Protein 6QUH (pdb70)

InterPro domains:
  IPR000786 Green fluorescent protein, GFP [PR01229] (3-27)
  IPR000786 Green fluorescent protein, GFP [PR01229] (28-48)
  IPR000786 Green fluorescent protein, GFP [PR01229] (49-69)
  IPR000786 Green fluorescent protein, GFP [PR01229] (70-85)
  IPR000786 Green fluorescent protein, GFP [PR01229] (86-108)
  IPR000786 Green fluorescent protein, GFP [PR01229] (109-129)
  IPR000786 Green fluorescent protein, GFP [PR01229] (130-149)
  IPR000786 Green fluorescent protein, GFP [PR01229] (150-171)
  IPR000786 Green fluorescent protein, GFP [PR01229] (173-192)
  IPR000786 Green fluorescent protein, GFP [PR01229] (193-211)
  IPR000786 Green fluorescent protein, GFP [PR01229] (214-237)
  IPR009017 Green fluorescent protein [G3DSA:2.40.155.10] (1-145)
  IPR009017 Green fluorescent protein [G3DSA:2.40.155.10] (146-238)
  IPR009017 Green fluorescent protein [SSF54511] (2-228)
  IPR011584 Green fluorescent protein-related [PF01353] (14-227)

Structure (mmCIF, N/CA/C/O backbone):
data_6QUH
#
_entry.id   6QUH
#
_cell.length_a   53.476
_cell.length_b   99.307
_cell.length_c   102.011
_cell.angle_alpha   90.000
_cell.angle_beta   90.000
_cell.angle_gamma   90.000
#
_symmetry.space_group_name_H-M   'P 2 21 21'
#
loop_
_entity.id
_entity.type
_entity.pdbx_description
1 polymer 'Green fluorescent protein'
2 non-polymer (4S)-2-METHYL-2,4-PENTANEDIOL
3 non-polymer 'COPPER (II) ION'
4 non-polymer 'CALCIUM ION'
5 water water
#
loop_
_atom_site.group_PDB
_atom_site.id
_atom_site.type_symbol
_atom_site.label_atom_id
_atom_site.label_alt_id
_atom_site.label_comp_id
_atom_site.label_asym_id
_atom_site.label_entity_id
_atom_site.label_seq_id
_atom_site.pdbx_PDB_ins_code
_atom_site.Cartn_x
_atom_site.Cartn_y
_atom_site.Cartn_z
_atom_site.occupancy
_atom_site.B_iso_or_equiv
_atom_site.auth_seq_id
_atom_site.auth_comp_id
_atom_site.auth_asym_id
_atom_site.auth_atom_id
_atom_site.pdbx_PDB_model_num
ATOM 1 N N . GLY A 1 1 ? -4.836 6.368 10.657 1.00 31.41 0 GLY B N 1
ATOM 2 C CA . GLY A 1 1 ? -3.770 5.954 9.705 1.00 30.43 0 GLY B CA 1
ATOM 3 C C . GLY A 1 1 ? -3.720 4.446 9.549 1.00 27.32 0 GLY B C 1
ATOM 4 O O . GLY A 1 1 ? -2.771 3.938 8.934 1.00 31.40 0 GLY B O 1
ATOM 5 N N . HIS A 1 2 ? -4.711 3.749 10.096 1.00 23.31 1 HIS B N 1
ATOM 6 C CA . HIS A 1 2 ? -4.790 2.266 10.067 1.00 21.28 1 HIS B CA 1
ATOM 7 C C . HIS A 1 2 ? -5.043 1.746 8.650 1.00 19.94 1 HIS B C 1
ATOM 8 O O . HIS A 1 2 ? -5.666 2.444 7.829 1.00 21.46 1 HIS B O 1
ATOM 15 N N . LYS A 1 3 ? -4.585 0.526 8.390 1.00 19.97 2 LYS B N 1
ATOM 16 C CA . LYS A 1 3 ? -5.009 -0.254 7.207 1.00 20.43 2 LYS B CA 1
ATOM 17 C C . LYS A 1 3 ? -6.470 -0.655 7.413 1.00 16.59 2 LYS B C 1
ATOM 18 O O . LYS A 1 3 ? -6.839 -1.029 8.550 1.00 18.59 2 LYS B O 1
ATOM 24 N N . ARG A 1 4 ? -7.266 -0.611 6.345 1.00 16.00 3 ARG B N 1
ATOM 25 C CA . ARG A 1 4 ? -8.641 -1.157 6.375 1.00 16.47 3 ARG B CA 1
ATOM 26 C C . ARG A 1 4 ? -8.918 -1.948 5.095 1.00 15.94 3 ARG B C 1
ATOM 27 O O . ARG A 1 4 ? -8.161 -1.826 4.113 1.00 17.70 3 ARG B O 1
ATOM 35 N N . GLY A 1 5 ? -10.000 -2.711 5.122 1.00 15.80 4 GLY B N 1
ATOM 36 C CA . GLY A 1 5 ? -10.515 -3.399 3.926 1.00 16.38 4 GLY B CA 1
ATOM 37 C C . GLY A 1 5 ? -9.448 -4.247 3.264 1.00 17.24 4 GLY B C 1
ATOM 38 O O . GLY A 1 5 ? -8.743 -4.979 3.979 1.00 16.86 4 GLY B O 1
ATOM 39 N N . GLU A 1 6 ? -9.319 -4.134 1.939 1.00 17.64 5 GLU B N 1
ATOM 40 C CA . GLU A 1 6 ? -8.369 -4.939 1.124 1.00 18.90 5 GLU B CA 1
ATOM 41 C C . GLU A 1 6 ? -6.947 -4.875 1.686 1.00 18.64 5 GLU B C 1
ATOM 42 O O . GLU A 1 6 ? -6.222 -5.871 1.551 1.00 19.18 5 GLU B O 1
ATOM 48 N N . GLN A 1 7 ? -6.536 -3.721 2.211 1.00 16.64 6 GLN B N 1
ATOM 49 C CA . GLN A 1 7 ? -5.117 -3.500 2.601 1.00 18.25 6 GLN B CA 1
ATOM 50 C C . GLN A 1 7 ? -4.738 -4.410 3.775 1.00 16.34 6 GLN B C 1
ATOM 51 O O . GLN A 1 7 ? -3.529 -4.655 3.947 1.00 19.52 6 GLN B O 1
ATOM 57 N N . LEU A 1 8 ? -5.711 -4.948 4.517 1.00 15.97 7 LEU B N 1
ATOM 58 C CA . LEU A 1 8 ? -5.428 -5.896 5.628 1.00 16.02 7 LEU B CA 1
ATOM 59 C C . LEU A 1 8 ? -5.123 -7.301 5.105 1.00 15.00 7 LEU B C 1
ATOM 60 O O . LEU A 1 8 ? -4.675 -8.129 5.909 1.00 18.30 7 LEU B O 1
ATOM 65 N N . PHE A 1 9 ? -5.323 -7.548 3.807 1.00 15.59 8 PHE B N 1
ATOM 66 C CA . PHE A 1 9 ? -5.338 -8.911 3.208 1.00 16.47 8 PHE B CA 1
ATOM 67 C C . PHE A 1 9 ? -4.347 -9.033 2.049 1.00 17.56 8 PHE B C 1
ATOM 68 O O . PHE A 1 9 ? -4.459 -10.006 1.283 1.00 19.93 8 PHE B O 1
ATOM 76 N N . THR A 1 10 ? -3.408 -8.095 1.908 1.00 17.09 9 THR B N 1
ATOM 77 C CA . THR A 1 10 ? -2.422 -8.096 0.789 1.00 18.70 9 THR B CA 1
ATOM 78 C C . THR A 1 10 ? -1.433 -9.257 0.938 1.00 19.19 9 THR B C 1
ATOM 79 O O . THR A 1 10 ? -0.780 -9.622 -0.082 1.00 21.32 9 THR B O 1
ATOM 83 N N . GLY A 1 11 ? -1.248 -9.750 2.157 1.00 20.83 10 GLY B N 1
ATOM 84 C CA . GLY A 1 11 ? -0.280 -10.821 2.440 1.00 21.67 10 GLY B CA 1
ATOM 85 C C . GLY A 1 11 ? -0.883 -11.914 3.276 1.00 19.67 10 GLY B C 1
ATOM 86 O O . GLY A 1 11 ? -2.114 -11.944 3.438 1.00 18.86 10 GLY B O 1
ATOM 87 N N . VAL A 1 12 ? -0.027 -12.753 3.848 1.00 19.14 11 VAL B N 1
ATOM 88 C CA . VAL A 1 12 ? -0.446 -13.853 4.751 1.00 16.85 11 VAL B CA 1
ATOM 89 C C . VAL A 1 12 ? -0.802 -13.232 6.104 1.00 16.62 11 VAL B C 1
ATOM 90 O O . VAL A 1 12 ? -0.005 -12.428 6.634 1.00 20.26 11 VAL B O 1
ATOM 94 N N . VAL A 1 13 ? -1.969 -13.598 6.625 1.00 14.63 12 VAL B N 1
ATOM 95 C CA . VAL A 1 13 ? -2.520 -13.063 7.898 1.00 14.87 12 VAL B CA 1
ATOM 96 C C . VAL A 1 13 ? -2.648 -14.225 8.873 1.00 14.75 12 VAL B C 1
ATOM 97 O O . VAL A 1 13 ? -3.233 -15.258 8.548 1.00 13.86 12 VAL B O 1
ATOM 101 N N . PRO A 1 14 ? -2.143 -14.079 10.117 1.00 15.45 13 PRO B N 1
ATOM 102 C CA . PRO A 1 14 ? -2.371 -15.090 11.143 1.00 15.55 13 PRO B CA 1
ATOM 103 C C . PRO A 1 14 ? -3.855 -15.140 11.519 1.00 14.39 13 PRO B C 1
ATOM 104 O O . PRO A 1 14 ? -4.506 -14.095 11.539 1.00 14.90 13 PRO B O 1
ATOM 108 N N . ILE A 1 15 ? -4.323 -16.347 11.825 1.00 13.73 14 ILE B N 1
ATOM 109 C CA . ILE A 1 15 ? -5.730 -16.611 12.209 1.00 13.62 14 ILE B CA 1
ATOM 110 C C . ILE A 1 15 ? -5.758 -17.280 13.579 1.00 14.04 14 ILE B C 1
ATOM 111 O O . ILE A 1 15 ? -4.955 -18.206 13.821 1.00 14.96 14 ILE B O 1
ATOM 116 N N . LEU A 1 16 ? -6.707 -16.844 14.405 1.00 14.14 15 LEU B N 1
ATOM 117 C CA . LEU A 1 16 ? -7.103 -17.545 15.645 1.00 13.37 15 LEU B CA 1
ATOM 118 C C . LEU A 1 16 ? -8.596 -17.837 15.542 1.00 12.53 15 LEU B C 1
ATOM 119 O O . LEU A 1 16 ? -9.351 -16.922 15.231 1.00 14.41 15 LEU B O 1
ATOM 124 N N . VAL A 1 17 ? -8.980 -19.069 15.840 1.00 12.28 16 VAL B N 1
ATOM 125 C CA . VAL A 1 17 ? -10.408 -19.458 15.941 1.00 13.40 16 VAL B CA 1
ATOM 126 C C . VAL A 1 17 ? -10.636 -19.977 17.349 1.00 13.40 16 VAL B C 1
ATOM 127 O O . VAL A 1 17 ? -9.868 -20.852 17.774 1.00 13.96 16 VAL B O 1
ATOM 131 N N . GLU A 1 18 ? -11.678 -19.465 18.017 1.00 13.24 17 GLU B N 1
ATOM 132 C CA . GLU A 1 18 ? -12.091 -19.994 19.338 1.00 13.71 17 GLU B CA 1
ATOM 133 C C . GLU A 1 18 ? -13.589 -20.243 19.311 1.00 13.09 17 GLU B C 1
ATOM 134 O O . GLU A 1 18 ? -14.338 -19.343 18.887 1.00 15.69 17 GLU B O 1
ATOM 140 N N . LEU A 1 19 ? -13.987 -21.451 19.713 1.00 13.20 18 LEU B N 1
ATOM 141 C CA . LEU A 1 19 ? -15.403 -21.893 19.709 1.00 14.12 18 LEU B CA 1
ATOM 142 C C . LEU A 1 19 ? -15.738 -22.481 21.070 1.00 14.60 18 LEU B C 1
ATOM 143 O O . LEU A 1 19 ? -14.937 -23.290 21.579 1.00 14.78 18 LEU B O 1
ATOM 148 N N . ASP A 1 20 ? -16.875 -22.063 21.618 1.00 14.67 19 ASP B N 1
ATOM 149 C CA . ASP A 1 20 ? -17.550 -22.756 22.734 1.00 15.46 19 ASP B CA 1
ATOM 150 C C . ASP A 1 20 ? -18.829 -23.376 22.179 1.00 13.60 19 ASP B C 1
ATOM 151 O O . ASP A 1 20 ? -19.579 -22.670 21.478 1.00 15.32 19 ASP B O 1
ATOM 156 N N . GLY A 1 21 ? -19.026 -24.660 22.448 1.00 15.10 20 GLY B N 1
ATOM 157 C CA . GLY A 1 21 ? -20.186 -25.420 21.974 1.00 14.71 20 GLY B CA 1
ATOM 158 C C . GLY A 1 21 ? -20.920 -26.078 23.121 1.00 16.01 20 GLY B C 1
ATOM 159 O O . GLY A 1 21 ? -20.284 -26.549 24.065 1.00 16.16 20 GLY B O 1
ATOM 160 N N . ASP A 1 22 ? -22.238 -26.146 23.003 1.00 16.00 21 ASP B N 1
ATOM 161 C CA . ASP A 1 22 ? -23.098 -26.918 23.924 1.00 17.37 21 ASP B CA 1
ATOM 162 C C . ASP A 1 22 ? -24.062 -27.681 23.022 1.00 16.59 21 ASP B C 1
ATOM 163 O O . ASP A 1 22 ? -24.936 -27.027 22.425 1.00 16.92 21 ASP B O 1
ATOM 168 N N . VAL A 1 23 ? -23.847 -28.982 22.866 1.00 18.26 22 VAL B N 1
ATOM 169 C CA . VAL A 1 23 ? -24.701 -29.828 21.989 1.00 18.09 22 VAL B CA 1
ATOM 170 C C . VAL A 1 23 ? -25.366 -30.872 22.876 1.00 19.16 22 VAL B C 1
ATOM 171 O O . VAL A 1 23 ? -24.639 -31.710 23.457 1.00 19.18 22 VAL B O 1
ATOM 175 N N . ASN A 1 24 ? -26.689 -30.774 23.012 1.00 18.88 23 ASN B N 1
ATOM 176 C CA . ASN A 1 24 ? -27.477 -31.667 23.896 1.00 20.45 23 ASN B CA 1
ATOM 177 C C . ASN A 1 24 ? -26.871 -31.673 25.309 1.00 19.97 23 ASN B C 1
ATOM 178 O O . ASN A 1 24 ? -26.878 -32.746 25.950 1.00 23.82 23 ASN B O 1
ATOM 183 N N . GLY A 1 25 ? -26.354 -30.531 25.775 1.00 19.24 24 GLY B N 1
ATOM 184 C CA . GLY A 1 25 ? -25.783 -30.391 27.130 1.00 18.76 24 GLY B CA 1
ATOM 185 C C . GLY A 1 25 ? -24.309 -30.763 27.220 1.00 19.82 24 GLY B C 1
ATOM 186 O O . GLY A 1 25 ? -23.718 -30.461 28.278 1.00 20.33 24 GLY B O 1
ATOM 187 N N . HIS A 1 26 ? -23.710 -31.326 26.158 1.00 21.53 25 HIS B N 1
ATOM 188 C CA . HIS A 1 26 ? -22.261 -31.651 26.119 1.00 22.20 25 HIS B CA 1
ATOM 189 C C . HIS A 1 26 ? -21.483 -30.363 25.845 1.00 20.59 25 HIS B C 1
ATOM 190 O O . HIS A 1 26 ? -21.637 -29.807 24.741 1.00 23.03 25 HIS B O 1
ATOM 197 N N . ARG A 1 27 ? -20.716 -29.902 26.834 1.00 22.07 26 ARG B N 1
ATOM 198 C CA . ARG A 1 27 ? -19.910 -28.659 26.732 1.00 21.60 26 ARG B CA 1
ATOM 199 C C . ARG A 1 27 ? -18.561 -29.007 26.110 1.00 21.41 26 ARG B C 1
ATOM 200 O O . ARG A 1 27 ? -17.938 -29.996 26.550 1.00 23.68 26 ARG B O 1
ATOM 208 N N . PHE A 1 28 ? -18.109 -28.195 25.163 1.00 17.12 27 PHE B N 1
ATOM 209 C CA . PHE A 1 28 ? -16.761 -28.336 24.579 1.00 18.36 27 PHE B CA 1
ATOM 210 C C . PHE A 1 28 ? -16.281 -26.992 24.053 1.00 15.75 27 PHE B C 1
ATOM 211 O O . PHE A 1 28 ? -17.092 -26.084 23.774 1.00 15.40 27 PHE B O 1
ATOM 219 N N . SER A 1 29 ? -14.965 -26.895 23.926 1.00 16.28 28 SER B N 1
ATOM 220 C CA . SER A 1 29 ? -14.276 -25.735 23.332 1.00 15.49 28 SER B CA 1
ATOM 221 C C . SER A 1 29 ? -13.267 -26.237 22.302 1.00 14.65 28 SER B C 1
ATOM 222 O O . SER A 1 29 ? -12.749 -27.356 22.413 1.00 15.31 28 SER B O 1
ATOM 225 N N . VAL A 1 30 ? -13.031 -25.402 21.312 1.00 14.10 29 VAL B N 1
ATOM 226 C CA . VAL A 1 30 ? -12.080 -25.666 20.208 1.00 15.20 29 VAL B CA 1
ATOM 227 C C . VAL A 1 30 ? -11.211 -24.430 20.102 1.00 14.72 29 VAL B C 1
ATOM 228 O O . VAL A 1 30 ? -11.729 -23.307 20.259 1.00 14.70 29 VAL B O 1
ATOM 232 N N . ARG A 1 31 ? -9.926 -24.661 19.858 1.00 14.94 30 ARG B N 1
ATOM 233 C CA . ARG A 1 31 ? -8.960 -23.605 19.537 1.00 15.21 30 ARG B CA 1
ATOM 234 C C . ARG A 1 31 ? -8.290 -23.987 18.221 1.00 14.09 30 ARG B C 1
ATOM 235 O O . ARG A 1 31 ? -7.900 -25.154 18.064 1.00 16.47 30 ARG B O 1
ATOM 243 N N . GLY A 1 32 ? -8.236 -23.047 17.289 1.00 15.38 31 GLY B N 1
ATOM 244 C CA . GLY A 1 32 ? -7.530 -23.230 16.017 1.00 15.81 31 GLY B CA 1
ATOM 245 C C . GLY A 1 32 ? -6.572 -22.096 15.753 1.00 14.60 31 GLY B C 1
ATOM 246 O O . GLY A 1 32 ? -6.888 -20.950 16.086 1.00 15.40 31 GLY B O 1
ATOM 247 N N . GLU A 1 33 ? -5.429 -22.417 15.161 1.00 14.91 32 GLU B N 1
ATOM 248 C CA . GLU A 1 33 ? -4.466 -21.390 14.721 1.00 16.05 32 GLU B CA 1
ATOM 249 C C . GLU A 1 33 ? -3.930 -21.768 13.347 1.00 14.18 32 GLU B C 1
ATOM 250 O O . GLU A 1 33 ? -3.844 -22.968 13.010 1.00 15.80 32 GLU B O 1
ATOM 256 N N . GLY A 1 34 ? -3.587 -20.747 12.591 1.00 16.11 33 GLY B N 1
ATOM 257 C CA . GLY A 1 34 ? -2.933 -20.930 11.291 1.00 15.99 33 GLY B CA 1
ATOM 258 C C . GLY A 1 34 ? -2.862 -19.616 10.563 1.00 14.32 33 GLY B C 1
ATOM 259 O O . GLY A 1 34 ? -2.630 -18.572 11.205 1.00 14.89 33 GLY B O 1
ATOM 260 N N . GLU A 1 35 ? -3.100 -19.653 9.256 1.00 15.52 34 GLU B N 1
ATOM 261 C CA . GLU A 1 35 ? -2.951 -18.436 8.445 1.00 16.76 34 GLU B CA 1
ATOM 262 C C . GLU A 1 35 ? -3.855 -18.502 7.220 1.00 14.48 34 GLU B C 1
ATOM 263 O O . GLU A 1 35 ? -4.228 -19.604 6.784 1.00 16.34 34 GLU B O 1
ATOM 269 N N . GLY A 1 36 ? -4.174 -17.316 6.724 1.00 14.92 35 GLY B N 1
ATOM 270 C CA . GLY A 1 36 ? -5.010 -17.116 5.541 1.00 14.55 35 GLY B CA 1
ATOM 271 C C . GLY A 1 36 ? -4.277 -16.266 4.537 1.00 14.89 35 GLY B C 1
ATOM 272 O O . GLY A 1 36 ? -3.584 -15.302 4.940 1.00 15.54 35 GLY B O 1
ATOM 273 N N . ASP A 1 37 ? -4.484 -16.577 3.261 1.00 15.85 36 ASP B N 1
ATOM 274 C CA . ASP A 1 37 ? -3.899 -15.799 2.153 1.00 16.75 36 ASP B CA 1
ATOM 275 C C . ASP A 1 37 ? -5.020 -15.536 1.150 1.00 14.74 36 ASP B C 1
ATOM 276 O O . ASP A 1 37 ? -5.297 -16.402 0.331 1.00 17.97 36 ASP B O 1
ATOM 281 N N . ALA A 1 38 ? -5.621 -14.351 1.210 1.00 14.48 37 ALA B N 1
ATOM 282 C CA . ALA A 1 38 ? -6.746 -13.982 0.329 1.00 15.49 37 ALA B CA 1
ATOM 283 C C . ALA A 1 38 ? -6.247 -13.815 -1.112 1.00 15.75 37 ALA B C 1
ATOM 284 O O . ALA A 1 38 ? -7.094 -13.767 -2.009 1.00 17.67 37 ALA B O 1
ATOM 286 N N . THR A 1 39 ? -4.939 -13.640 -1.336 1.00 17.14 38 THR B N 1
ATOM 287 C CA . THR A 1 39 ? -4.400 -13.479 -2.712 1.00 19.68 38 THR B CA 1
ATOM 288 C C . THR A 1 39 ? -4.567 -14.799 -3.462 1.00 17.88 38 THR B C 1
ATOM 289 O O . THR A 1 39 ? -4.780 -14.723 -4.693 1.00 21.89 38 THR B O 1
ATOM 293 N N . ASN A 1 40 ? -4.454 -15.954 -2.792 1.00 17.77 39 ASN B N 1
ATOM 294 C CA . ASN A 1 40 ? -4.697 -17.270 -3.448 1.00 19.89 39 ASN B CA 1
ATOM 295 C C . ASN A 1 40 ? -5.938 -17.967 -2.869 1.00 18.56 39 ASN B C 1
ATOM 296 O O . ASN A 1 40 ? -6.244 -19.096 -3.300 1.00 20.43 39 ASN B O 1
ATOM 301 N N . GLY A 1 41 ? -6.664 -17.320 -1.964 1.00 16.41 40 GLY B N 1
ATOM 302 C CA . GLY A 1 41 ? -7.857 -17.911 -1.330 1.00 17.81 40 GLY B CA 1
ATOM 303 C C . GLY A 1 41 ? -7.519 -19.139 -0.498 1.00 18.61 40 GLY B C 1
ATOM 304 O O . GLY A 1 41 ? -8.393 -20.008 -0.323 1.00 17.10 40 GLY B O 1
ATOM 305 N N . ARG A 1 42 ? -6.318 -19.200 0.081 1.00 14.92 41 ARG B N 1
ATOM 306 C CA . ARG A 1 42 ? -5.871 -20.421 0.799 1.00 15.90 41 ARG B CA 1
ATOM 307 C C . ARG A 1 42 ? -5.875 -20.210 2.324 1.00 15.46 41 ARG B C 1
ATOM 308 O O . ARG A 1 42 ? -5.347 -19.195 2.805 1.00 17.09 41 ARG B O 1
ATOM 316 N N . LEU A 1 43 ? -6.460 -21.175 3.033 1.00 15.36 42 LEU B N 1
ATOM 317 C CA . LEU A 1 43 ? -6.490 -21.260 4.513 1.00 17.07 42 LEU B CA 1
ATOM 318 C C . LEU A 1 43 ? -5.716 -22.504 4.924 1.00 16.43 42 LEU B C 1
ATOM 319 O O . LEU A 1 43 ? -5.971 -23.560 4.333 1.00 16.90 42 LEU B O 1
ATOM 324 N N . THR A 1 44 ? -4.847 -22.384 5.929 1.00 15.34 43 THR B N 1
ATOM 325 C CA . THR A 1 44 ? -4.221 -23.550 6.593 1.00 17.30 43 THR B CA 1
ATOM 326 C C . THR A 1 44 ? -4.445 -23.376 8.094 1.00 16.91 43 THR B C 1
ATOM 327 O O . THR A 1 44 ? -4.005 -22.340 8.639 1.00 18.24 43 THR B O 1
ATOM 331 N N . LEU A 1 45 ? -5.160 -24.313 8.708 1.00 16.28 44 LEU B N 1
ATOM 332 C CA . LEU A 1 45 ? -5.535 -24.216 10.138 1.00 16.14 44 LEU B CA 1
ATOM 333 C C . LEU A 1 45 ? -5.375 -25.576 10.813 1.00 15.79 44 LEU B C 1
ATOM 334 O O . LEU A 1 45 ? -5.633 -26.606 10.179 1.00 17.17 44 LEU B O 1
ATOM 339 N N . ARG A 1 46 ? -4.971 -25.546 12.080 1.00 16.01 45 ARG B N 1
ATOM 340 C CA . ARG A 1 46 ? -4.901 -26.731 12.960 1.00 17.82 45 ARG B CA 1
ATOM 341 C C . ARG A 1 46 ? -5.823 -26.443 14.142 1.00 16.55 45 ARG B C 1
ATOM 342 O O . ARG A 1 46 ? -5.662 -25.381 14.758 1.00 17.39 45 ARG B O 1
ATOM 350 N N . PHE A 1 47 ? -6.734 -27.363 14.428 1.00 16.28 46 PHE B N 1
ATOM 351 C CA . PHE A 1 47 ? -7.730 -27.224 15.508 1.00 15.34 46 PHE B CA 1
ATOM 352 C C . PHE A 1 47 ? -7.514 -28.321 16.542 1.00 15.79 46 PHE B C 1
ATOM 353 O O . PHE A 1 47 ? -7.262 -29.482 16.154 1.00 16.25 46 PHE B O 1
ATOM 361 N N . ILE A 1 48 ? -7.676 -27.959 17.810 1.00 16.92 47 ILE B N 1
ATOM 362 C CA . ILE A 1 48 ? -7.728 -28.934 18.932 1.00 17.70 47 ILE B CA 1
ATOM 363 C C . ILE A 1 48 ? -9.024 -28.718 19.706 1.00 15.56 47 ILE B C 1
ATOM 364 O O . ILE A 1 48 ? -9.495 -27.565 19.840 1.00 16.36 47 ILE B O 1
ATOM 369 N N . CYS A 1 49 ? -9.571 -29.815 20.219 1.00 15.72 48 CYS B N 1
ATOM 370 C CA . CYS A 1 49 ? -10.595 -29.757 21.279 1.00 15.76 48 CYS B CA 1
ATOM 371 C C . CYS A 1 49 ? -9.877 -29.536 22.614 1.00 16.79 48 CYS B C 1
ATOM 372 O O . CYS A 1 49 ? -9.109 -30.417 23.035 1.00 21.03 48 CYS B O 1
ATOM 375 N N . THR A 1 50 ? -10.071 -28.368 23.214 1.00 14.96 49 THR B N 1
ATOM 376 C CA . THR A 1 50 ? -9.311 -27.934 24.411 1.00 14.66 49 THR B CA 1
ATOM 377 C C . THR A 1 50 ? -9.924 -28.522 25.684 1.00 15.79 49 THR B C 1
ATOM 378 O O . THR A 1 50 ? -9.291 -28.403 26.727 1.00 17.62 49 THR B O 1
ATOM 382 N N . THR A 1 51 ? -11.111 -29.118 25.595 1.00 16.55 50 THR B N 1
ATOM 383 C CA . THR A 1 51 ? -11.881 -29.634 26.756 1.00 16.55 50 THR B CA 1
ATOM 384 C C . THR A 1 51 ? -11.816 -31.165 26.820 1.00 18.39 50 THR B C 1
ATOM 385 O O . THR A 1 51 ? -12.498 -31.737 27.682 1.00 18.64 50 THR B O 1
ATOM 389 N N . GLY A 1 52 ? -11.017 -31.804 25.957 1.00 20.07 51 GLY B N 1
ATOM 390 C CA . GLY A 1 52 ? -10.885 -33.272 25.896 1.00 21.36 51 GLY B CA 1
ATOM 391 C C . GLY A 1 52 ? -11.374 -33.822 24.566 1.00 22.80 51 GLY B C 1
ATOM 392 O O . GLY A 1 52 ? -10.869 -33.380 23.526 1.00 22.29 51 GLY B O 1
ATOM 393 N N . ARG A 1 53 ? -12.327 -34.750 24.597 1.00 21.19 52 ARG B N 1
ATOM 394 C CA . ARG A 1 53 ? -12.855 -35.407 23.374 1.00 25.12 52 ARG B CA 1
ATOM 395 C C . ARG A 1 53 ? -13.990 -34.555 22.812 1.00 21.82 52 ARG B C 1
ATOM 396 O O . ARG A 1 53 ? -14.837 -34.088 23.592 1.00 21.00 52 ARG B O 1
ATOM 404 N N . LEU A 1 54 ? -13.996 -34.358 21.498 1.00 18.79 53 LEU B N 1
ATOM 405 C CA . LEU A 1 54 ? -15.082 -33.623 20.799 1.00 18.83 53 LEU B CA 1
ATOM 406 C C . LEU A 1 54 ? -16.325 -34.511 20.760 1.00 20.81 53 LEU B C 1
ATOM 407 O O . LEU A 1 54 ? -16.246 -35.643 20.292 1.00 21.65 53 LEU B O 1
ATOM 412 N N . PRO A 1 55 ? -17.493 -34.052 21.281 1.00 20.49 54 PRO B N 1
ATOM 413 C CA . PRO A 1 55 ? -18.700 -34.881 21.332 1.00 20.94 54 PRO B CA 1
ATOM 414 C C . PRO A 1 55 ? -19.510 -34.938 20.029 1.00 19.61 54 PRO B C 1
ATOM 415 O O . PRO A 1 55 ? -20.538 -35.593 20.000 1.00 20.30 54 PRO B O 1
ATOM 419 N N . VAL A 1 56 ? -19.038 -34.252 18.994 1.00 18.62 55 VAL B N 1
ATOM 420 C CA . VAL A 1 56 ? -19.625 -34.295 17.627 1.00 17.25 55 VAL B CA 1
ATOM 421 C C . VAL A 1 56 ? -18.487 -34.556 16.648 1.00 16.22 55 VAL B C 1
ATOM 422 O O . VAL A 1 56 ? -17.315 -34.380 16.984 1.00 15.72 55 VAL B O 1
ATOM 426 N N . PRO A 1 57 ? -18.792 -34.998 15.411 1.00 16.15 56 PRO B N 1
ATOM 427 C CA . PRO A 1 57 ? -17.752 -35.197 14.404 1.00 15.80 56 PRO B CA 1
ATOM 428 C C . PRO A 1 57 ? -17.140 -33.862 13.963 1.00 14.87 56 PRO B C 1
ATOM 429 O O . PRO A 1 57 ? -17.856 -32.905 13.743 1.00 15.53 56 PRO B O 1
ATOM 433 N N . TRP A 1 58 ? -15.819 -33.838 13.812 1.00 15.27 57 TRP B N 1
ATOM 434 C CA . TRP A 1 58 ? -15.090 -32.632 13.355 1.00 14.93 57 TRP B CA 1
ATOM 435 C C . TRP A 1 58 ? -15.716 -32.067 12.087 1.00 15.59 57 TRP B C 1
ATOM 436 O O . TRP A 1 58 ? -15.859 -30.851 11.974 1.00 14.56 57 TRP B O 1
ATOM 447 N N . PRO A 1 59 ? -16.050 -32.888 11.066 1.00 14.42 58 PRO B N 1
ATOM 448 C CA . PRO A 1 59 ? -16.590 -32.313 9.833 1.00 14.88 58 PRO B CA 1
ATOM 449 C C . PRO A 1 59 ? -17.826 -31.432 10.066 1.00 13.93 58 PRO B C 1
ATOM 450 O O . PRO A 1 59 ? -18.008 -30.491 9.318 1.00 14.71 58 PRO B O 1
ATOM 454 N N . THR A 1 60 ? -18.621 -31.711 11.108 1.00 13.65 59 THR B N 1
ATOM 455 C CA . THR A 1 60 ? -19.864 -30.944 11.356 1.00 13.52 59 THR B CA 1
ATOM 456 C C . THR A 1 60 ? -19.530 -29.516 11.784 1.00 13.09 59 THR B C 1
ATOM 457 O O . THR A 1 60 ? -20.459 -28.686 11.735 1.00 13.91 59 THR B O 1
ATOM 461 N N . LEU A 1 61 ? -18.287 -29.249 12.219 1.00 11.85 60 LEU B N 1
ATOM 462 C CA . LEU A 1 61 ? -17.864 -27.905 12.709 1.00 12.34 60 LEU B CA 1
ATOM 463 C C . LEU A 1 61 ? -17.126 -27.097 11.629 1.00 11.48 60 LEU B C 1
ATOM 464 O O . LEU A 1 61 ? -16.843 -25.909 11.880 1.00 13.53 60 LEU B O 1
ATOM 469 N N . VAL A 1 62 ? -16.795 -27.690 10.480 1.00 12.70 61 VAL B N 1
ATOM 470 C CA . VAL A 1 62 ? -15.930 -27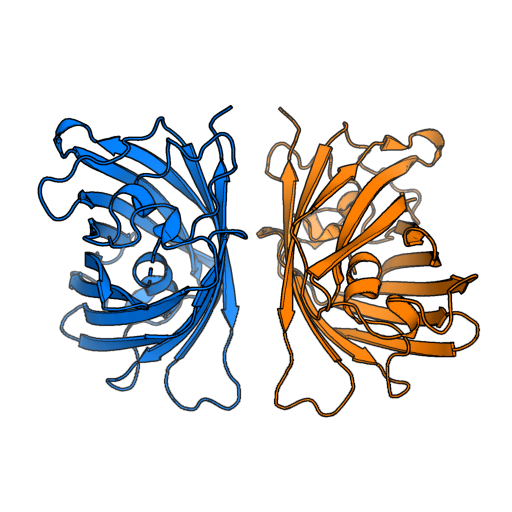.018 9.465 1.00 13.11 61 VAL B CA 1
ATOM 471 C C . VAL A 1 62 ? -16.535 -25.669 9.055 1.00 12.27 61 VAL B C 1
ATOM 472 O O . VAL A 1 62 ? -15.837 -24.656 9.098 1.00 13.58 61 VAL B O 1
ATOM 476 N N . THR A 1 63 ? -17.812 -25.627 8.686 1.00 13.08 62 THR B N 1
ATOM 477 C CA . THR A 1 63 ? -18.417 -24.366 8.181 1.00 13.39 62 THR B CA 1
ATOM 478 C C . THR A 1 63 ? -18.393 -23.307 9.293 1.00 12.00 62 THR B C 1
ATOM 479 O O . THR A 1 63 ? -18.247 -22.128 8.996 1.00 12.70 62 THR B O 1
ATOM 483 N N . THR A 1 64 ? -18.561 -23.713 10.551 1.00 12.57 63 THR B N 1
ATOM 484 C CA . THR A 1 64 ? -18.587 -22.763 11.689 1.00 13.32 63 THR B CA 1
ATOM 485 C C . THR A 1 64 ? -17.176 -22.214 11.955 1.00 12.32 63 THR B C 1
ATOM 486 O O . THR A 1 64 ? -17.026 -20.998 12.144 1.00 12.08 63 THR B O 1
ATOM 490 N N . LEU A 1 65 ? -16.177 -23.091 11.963 1.00 12.44 64 LEU B N 1
ATOM 491 C CA . LEU A 1 65 ? -14.763 -22.724 12.237 1.00 12.85 64 LEU B CA 1
ATOM 492 C C . LEU A 1 65 ? -14.192 -21.942 11.051 1.00 13.95 64 LEU B C 1
ATOM 493 O O . LEU A 1 65 ? -13.462 -20.958 11.325 1.00 13.02 64 LEU B O 1
ATOM 520 N N . VAL A 1 67 ? -14.310 -17.971 8.059 1.00 12.44 66 VAL B N 1
ATOM 521 C CA . VAL A 1 67 ? -13.476 -16.742 7.892 1.00 13.09 66 VAL B CA 1
ATOM 522 C C . VAL A 1 67 ? -13.451 -16.389 6.402 1.00 12.47 66 VAL B C 1
ATOM 523 O O . VAL A 1 67 ? -12.371 -16.408 5.741 1.00 13.08 66 VAL B O 1
ATOM 527 N N . GLN A 1 68 ? -14.631 -16.083 5.865 1.00 13.38 67 GLN B N 1
ATOM 528 C CA . GLN A 1 68 ? -14.845 -15.950 4.402 1.00 14.53 67 GLN B CA 1
ATOM 529 C C . GLN A 1 68 ? -14.204 -14.658 3.877 1.00 13.53 67 GLN B C 1
ATOM 530 O O . GLN A 1 68 ? -14.173 -14.492 2.640 1.00 13.82 67 GLN B O 1
ATOM 536 N N . CYS A 1 69 ? -13.627 -13.831 4.752 1.00 13.43 68 CYS B N 1
ATOM 537 C CA . CYS A 1 69 ? -12.756 -12.690 4.377 1.00 13.95 68 CYS B CA 1
ATOM 538 C C . CYS A 1 69 ? -11.482 -13.199 3.690 1.00 13.83 68 CYS B C 1
ATOM 539 O O . CYS A 1 69 ? -10.804 -12.383 3.050 1.00 15.35 68 CYS B O 1
ATOM 542 N N . PHE A 1 70 ? -11.167 -14.492 3.770 1.00 13.18 69 PHE B N 1
ATOM 543 C CA . PHE A 1 70 ? -9.962 -15.038 3.086 1.00 14.29 69 PHE B CA 1
ATOM 544 C C . PHE A 1 70 ? -10.297 -15.609 1.712 1.00 14.46 69 PHE B C 1
ATOM 545 O O . PHE A 1 70 ? -9.384 -16.104 1.046 1.00 16.21 69 PHE B O 1
ATOM 553 N N . SER A 1 71 ? -11.537 -15.480 1.256 1.00 14.39 70 SER B N 1
ATOM 554 C CA . SER A 1 71 ? -11.926 -15.875 -0.118 1.00 14.43 70 SER B CA 1
ATOM 555 C C . SER A 1 71 ? -11.101 -15.069 -1.116 1.00 14.90 70 SER B C 1
ATOM 556 O O . SER A 1 71 ? -10.891 -13.866 -0.870 1.00 16.13 70 SER B O 1
ATOM 559 N N . ARG A 1 72 ? -10.661 -15.703 -2.203 1.00 16.78 71 ARG B N 1
ATOM 560 C CA . ARG A 1 72 ? -10.030 -14.962 -3.317 1.00 16.46 71 ARG B CA 1
ATOM 561 C C . ARG A 1 72 ? -11.151 -14.339 -4.153 1.00 15.64 71 ARG B C 1
ATOM 562 O O . ARG A 1 72 ? -11.854 -15.101 -4.869 1.00 17.65 71 ARG B O 1
ATOM 570 N N . TYR A 1 73 ? -11.295 -13.016 -4.091 1.00 16.04 72 TYR B N 1
ATOM 571 C CA . TYR A 1 73 ? -12.163 -12.261 -5.026 1.00 16.25 72 TYR B CA 1
ATOM 572 C C . TYR A 1 73 ? -11.306 -11.904 -6.232 1.00 17.28 72 TYR B C 1
ATOM 573 O O . TYR A 1 73 ? -10.306 -11.199 -6.079 1.00 20.11 72 TYR B O 1
ATOM 582 N N . PRO A 1 74 ? -11.645 -12.422 -7.435 1.00 18.68 73 PRO B N 1
ATOM 583 C CA . PRO A 1 74 ? -10.966 -12.028 -8.664 1.00 20.19 73 PRO B CA 1
ATOM 584 C C . PRO A 1 74 ? -10.946 -10.504 -8.810 1.00 18.59 73 PRO B C 1
ATOM 585 O O . PRO A 1 74 ? -11.811 -9.817 -8.269 1.00 19.06 73 PRO B O 1
ATOM 589 N N . ASP A 1 75 ? -9.977 -10.019 -9.572 1.00 20.81 74 ASP B N 1
ATOM 590 C CA . ASP A 1 75 ? -9.692 -8.574 -9.695 1.00 20.20 74 ASP B CA 1
ATOM 591 C C . ASP A 1 75 ? -10.977 -7.828 -10.073 1.00 22.18 74 ASP B C 1
ATOM 592 O O . ASP A 1 75 ? -11.216 -6.763 -9.483 1.00 23.44 74 ASP B O 1
ATOM 597 N N . HIS A 1 76 ? -11.782 -8.383 -10.985 1.00 21.87 75 HIS B N 1
ATOM 598 C CA . HIS A 1 76 ? -13.003 -7.744 -11.540 1.00 24.11 75 HIS B CA 1
ATOM 599 C C . HIS A 1 76 ? -14.183 -7.826 -10.560 1.00 22.24 75 HIS B C 1
ATOM 600 O O . HIS A 1 76 ? -15.236 -7.248 -10.866 1.00 25.60 75 HIS B O 1
ATOM 607 N N . MET A 1 77 ? -14.027 -8.531 -9.441 1.00 20.37 76 MET B N 1
ATOM 608 C CA . MET A 1 77 ? -15.106 -8.711 -8.437 1.00 19.98 76 MET B CA 1
ATOM 609 C C . MET A 1 77 ? -14.753 -8.013 -7.115 1.00 19.02 76 MET B C 1
ATOM 610 O O . MET A 1 77 ? -15.524 -8.177 -6.170 1.00 19.10 76 MET B O 1
ATOM 615 N N . ARG A 1 78 ? -13.656 -7.254 -7.035 1.00 17.44 77 ARG B N 1
ATOM 616 C CA . ARG A 1 78 ? -13.159 -6.711 -5.740 1.00 17.19 77 ARG B CA 1
ATOM 617 C C . ARG A 1 78 ? -14.216 -5.816 -5.081 1.00 16.74 77 ARG B C 1
ATOM 618 O O . ARG A 1 78 ? -14.314 -5.821 -3.835 1.00 17.65 77 ARG B O 1
ATOM 626 N N . ARG A 1 79 ? -15.009 -5.083 -5.858 1.00 16.83 78 ARG B N 1
ATOM 627 C CA . ARG A 1 79 ? -15.996 -4.144 -5.251 1.00 16.74 78 ARG B CA 1
ATOM 628 C C . ARG A 1 79 ? -17.202 -4.924 -4.710 1.00 16.41 78 ARG B C 1
ATOM 629 O O . ARG A 1 79 ? -18.045 -4.289 -4.070 1.00 18.16 78 ARG B O 1
ATOM 637 N N . HIS A 1 80 ? -17.253 -6.246 -4.890 1.00 16.90 79 HIS B N 1
ATOM 638 C CA . HIS A 1 80 ? -18.364 -7.109 -4.393 1.00 16.68 79 HIS B CA 1
ATOM 639 C C . HIS A 1 80 ? -17.928 -7.904 -3.155 1.00 16.99 79 HIS B C 1
ATOM 640 O O . HIS A 1 80 ? -18.654 -8.817 -2.757 1.00 18.32 79 HIS B O 1
ATOM 647 N N . ASP A 1 81 ? -16.765 -7.597 -2.580 1.00 14.76 80 ASP B N 1
ATOM 648 C CA . ASP A 1 81 ? -16.225 -8.337 -1.408 1.00 14.74 80 ASP B CA 1
ATOM 649 C C . ASP A 1 81 ? -16.715 -7.669 -0.112 1.00 14.92 80 ASP B C 1
ATOM 650 O O . ASP A 1 81 ? -16.029 -6.783 0.429 1.00 15.61 80 ASP B O 1
ATOM 655 N N . PHE A 1 82 ? -17.880 -8.085 0.372 1.00 15.37 81 PHE B N 1
ATOM 656 C CA . PHE A 1 82 ? -18.482 -7.585 1.631 1.00 14.33 81 PHE B CA 1
ATOM 657 C C . PHE A 1 82 ? -17.523 -7.861 2.791 1.00 12.55 81 PHE B C 1
ATOM 658 O O . PHE A 1 82 ? -17.319 -6.992 3.653 1.00 15.70 81 PHE B O 1
ATOM 666 N N . PHE A 1 83 ? -16.975 -9.072 2.831 1.00 13.37 82 PHE B N 1
ATOM 667 C CA . PHE A 1 83 ? -16.251 -9.598 4.014 1.00 13.65 82 PHE B CA 1
ATOM 668 C C . PHE A 1 83 ? -15.063 -8.699 4.345 1.00 13.59 82 PHE B C 1
ATOM 669 O O . PHE A 1 83 ? -14.886 -8.332 5.522 1.00 14.60 82 PHE B O 1
ATOM 677 N N . LYS A 1 84 ? -14.227 -8.394 3.352 1.00 12.93 83 LYS B N 1
ATOM 678 C CA . LYS A 1 84 ? -13.034 -7.539 3.601 1.00 13.40 83 LYS B CA 1
ATOM 679 C C . LYS A 1 84 ? -13.484 -6.103 3.876 1.00 13.42 83 LYS B C 1
ATOM 680 O O . LYS A 1 84 ? -12.810 -5.411 4.647 1.00 14.30 83 LYS B O 1
ATOM 686 N N . SER A 1 85 ? -14.590 -5.658 3.274 1.00 13.73 84 SER B N 1
ATOM 687 C CA . SER A 1 85 ? -15.046 -4.249 3.363 1.00 14.64 84 SER B CA 1
ATOM 688 C C . SER A 1 85 ? -15.379 -3.901 4.822 1.00 13.51 84 SER B C 1
ATOM 689 O O . SER A 1 85 ? -15.335 -2.712 5.169 1.00 14.37 84 SER B O 1
ATOM 692 N N . ALA A 1 86 ? -15.700 -4.902 5.640 1.00 14.10 85 ALA B N 1
ATOM 693 C CA . ALA A 1 86 ? -16.084 -4.713 7.059 1.00 14.31 85 ALA B CA 1
ATOM 694 C C . ALA A 1 86 ? -14.853 -4.594 7.969 1.00 14.61 85 ALA B C 1
ATOM 695 O O . ALA A 1 86 ? -15.063 -4.312 9.164 1.00 16.46 85 ALA B O 1
ATOM 697 N N . MET A 1 87 ? -13.638 -4.824 7.462 1.00 14.52 86 MET B N 1
ATOM 698 C CA . MET A 1 87 ? -12.435 -4.964 8.324 1.00 14.77 86 MET B CA 1
ATOM 699 C C . MET A 1 87 ? -11.737 -3.619 8.482 1.00 15.01 86 MET B C 1
ATOM 700 O O . MET A 1 87 ? -11.707 -2.813 7.554 1.00 15.84 86 MET B O 1
ATOM 705 N N . PRO A 1 88 ? -11.112 -3.317 9.646 1.00 15.87 87 PRO B N 1
ATOM 706 C CA . PRO A 1 88 ? -10.898 -4.273 10.735 1.00 15.77 87 PRO B CA 1
ATOM 707 C C . PRO A 1 88 ? -12.008 -4.465 11.779 1.00 15.78 87 PRO B C 1
ATOM 708 O O . PRO A 1 88 ? -11.898 -5.410 12.549 1.00 16.15 87 PRO B O 1
ATOM 712 N N . GLU A 1 89 ? -13.025 -3.600 11.807 1.00 16.47 88 GLU B N 1
ATOM 713 C CA A GLU A 1 89 ? -14.076 -3.617 12.860 0.50 16.12 88 GLU B CA 1
ATOM 714 C CA B GLU A 1 89 ? -14.055 -3.634 12.889 0.50 17.04 88 GLU B CA 1
ATOM 715 C C . GLU A 1 89 ? -14.810 -4.967 12.817 1.00 15.57 88 GLU B C 1
ATOM 716 O O . GLU A 1 89 ? -15.178 -5.498 13.898 1.00 17.24 88 GLU B O 1
ATOM 727 N N . GLY A 1 90 ? -15.030 -5.494 11.610 1.00 14.80 89 GLY B N 1
ATOM 728 C CA . GLY A 1 90 ? -15.474 -6.885 11.417 1.00 14.73 89 GLY B CA 1
ATOM 729 C C . GLY A 1 90 ? -16.980 -7.023 11.254 1.00 13.97 89 GLY B C 1
ATOM 730 O O . GLY A 1 90 ? -17.694 -6.032 11.008 1.00 14.27 89 GLY B O 1
ATOM 731 N N . TYR A 1 91 ? -17.441 -8.257 11.357 1.00 13.82 90 TYR B N 1
ATOM 732 C CA . TYR A 1 91 ? -18.859 -8.602 11.145 1.00 14.02 90 TYR B CA 1
ATOM 733 C C . TYR A 1 91 ? -19.255 -9.712 12.104 1.00 14.78 90 TYR B C 1
ATOM 734 O O . TYR A 1 91 ? -18.392 -10.466 12.623 1.00 14.44 90 TYR B O 1
ATOM 743 N N . VAL A 1 92 ? -20.564 -9.770 12.339 1.00 13.77 91 VAL B N 1
ATOM 744 C CA . VAL A 1 92 ? -21.220 -10.896 13.044 1.00 14.96 91 VAL B CA 1
ATOM 745 C C . VAL A 1 92 ? -21.679 -11.874 11.972 1.00 14.03 91 VAL B C 1
ATOM 746 O O . VAL A 1 92 ? -22.328 -11.441 11.011 1.00 17.36 91 VAL B O 1
ATOM 750 N N . GLN A 1 93 ? -21.350 -13.143 12.133 1.00 13.64 92 GLN B N 1
ATOM 751 C CA . GLN A 1 93 ? -21.841 -14.226 11.251 1.00 13.73 92 GLN B CA 1
ATOM 752 C C . GLN A 1 93 ? -22.730 -15.134 12.088 1.00 14.27 92 GLN B C 1
ATOM 753 O O . GLN A 1 93 ? -22.253 -15.665 13.108 1.00 14.31 92 GLN B O 1
ATOM 759 N N . GLU A 1 94 ? -23.980 -15.287 11.672 1.00 14.19 93 GLU B N 1
ATOM 760 C CA . GLU A 1 94 ? -24.962 -16.136 12.375 1.00 14.57 93 GLU B CA 1
ATOM 761 C C . GLU A 1 94 ? -25.427 -17.223 11.416 1.00 13.83 93 GLU B C 1
ATOM 762 O O . GLU A 1 94 ? -25.637 -16.918 10.221 1.00 14.48 93 GLU B O 1
ATOM 768 N N . ARG A 1 95 ? -25.549 -18.443 11.918 1.00 14.31 94 ARG B N 1
ATOM 769 C CA . ARG A 1 95 ? -26.123 -19.544 11.127 1.00 14.65 94 ARG B CA 1
ATOM 770 C C . ARG A 1 95 ? -27.135 -20.349 11.939 1.00 14.01 94 ARG B C 1
ATOM 771 O O . ARG A 1 95 ? -27.011 -20.495 13.179 1.00 15.21 94 ARG B O 1
ATOM 779 N N . THR A 1 96 ? -28.109 -20.871 11.211 1.00 14.97 95 THR B N 1
ATOM 780 C CA . THR A 1 96 ? -28.859 -22.079 11.595 1.00 15.97 95 THR B CA 1
ATOM 781 C C . THR A 1 96 ? -28.383 -23.205 10.684 1.00 16.27 95 THR B C 1
ATOM 782 O O . THR A 1 96 ? -28.419 -23.034 9.452 1.00 17.88 95 THR B O 1
ATOM 786 N N . ILE A 1 97 ? -27.962 -24.312 11.281 1.00 15.71 96 ILE B N 1
ATOM 787 C CA . ILE A 1 97 ? -27.558 -25.523 10.532 1.00 15.21 96 ILE B CA 1
ATOM 788 C C . ILE A 1 97 ? -28.492 -26.655 10.948 1.00 15.49 96 ILE B C 1
ATOM 789 O O . ILE A 1 97 ? -28.403 -27.122 12.102 1.00 16.30 96 ILE B O 1
ATOM 794 N N . SER A 1 98 ? -29.357 -27.070 10.029 1.00 15.99 97 SER B N 1
ATOM 795 C CA . SER A 1 98 ? -30.373 -28.119 10.277 1.00 17.97 97 SER B CA 1
ATOM 796 C C . SER A 1 98 ? -29.850 -29.437 9.702 1.00 16.47 97 SER B C 1
ATOM 797 O O . SER A 1 98 ? -29.747 -29.556 8.456 1.00 17.68 97 SER B O 1
ATOM 800 N N . PHE A 1 99 ? -29.510 -30.392 10.556 1.00 17.36 98 PHE B N 1
ATOM 801 C CA . PHE A 1 99 ? -29.089 -31.734 10.095 1.00 16.41 98 PHE B CA 1
ATOM 802 C C . PHE A 1 99 ? -30.345 -32.537 9.795 1.00 17.23 98 PHE B C 1
ATOM 803 O O . PHE A 1 99 ? -31.194 -32.712 10.689 1.00 18.31 98 PHE B O 1
ATOM 811 N N . ARG A 1 100 ? -30.466 -33.011 8.562 1.00 18.60 99 ARG B N 1
ATOM 812 C CA . ARG A 1 100 ? -31.691 -33.733 8.153 1.00 20.19 99 ARG B CA 1
ATOM 813 C C . ARG A 1 100 ? -31.884 -34.938 9.085 1.00 20.29 99 ARG B C 1
ATOM 814 O O . ARG A 1 100 ? -30.894 -35.649 9.352 1.00 20.43 99 ARG B O 1
ATOM 822 N N . ASP A 1 101 ? -33.105 -35.134 9.600 1.00 21.72 100 ASP B N 1
ATOM 823 C CA . ASP A 1 101 ? -33.471 -36.281 10.473 1.00 22.22 100 ASP B CA 1
ATOM 824 C C . ASP A 1 101 ? -32.704 -36.188 11.791 1.00 20.75 100 ASP B C 1
ATOM 825 O O . ASP A 1 101 ? -32.581 -37.232 12.468 1.00 22.50 100 ASP B O 1
ATOM 830 N N . ASP A 1 102 ? -32.244 -35.000 12.179 1.00 18.54 101 ASP B N 1
ATOM 831 C CA . ASP A 1 102 ? -31.448 -34.875 13.418 1.00 18.57 101 ASP B CA 1
ATOM 832 C C . ASP A 1 102 ? -31.566 -33.446 13.940 1.00 17.08 101 ASP B C 1
ATOM 833 O O . ASP A 1 102 ? -32.528 -32.740 13.566 1.00 19.58 101 ASP B O 1
ATOM 838 N N . GLY A 1 103 ? -30.631 -33.053 14.799 1.00 18.46 102 GLY B N 1
ATOM 839 C CA . GLY A 1 103 ? -30.691 -31.790 15.541 1.00 17.44 102 GLY B CA 1
ATOM 840 C C . GLY A 1 103 ? -30.263 -30.596 14.719 1.00 17.11 102 GLY B C 1
ATOM 841 O O . GLY A 1 103 ? -30.010 -30.717 13.496 1.00 17.22 102 GLY B O 1
ATOM 842 N N A THR A 1 104 ? -30.186 -29.450 15.389 0.50 16.84 103 THR B N 1
ATOM 843 N N B THR A 1 104 ? -30.188 -29.450 15.390 0.50 15.24 103 THR B N 1
ATOM 844 C CA A THR A 1 104 ? -29.864 -28.139 14.783 0.50 18.15 103 THR B CA 1
ATOM 845 C CA B THR A 1 104 ? -29.870 -28.133 14.789 0.50 15.46 103 THR B CA 1
ATOM 846 C C A THR A 1 104 ? -28.736 -27.486 15.572 0.50 16.25 103 THR B C 1
ATOM 847 C C B THR A 1 104 ? -28.735 -27.486 15.573 0.50 15.23 103 THR B C 1
ATOM 848 O O A THR A 1 104 ? -28.800 -27.498 16.828 0.50 17.22 103 THR B O 1
ATOM 849 O O B THR A 1 104 ? -28.796 -27.498 16.830 0.50 16.19 103 THR B O 1
ATOM 856 N N . TYR A 1 105 ? -27.743 -26.960 14.857 1.00 14.94 104 TYR B N 1
ATOM 857 C CA . TYR A 1 105 ? -26.769 -26.006 15.423 1.00 15.97 104 TYR B CA 1
ATOM 858 C C . TYR A 1 105 ? -27.286 -24.599 15.149 1.00 14.96 104 TYR B C 1
ATOM 859 O O . TYR A 1 105 ? -27.707 -24.306 14.012 1.00 15.54 104 TYR B O 1
ATOM 868 N N . ARG A 1 106 ? -27.215 -23.740 16.158 1.00 14.53 105 ARG B N 1
ATOM 869 C CA . ARG A 1 106 ? -27.334 -22.283 15.976 1.00 15.04 105 ARG B CA 1
ATOM 870 C C . ARG A 1 106 ? -26.004 -21.683 16.405 1.00 14.37 105 ARG B C 1
ATOM 871 O O . ARG A 1 106 ? -25.516 -22.022 17.509 1.00 15.75 105 ARG B O 1
ATOM 879 N N . THR A 1 107 ? -25.439 -20.833 15.553 1.00 14.50 106 THR B N 1
ATOM 880 C CA . THR A 1 107 ? -24.095 -20.272 15.779 1.00 13.99 106 THR B CA 1
ATOM 881 C C . THR A 1 107 ? -24.157 -18.756 15.685 1.00 13.45 106 THR B C 1
ATOM 882 O O . THR A 1 107 ? -24.906 -18.215 14.853 1.00 15.18 106 THR B O 1
ATOM 886 N N . ARG A 1 108 ? -23.356 -18.112 16.518 1.00 13.33 107 ARG B N 1
ATOM 887 C CA . ARG A 1 108 ? -23.115 -16.659 16.467 1.00 14.94 107 ARG B CA 1
ATOM 888 C C . ARG A 1 108 ? -21.612 -16.463 16.604 1.00 13.62 107 ARG B C 1
ATOM 889 O O . ARG A 1 108 ? -21.026 -16.986 17.574 1.00 15.87 107 ARG B O 1
ATOM 897 N N . ALA A 1 109 ? -21.021 -15.768 15.649 1.00 14.36 108 ALA B N 1
ATOM 898 C CA . ALA A 1 109 ? -19.566 -15.559 15.604 1.00 13.89 108 ALA B CA 1
ATOM 899 C C . ALA A 1 109 ? -19.288 -14.079 15.366 1.00 14.19 108 ALA B C 1
ATOM 900 O O . ALA A 1 109 ? -20.045 -13.421 14.627 1.00 15.77 108 ALA B O 1
ATOM 902 N N . VAL A 1 110 ? -18.227 -13.595 15.989 1.00 14.34 109 VAL B N 1
ATOM 903 C CA . VAL A 1 110 ? -17.616 -12.278 15.694 1.00 14.20 109 VAL B CA 1
ATOM 904 C C . VAL A 1 110 ? -16.329 -12.560 14.927 1.00 13.77 109 VAL B C 1
ATOM 905 O O . VAL A 1 110 ? -15.488 -13.335 15.434 1.00 14.90 109 VAL B O 1
ATOM 909 N N . VAL A 1 111 ? -16.204 -11.973 13.737 1.00 13.71 110 VAL B N 1
ATOM 910 C CA . VAL A 1 111 ? -14.978 -12.085 12.906 1.00 14.14 110 VAL B CA 1
ATOM 911 C C . VAL A 1 111 ? -14.392 -10.682 12.787 1.00 13.97 110 VAL B C 1
ATOM 912 O O . VAL A 1 111 ? -15.053 -9.800 12.240 1.00 15.09 110 VAL B O 1
ATOM 916 N N . ARG A 1 112 ? -13.202 -10.476 13.344 1.00 14.14 111 ARG B N 1
ATOM 917 C CA . ARG A 1 112 ? -12.587 -9.137 13.352 1.00 15.30 111 ARG B CA 1
ATOM 918 C C . ARG A 1 112 ? -11.106 -9.253 13.676 1.00 14.55 111 ARG B C 1
ATOM 919 O O . ARG A 1 112 ? -10.679 -10.323 14.123 1.00 15.16 111 ARG B O 1
ATOM 927 N N . PHE A 1 113 ? -10.364 -8.176 13.438 1.00 15.03 112 PHE B N 1
ATOM 928 C CA . PHE A 1 113 ? -8.930 -8.132 13.801 1.00 15.42 112 PHE B CA 1
ATOM 929 C C . PHE A 1 113 ? -8.792 -7.888 15.304 1.00 16.66 112 PHE B C 1
ATOM 930 O O . PHE A 1 113 ? -9.507 -7.046 15.875 1.00 17.20 112 PHE B O 1
ATOM 938 N N . GLU A 1 114 ? -7.878 -8.638 15.916 1.00 16.21 113 GLU B N 1
ATOM 939 C CA . GLU A 1 114 ? -7.327 -8.341 17.257 1.00 16.65 113 GLU B CA 1
ATOM 940 C C . GLU A 1 114 ? -5.825 -8.160 17.039 1.00 17.33 113 GLU B C 1
ATOM 941 O O . GLU A 1 114 ? -5.160 -9.161 16.751 1.00 18.06 113 GLU B O 1
ATOM 947 N N . GLY A 1 115 ? -5.342 -6.916 17.079 1.00 19.63 114 GLY B N 1
ATOM 948 C CA . GLY A 1 115 ? -4.004 -6.587 16.562 1.00 19.61 114 GLY B CA 1
ATOM 949 C C . GLY A 1 115 ? -3.890 -7.049 15.122 1.00 18.89 114 GLY B C 1
ATOM 950 O O . GLY A 1 115 ? -4.805 -6.751 14.330 1.00 21.06 114 GLY B O 1
ATOM 951 N N . ASN A 1 116 ? -2.838 -7.800 14.794 1.00 19.88 115 ASN B N 1
ATOM 952 C CA . ASN A 1 116 ? -2.556 -8.227 13.400 1.00 19.49 115 ASN B CA 1
ATOM 953 C C . ASN A 1 116 ? -3.195 -9.584 13.105 1.00 17.59 115 ASN B C 1
ATOM 954 O O . ASN A 1 116 ? -2.994 -10.105 11.991 1.00 19.90 115 ASN B O 1
ATOM 959 N N . THR A 1 117 ? -3.958 -10.140 14.038 1.00 16.74 116 THR B N 1
ATOM 960 C CA . THR A 1 117 ? -4.558 -11.491 13.893 1.00 15.70 116 THR B CA 1
ATOM 961 C C . THR A 1 117 ? -6.033 -11.360 13.512 1.00 15.06 116 THR B C 1
ATOM 962 O O . THR A 1 117 ? -6.753 -10.584 14.152 1.00 15.68 116 THR B O 1
ATOM 966 N N . LEU A 1 118 ? -6.469 -12.113 12.505 1.00 14.72 117 LEU B N 1
ATOM 967 C CA . LEU A 1 118 ? -7.910 -12.226 12.167 1.00 14.32 117 LEU B CA 1
ATOM 968 C C . LEU A 1 118 ? -8.475 -13.298 13.100 1.00 13.32 117 LEU B C 1
ATOM 969 O O . LEU A 1 118 ? -7.964 -14.448 13.092 1.00 14.09 117 LEU B O 1
ATOM 974 N N . VAL A 1 119 ? -9.452 -12.919 13.931 1.00 13.65 118 VAL B N 1
ATOM 975 C CA . VAL A 1 119 ? -10.007 -13.828 14.962 1.00 14.02 118 VAL B CA 1
ATOM 976 C C . VAL A 1 119 ? -11.462 -14.140 14.618 1.00 13.10 118 VAL B C 1
ATOM 977 O O . VAL A 1 119 ? -12.218 -13.206 14.303 1.00 16.80 118 VAL B O 1
ATOM 981 N N . ASN A 1 120 ? -11.811 -15.416 14.747 1.00 13.25 119 ASN B N 1
ATOM 982 C CA . ASN A 1 120 ? -13.196 -15.923 14.620 1.00 13.92 119 ASN B CA 1
ATOM 983 C C . ASN A 1 120 ? -13.591 -16.476 15.991 1.00 13.99 119 ASN B C 1
ATOM 984 O O . ASN A 1 120 ? -13.048 -17.536 16.369 1.00 14.07 119 ASN B O 1
ATOM 989 N N . ARG A 1 121 ? -14.474 -15.772 16.706 1.00 13.14 120 ARG B N 1
ATOM 990 C CA . ARG A 1 121 ? -14.936 -16.157 18.064 1.00 13.47 120 ARG B CA 1
ATOM 991 C C . ARG A 1 121 ? -16.388 -16.611 17.944 1.00 12.00 120 ARG B C 1
ATOM 992 O O . ARG A 1 121 ? -17.219 -15.788 17.539 1.00 13.78 120 ARG B O 1
ATOM 1000 N N . ILE A 1 122 ? -16.648 -17.878 18.262 1.00 12.37 121 ILE B N 1
ATOM 1001 C CA . ILE A 1 122 ? -17.952 -18.544 17.994 1.00 13.94 121 ILE B CA 1
ATOM 1002 C C . ILE A 1 122 ? -18.563 -19.050 19.292 1.00 13.82 121 ILE B C 1
ATOM 1003 O O . ILE A 1 122 ? -17.837 -19.633 20.121 1.00 14.52 121 ILE B O 1
ATOM 1008 N N . GLU A 1 123 ? -19.882 -18.885 19.400 1.00 14.20 122 GLU B N 1
ATOM 1009 C CA . GLU A 1 123 ? -20.737 -19.664 20.326 1.00 15.46 122 GLU B CA 1
ATOM 1010 C C . GLU A 1 123 ? -21.666 -20.536 19.490 1.00 14.42 122 GLU B C 1
ATOM 1011 O O . GLU A 1 123 ? -22.285 -20.020 18.543 1.00 16.03 122 GLU B O 1
ATOM 1017 N N . LEU A 1 124 ? -21.763 -21.809 19.843 1.00 13.86 123 LEU B N 1
ATOM 1018 C CA . LEU A 1 124 ? -22.572 -22.805 19.098 1.00 14.57 123 LEU B CA 1
ATOM 1019 C C . LEU A 1 124 ? -23.477 -23.512 20.100 1.00 14.62 123 LEU B C 1
ATOM 1020 O O . LEU A 1 124 ? -22.991 -23.988 21.144 1.00 16.12 123 LEU B O 1
ATOM 1025 N N . ARG A 1 125 ? -24.764 -23.565 19.788 1.00 16.00 124 ARG B N 1
ATOM 1026 C CA . ARG A 1 125 ? -25.760 -24.292 20.602 1.00 18.25 124 ARG B CA 1
ATOM 1027 C C . ARG A 1 125 ? -26.402 -25.343 19.704 1.00 17.48 124 ARG B C 1
ATOM 1028 O O . ARG A 1 125 ? -26.961 -24.970 18.679 1.00 16.74 124 ARG B O 1
ATOM 1036 N N . GLY A 1 126 ? -26.257 -26.603 20.084 1.00 17.21 125 GLY B N 1
ATOM 1037 C CA . GLY A 1 126 ? -26.860 -27.743 19.386 1.00 18.68 125 GLY B CA 1
ATOM 1038 C C . GLY A 1 126 ? -28.011 -28.272 20.204 1.00 18.36 125 GLY B C 1
ATOM 1039 O O . GLY A 1 126 ? -27.799 -28.541 21.397 1.00 17.16 125 GLY B O 1
ATOM 1040 N N . THR A 1 127 ? -29.178 -28.436 19.585 1.00 19.10 126 THR B N 1
ATOM 1041 C CA . THR A 1 127 ? -30.395 -28.897 20.281 1.00 20.05 126 THR B CA 1
ATOM 1042 C C . THR A 1 127 ? -31.061 -30.002 19.472 1.00 17.72 126 THR B C 1
ATOM 1043 O O . THR A 1 127 ? -30.939 -29.994 18.225 1.00 20.34 126 THR B O 1
ATOM 1047 N N . ASN A 1 128 ? -31.734 -30.903 20.186 1.00 19.56 127 ASN B N 1
ATOM 1048 C CA . ASN A 1 128 ? -32.672 -31.900 19.626 1.00 21.20 127 ASN B CA 1
ATOM 1049 C C . ASN A 1 128 ? -31.917 -32.916 18.767 1.00 21.04 127 ASN B C 1
ATOM 1050 O O . ASN A 1 128 ? -32.530 -33.483 17.847 1.00 22.32 127 ASN B O 1
ATOM 1055 N N . PHE A 1 129 ? -30.649 -33.191 19.091 1.00 18.47 128 PHE B N 1
ATOM 1056 C CA . PHE A 1 129 ? -29.893 -34.291 18.443 1.00 19.15 128 PHE B CA 1
ATOM 1057 C C . PHE A 1 129 ? -30.328 -35.647 19.005 1.00 18.16 128 PHE B C 1
ATOM 1058 O O . PHE A 1 129 ? -30.683 -35.782 20.197 1.00 21.56 128 PHE B O 1
ATOM 1066 N N . ARG A 1 130 ? -30.349 -36.637 18.120 1.00 21.88 129 ARG B N 1
ATOM 1067 C CA A ARG A 1 130 ? -30.564 -38.061 18.489 0.50 23.39 129 ARG B CA 1
ATOM 1068 C CA B ARG A 1 130 ? -30.563 -38.060 18.484 0.50 23.46 129 ARG B CA 1
ATOM 1069 C C . ARG A 1 130 ? -29.262 -38.591 19.089 1.00 24.27 129 ARG B C 1
ATOM 1070 O O . ARG A 1 130 ? -28.226 -38.456 18.429 1.00 23.99 129 ARG B O 1
ATOM 1085 N N . GLU A 1 131 ? -29.322 -39.176 20.283 1.00 27.06 130 GLU B N 1
ATOM 1086 C CA . GLU A 1 131 ? -28.093 -39.671 20.952 1.00 28.29 130 GLU B CA 1
ATOM 1087 C C . GLU A 1 131 ? -27.486 -40.774 20.082 1.00 30.99 130 GLU B C 1
ATOM 1088 O O . GLU A 1 131 ? -26.280 -40.983 20.181 1.00 35.88 130 GLU B O 1
ATOM 1094 N N . ASP A 1 132 ? -28.292 -41.426 19.245 1.00 27.15 131 ASP B N 1
ATOM 1095 C CA . ASP A 1 132 ? -27.859 -42.552 18.377 1.00 30.82 131 ASP B CA 1
ATOM 1096 C C . ASP A 1 132 ? -27.876 -42.145 16.896 1.00 26.70 131 ASP B C 1
ATOM 1097 O O . ASP A 1 132 ? -27.813 -43.054 16.037 1.00 30.12 131 ASP B O 1
ATOM 1102 N N . GLY A 1 133 ? -27.952 -40.847 16.598 1.00 23.24 132 GLY B N 1
ATOM 1103 C CA . GLY A 1 133 ? -27.898 -40.335 15.217 1.00 22.56 132 GLY B CA 1
ATOM 1104 C C . GLY A 1 133 ? -26.470 -40.296 14.680 1.00 19.28 132 GLY B C 1
ATOM 1105 O O . GLY A 1 133 ? -25.537 -40.673 15.396 1.00 20.87 132 GLY B O 1
ATOM 1106 N N . ASN A 1 134 ? -26.289 -39.804 13.463 1.00 18.54 133 ASN B N 1
ATOM 1107 C CA . ASN A 1 134 ? -24.966 -39.761 12.793 1.00 18.09 133 ASN B CA 1
ATOM 1108 C C . ASN A 1 134 ? -24.025 -38.779 13.498 1.00 17.77 133 ASN B C 1
ATOM 1109 O O . ASN A 1 134 ? -22.800 -38.957 13.350 1.00 19.27 133 ASN B O 1
ATOM 1114 N N . ILE A 1 135 ? -24.565 -37.769 14.185 1.00 16.57 134 ILE B N 1
ATOM 1115 C CA . ILE A 1 135 ? -23.744 -36.701 14.818 1.00 17.59 134 ILE B CA 1
ATOM 1116 C C . ILE A 1 135 ? -23.282 -37.187 16.197 1.00 16.81 134 ILE B C 1
ATOM 1117 O O . ILE A 1 135 ? -22.074 -37.429 16.361 1.00 17.14 134 ILE B O 1
ATOM 1122 N N . LEU A 1 136 ? -24.186 -37.363 17.162 1.00 16.97 135 LEU B N 1
ATOM 1123 C CA . LEU A 1 136 ? -23.763 -37.802 18.519 1.00 17.92 135 LEU B CA 1
ATOM 1124 C C . LEU A 1 136 ? -23.295 -39.263 18.477 1.00 17.81 135 LEU B C 1
ATOM 1125 O O . LEU A 1 136 ? -22.525 -39.645 19.378 1.00 21.53 135 LEU B O 1
ATOM 1130 N N . GLY A 1 137 ? -23.686 -40.042 17.458 1.00 18.99 136 GLY B N 1
ATOM 1131 C CA . GLY A 1 137 ? -23.228 -41.437 17.282 1.00 20.84 136 GLY B CA 1
ATOM 1132 C C . GLY A 1 137 ? -21.886 -41.531 16.564 1.00 19.02 136 GLY B C 1
ATOM 1133 O O . GLY A 1 137 ? -21.409 -42.663 16.385 1.00 20.66 136 GLY B O 1
ATOM 1134 N N . HIS A 1 138 ? -21.328 -40.407 16.106 1.00 19.13 137 HIS B N 1
ATOM 1135 C CA . HIS A 1 138 ? -20.006 -40.345 15.425 1.00 19.84 137 HIS B CA 1
ATOM 1136 C C . HIS A 1 138 ? -19.963 -41.330 14.248 1.00 19.24 137 HIS B C 1
ATOM 1137 O O . HIS A 1 138 ? -19.053 -42.169 14.221 1.00 19.70 137 HIS B O 1
ATOM 1144 N N . ARG A 1 139 ? -20.896 -41.218 13.296 1.00 18.25 138 ARG B N 1
ATOM 1145 C CA . ARG A 1 139 ? -20.951 -42.130 12.120 1.00 19.19 138 ARG B CA 1
ATOM 1146 C C . ARG A 1 139 ? -20.649 -41.356 10.830 1.00 17.94 138 ARG B C 1
ATOM 1147 O O . ARG A 1 139 ? -20.925 -41.890 9.736 1.00 19.92 138 ARG B O 1
ATOM 1155 N N . LEU A 1 140 ? -20.079 -40.156 10.942 1.00 17.10 139 LEU B N 1
ATOM 1156 C CA . LEU A 1 140 ? -19.636 -39.380 9.759 1.00 15.97 139 LEU B CA 1
ATOM 1157 C C . LEU A 1 140 ? -18.174 -39.685 9.444 1.00 16.96 139 LEU B C 1
ATOM 1158 O O . LEU A 1 140 ? -17.328 -39.699 10.356 1.00 18.93 139 LEU B O 1
ATOM 1163 N N . GLU A 1 141 ? -17.896 -39.880 8.161 1.00 17.11 140 GLU B N 1
ATOM 1164 C CA . GLU A 1 141 ? -16.518 -40.090 7.661 1.00 17.25 140 GLU B CA 1
ATOM 1165 C C . GLU A 1 141 ? -15.690 -38.832 7.932 1.00 16.18 140 GLU B C 1
ATOM 1166 O O . GLU A 1 141 ? -16.244 -37.711 7.916 1.00 17.09 140 GLU B O 1
ATOM 1172 N N . TYR A 1 142 ? -14.394 -39.022 8.174 1.00 17.74 141 TYR B N 1
ATOM 1173 C CA . TYR A 1 142 ? -13.444 -37.901 8.348 1.00 16.97 141 TYR B CA 1
ATOM 1174 C C . TYR A 1 142 ? -12.982 -37.462 6.960 1.00 16.13 141 TYR B C 1
ATOM 1175 O O . TYR A 1 142 ? -11.865 -37.807 6.519 1.00 17.14 141 TYR B O 1
ATOM 1184 N N . ASN A 1 143 ? -13.860 -36.734 6.278 1.00 15.84 142 ASN B N 1
ATOM 1185 C CA . ASN A 1 143 ? -13.591 -36.203 4.925 1.00 16.14 142 ASN B CA 1
ATOM 1186 C C . ASN A 1 143 ? -14.538 -35.039 4.673 1.00 14.22 142 ASN B C 1
ATOM 1187 O O . ASN A 1 143 ? -15.353 -34.702 5.552 1.00 14.30 142 ASN B O 1
ATOM 1192 N N . TYR A 1 144 ? -14.424 -34.427 3.509 1.00 16.16 143 TYR B N 1
ATOM 1193 C CA . TYR A 1 144 ? -15.206 -33.220 3.190 1.00 15.06 143 TYR B CA 1
ATOM 1194 C C . TYR A 1 144 ? -15.322 -33.093 1.680 1.00 15.17 143 TYR B C 1
ATOM 1195 O O . TYR A 1 144 ? -14.377 -33.452 0.944 1.00 16.57 143 TYR B O 1
ATOM 1204 N N . ASN A 1 145 ? -16.474 -32.593 1.251 1.00 15.15 144 ASN B N 1
ATOM 1205 C CA . ASN A 1 145 ? -16.830 -32.423 -0.172 1.00 14.77 144 ASN B CA 1
ATOM 1206 C C . ASN A 1 145 ? -16.685 -30.953 -0.551 1.00 14.38 144 ASN B C 1
ATOM 1207 O O . ASN A 1 145 ? -16.756 -30.087 0.327 1.00 14.99 144 ASN B O 1
ATOM 1212 N N . SER A 1 146 ? -16.508 -30.691 -1.846 1.00 13.88 145 SER B N 1
ATOM 1213 C CA . SER A 1 146 ? -16.512 -29.315 -2.398 1.00 16.11 145 SER B CA 1
ATOM 1214 C C . SER A 1 146 ? -17.954 -28.802 -2.434 1.00 15.09 145 SER B C 1
ATOM 1215 O O . SER A 1 146 ? -18.877 -29.608 -2.722 1.00 17.62 145 SER B O 1
ATOM 1218 N N . HIS A 1 147 ? -18.146 -27.520 -2.117 1.00 15.97 146 HIS B N 1
ATOM 1219 C CA . HIS A 1 147 ? -19.481 -26.876 -2.128 1.00 16.38 146 HIS B CA 1
ATOM 1220 C C . HIS A 1 147 ? -19.373 -25.449 -2.651 1.00 14.98 146 HIS B C 1
ATOM 1221 O O . HIS A 1 147 ? -18.339 -24.781 -2.410 1.00 16.42 146 HIS B O 1
ATOM 1228 N N . ASN A 1 148 ? -20.442 -24.992 -3.300 1.00 17.24 147 ASN B N 1
ATOM 1229 C CA . ASN A 1 148 ? -20.634 -23.567 -3.659 1.00 19.75 147 ASN B CA 1
ATOM 1230 C C . ASN A 1 148 ? -21.536 -22.918 -2.613 1.00 21.17 147 ASN B C 1
ATOM 1231 O O . ASN A 1 148 ? -22.614 -23.484 -2.303 1.00 24.82 147 ASN B O 1
ATOM 1236 N N . VAL A 1 149 ? -21.086 -21.792 -2.077 1.00 20.27 148 VAL B N 1
ATOM 1237 C CA . VAL A 1 149 ? -21.834 -20.960 -1.095 1.00 20.95 148 VAL B CA 1
ATOM 1238 C C . VAL A 1 149 ? -22.438 -19.802 -1.890 1.00 20.60 148 VAL B C 1
ATOM 1239 O O . VAL A 1 149 ? -21.684 -18.951 -2.372 1.00 19.28 148 VAL B O 1
ATOM 1243 N N . TYR A 1 150 ? -23.757 -19.759 -2.009 1.00 23.64 149 TYR B N 1
ATOM 1244 C CA . TYR A 1 150 ? -24.461 -18.714 -2.787 1.00 21.50 149 TYR B CA 1
ATOM 1245 C C . TYR A 1 150 ? -24.710 -17.512 -1.880 1.00 18.85 149 TYR B C 1
ATOM 1246 O O . TYR A 1 150 ? -25.406 -17.654 -0.861 1.00 20.74 149 TYR B O 1
ATOM 1255 N N . ILE A 1 151 ? -24.147 -16.368 -2.264 1.00 17.30 150 ILE B N 1
ATOM 1256 C CA . ILE A 1 151 ? -24.206 -15.100 -1.488 1.00 17.55 150 ILE B CA 1
ATOM 1257 C C . ILE A 1 151 ? -25.177 -14.140 -2.177 1.00 18.05 150 ILE B C 1
ATOM 1258 O O . ILE A 1 151 ? -25.097 -13.968 -3.418 1.00 20.32 150 ILE B O 1
ATOM 1263 N N . THR A 1 152 ? -26.016 -13.487 -1.384 1.00 17.50 151 THR B N 1
ATOM 1264 C CA . THR A 1 152 ? -26.920 -12.411 -1.849 1.00 19.47 151 THR B CA 1
ATOM 1265 C C . THR A 1 152 ? -26.863 -11.256 -0.853 1.00 18.77 151 THR B C 1
ATOM 1266 O O . THR A 1 152 ? -26.635 -11.501 0.350 1.00 20.52 151 THR B O 1
ATOM 1270 N N . ALA A 1 153 ? -27.061 -10.036 -1.339 1.00 18.78 152 ALA B N 1
ATOM 1271 C CA . ALA A 1 153 ? -27.128 -8.840 -0.485 1.00 20.68 152 ALA B CA 1
ATOM 1272 C C . ALA A 1 153 ? -28.406 -8.905 0.350 1.00 21.44 152 ALA B C 1
ATOM 1273 O O . ALA A 1 153 ? -29.446 -9.380 -0.150 1.00 23.52 152 ALA B O 1
ATOM 1275 N N . ASP A 1 154 ? -28.312 -8.438 1.590 1.00 22.24 153 ASP B N 1
ATOM 1276 C CA . ASP A 1 154 ? -29.469 -8.185 2.476 1.00 23.21 153 ASP B CA 1
ATOM 1277 C C . ASP A 1 154 ? -29.445 -6.695 2.813 1.00 23.31 153 ASP B C 1
ATOM 1278 O O . ASP A 1 154 ?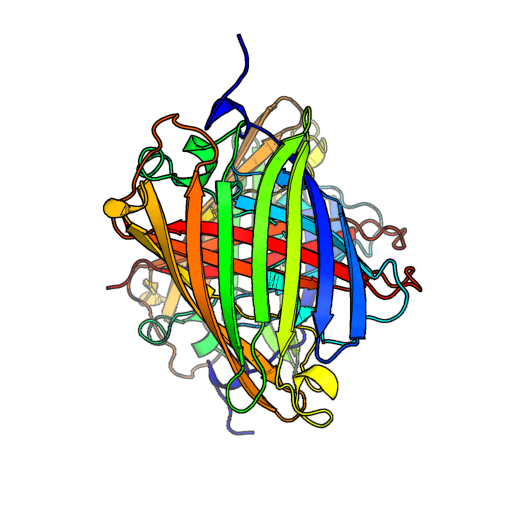 -28.866 -6.323 3.839 1.00 24.92 153 ASP B O 1
ATOM 1283 N N . ARG A 1 155 ? -30.020 -5.871 1.942 1.00 25.95 154 ARG B N 1
ATOM 1284 C CA . ARG A 1 155 ? -29.843 -4.398 2.004 1.00 28.84 154 ARG B CA 1
ATOM 1285 C C . ARG A 1 155 ? -30.533 -3.861 3.261 1.00 30.45 154 ARG B C 1
ATOM 1286 O O . ARG A 1 155 ? -30.004 -2.894 3.841 1.00 36.12 154 ARG B O 1
ATOM 1294 N N . GLN A 1 156 ? -31.623 -4.504 3.697 1.00 34.53 155 GLN B N 1
ATOM 1295 C CA . GLN A 1 156 ? -32.386 -4.104 4.912 1.00 37.65 155 GLN B CA 1
ATOM 1296 C C . GLN A 1 156 ? -31.494 -4.225 6.155 1.00 36.79 155 GLN B C 1
ATOM 1297 O O . GLN A 1 156 ? -31.608 -3.347 7.028 1.00 38.83 155 GLN B O 1
ATOM 1303 N N . ARG A 1 157 ? -30.639 -5.253 6.230 1.00 34.30 156 ARG B N 1
ATOM 1304 C CA . ARG A 1 157 ? -29.747 -5.511 7.396 1.00 35.25 156 ARG B CA 1
ATOM 1305 C C . ARG A 1 157 ? -28.335 -4.974 7.115 1.00 30.48 156 ARG B C 1
ATOM 1306 O O . ARG A 1 157 ? -27.451 -5.147 7.981 1.00 29.72 156 ARG B O 1
ATOM 1314 N N . ASN A 1 158 ? -28.123 -4.324 5.966 1.00 25.12 157 ASN B N 1
ATOM 1315 C CA . ASN A 1 158 ? -26.808 -3.751 5.577 1.00 23.29 157 ASN B CA 1
ATOM 1316 C C . ASN A 1 158 ? -25.757 -4.870 5.565 1.00 20.14 157 ASN B C 1
ATOM 1317 O O . ASN A 1 158 ? -24.608 -4.634 5.961 1.00 21.13 157 ASN B O 1
ATOM 1322 N N . GLY A 1 159 ? -26.138 -6.053 5.102 1.00 18.79 158 GLY B N 1
ATOM 1323 C CA . GLY A 1 159 ? -25.253 -7.222 5.130 1.00 18.48 158 GLY B CA 1
ATOM 1324 C C . GLY A 1 159 ? -25.514 -8.174 3.989 1.00 16.48 158 GLY B C 1
ATOM 1325 O O . GLY A 1 159 ? -25.939 -7.733 2.911 1.00 19.27 158 GLY B O 1
ATOM 1326 N N . ILE A 1 160 ? -25.170 -9.434 4.207 1.00 16.35 159 ILE B N 1
ATOM 1327 C CA . ILE A 1 160 ? -25.376 -10.509 3.209 1.00 17.02 159 ILE B CA 1
ATOM 1328 C C . ILE A 1 160 ? -26.056 -11.701 3.870 1.00 17.47 159 ILE B C 1
ATOM 1329 O O . ILE A 1 160 ? -26.052 -11.823 5.106 1.00 17.06 159 ILE B O 1
ATOM 1334 N N . ARG A 1 161 ? -26.639 -12.532 3.027 1.00 17.07 160 ARG B N 1
ATOM 1335 C CA . ARG A 1 161 ? -27.210 -13.839 3.394 1.00 17.19 160 ARG B CA 1
ATOM 1336 C C . ARG A 1 161 ? -26.537 -14.882 2.516 1.00 17.17 160 ARG B C 1
ATOM 1337 O O . ARG A 1 161 ? -26.032 -14.541 1.417 1.00 19.38 160 ARG B O 1
ATOM 1345 N N . ALA A 1 162 ? -26.517 -16.108 3.002 1.00 18.80 161 ALA B N 1
ATOM 1346 C CA . ALA A 1 162 ? -26.038 -17.260 2.225 1.00 21.02 161 ALA B CA 1
ATOM 1347 C C . ALA A 1 162 ? -26.933 -18.443 2.564 1.00 20.84 161 ALA B C 1
ATOM 1348 O O . ALA A 1 162 ? -27.422 -18.560 3.721 1.00 19.16 161 ALA B O 1
ATOM 1350 N N . ASN A 1 163 ? -27.129 -19.284 1.566 1.00 26.63 162 ASN B N 1
ATOM 1351 C CA . ASN A 1 163 ? -27.896 -20.537 1.682 1.00 28.66 162 ASN B CA 1
ATOM 1352 C C . ASN A 1 163 ? -27.068 -21.594 0.972 1.00 29.47 162 ASN B C 1
ATOM 1353 O O . ASN A 1 163 ? -26.477 -21.284 -0.088 1.00 35.65 162 ASN B O 1
ATOM 1358 N N . PHE A 1 164 ? -26.942 -22.756 1.592 1.00 23.44 163 PHE B N 1
ATOM 1359 C CA . PHE A 1 164 ? -26.239 -23.905 0.985 1.00 21.47 163 PHE B CA 1
ATOM 1360 C C . PHE A 1 164 ? -26.515 -25.136 1.836 1.00 19.04 163 PHE B C 1
ATOM 1361 O O . PHE A 1 164 ? -26.872 -25.022 3.014 1.00 19.68 163 PHE B O 1
ATOM 1369 N N . THR A 1 165 ? -26.352 -26.298 1.221 1.00 18.17 164 THR B N 1
ATOM 1370 C CA . THR A 1 165 ? -26.499 -27.605 1.892 1.00 17.56 164 THR B CA 1
ATOM 1371 C C . THR A 1 165 ? -25.151 -28.314 1.833 1.00 17.14 164 THR B C 1
ATOM 1372 O O . THR A 1 165 ? -24.636 -28.515 0.726 1.00 20.26 164 THR B O 1
ATOM 1376 N N . ILE A 1 166 ? -24.611 -28.656 3.000 1.00 16.48 165 ILE B N 1
ATOM 1377 C CA . ILE A 1 166 ? -23.369 -29.461 3.108 1.00 14.80 165 ILE B CA 1
ATOM 1378 C C . ILE A 1 166 ? -23.765 -30.934 3.057 1.00 14.18 165 ILE B C 1
ATOM 1379 O O . ILE A 1 166 ? -24.734 -31.342 3.744 1.00 15.60 165 ILE B O 1
ATOM 1384 N N . ARG A 1 167 ? -23.017 -31.695 2.266 1.00 15.65 166 ARG B N 1
ATOM 1385 C CA . ARG A 1 167 ? -23.162 -33.159 2.136 1.00 15.73 166 ARG B CA 1
ATOM 1386 C C . ARG A 1 167 ? -22.047 -33.792 2.970 1.00 15.02 166 ARG B C 1
ATOM 1387 O O . ARG A 1 167 ? -20.865 -33.619 2.605 1.00 16.42 166 ARG B O 1
ATOM 1395 N N . HIS A 1 168 ? -22.405 -34.422 4.092 1.00 14.71 167 HIS B N 1
ATOM 1396 C CA . HIS A 1 168 ? -21.453 -35.168 4.944 1.00 15.31 167 HIS B CA 1
ATOM 1397 C C . HIS A 1 168 ? -21.545 -36.652 4.605 1.00 14.10 167 HIS B C 1
ATOM 1398 O O . HIS A 1 168 ? -22.620 -37.253 4.812 1.00 17.05 167 HIS B O 1
ATOM 1405 N N . ASN A 1 169 ? -20.448 -37.244 4.133 1.00 14.77 168 ASN B N 1
ATOM 1406 C CA . ASN A 1 169 ? -20.412 -38.698 3.853 1.00 16.30 168 ASN B CA 1
ATOM 1407 C C . ASN A 1 169 ? -20.559 -39.462 5.171 1.00 15.90 168 ASN B C 1
ATOM 1408 O O . ASN A 1 169 ? -19.861 -39.126 6.152 1.00 17.74 168 ASN B O 1
ATOM 1413 N N . VAL A 1 170 ? -21.443 -40.453 5.177 1.00 16.90 169 VAL B N 1
ATOM 1414 C CA . VAL A 1 170 ? -21.706 -41.338 6.345 1.00 17.18 169 VAL B CA 1
ATOM 1415 C C . VAL A 1 170 ? -20.948 -42.652 6.125 1.00 17.04 169 VAL B C 1
ATOM 1416 O O . VAL A 1 170 ? -20.806 -43.082 4.964 1.00 20.32 169 VAL B O 1
ATOM 1420 N N . GLU A 1 171 ? -20.500 -43.280 7.213 1.00 17.40 170 GLU B N 1
ATOM 1421 C CA . GLU A 1 171 ? -19.638 -44.486 7.152 1.00 19.63 170 GLU B CA 1
ATOM 1422 C C . GLU A 1 171 ? -20.318 -45.626 6.391 1.00 21.39 170 GLU B C 1
ATOM 1423 O O . GLU A 1 171 ? -19.594 -46.413 5.764 1.00 24.07 170 GLU B O 1
ATOM 1429 N N . ASP A 1 172 ? -21.646 -45.718 6.430 1.00 21.57 171 ASP B N 1
ATOM 1430 C CA . ASP A 1 172 ? -22.386 -46.816 5.751 1.00 23.29 171 ASP B CA 1
ATOM 1431 C C . ASP A 1 172 ? -22.588 -46.495 4.262 1.00 22.84 171 ASP B C 1
ATOM 1432 O O . ASP A 1 172 ? -23.246 -47.309 3.587 1.00 25.27 171 ASP B O 1
ATOM 1437 N N . GLY A 1 173 ? -22.061 -45.369 3.767 1.00 21.94 172 GLY B N 1
ATOM 1438 C CA . GLY A 1 173 ? -22.167 -44.981 2.343 1.00 22.04 172 GLY B CA 1
ATOM 1439 C C . GLY A 1 173 ? -23.323 -44.032 2.066 1.00 22.15 172 GLY B C 1
ATOM 1440 O O . GLY A 1 173 ? -23.433 -43.557 0.918 1.00 23.81 172 GLY B O 1
ATOM 1441 N N . SER A 1 174 ? -24.171 -43.756 3.061 1.00 22.70 173 SER B N 1
ATOM 1442 C CA . SER A 1 174 ? -25.278 -42.774 2.934 1.00 20.85 173 SER B CA 1
ATOM 1443 C C . SER A 1 174 ? -24.705 -41.351 3.017 1.00 19.51 173 SER B C 1
ATOM 1444 O O . SER A 1 174 ? -23.477 -41.194 3.210 1.00 19.91 173 SER B O 1
ATOM 1447 N N . VAL A 1 175 ? -25.557 -40.343 2.853 1.00 18.95 174 VAL B N 1
ATOM 1448 C CA . VAL A 1 175 ? -25.173 -38.911 2.978 1.00 19.48 174 VAL B CA 1
ATOM 1449 C C . VAL A 1 175 ? -26.026 -38.277 4.074 1.00 18.42 174 VAL B C 1
ATOM 1450 O O . VAL A 1 175 ? -27.249 -38.533 4.114 1.00 22.99 174 VAL B O 1
ATOM 1454 N N . GLN A 1 176 ? -25.380 -37.496 4.937 1.00 17.32 175 GLN B N 1
ATOM 1455 C CA . GLN A 1 176 ? -26.032 -36.677 5.985 1.00 16.28 175 GLN B CA 1
ATOM 1456 C C . GLN A 1 176 ? -26.043 -35.231 5.488 1.00 17.21 175 GLN B C 1
ATOM 1457 O O . GLN A 1 176 ? -24.949 -34.636 5.359 1.00 16.48 175 GLN B O 1
ATOM 1463 N N . LEU A 1 177 ? -27.227 -34.692 5.196 1.00 16.92 176 LEU B N 1
ATOM 1464 C CA . LEU A 1 177 ? -27.365 -33.302 4.716 1.00 17.44 176 LEU B CA 1
ATOM 1465 C C . LEU A 1 177 ? -27.407 -32.359 5.912 1.00 15.29 176 LEU B C 1
ATOM 1466 O O . LEU A 1 177 ? -28.040 -32.703 6.953 1.00 17.58 176 LEU B O 1
ATOM 1471 N N . ALA A 1 178 ? -26.792 -31.198 5.746 1.00 15.07 177 ALA B N 1
ATOM 1472 C CA . ALA A 1 178 ? -26.779 -30.121 6.754 1.00 15.13 177 ALA B CA 1
ATOM 1473 C C . ALA A 1 178 ? -27.147 -28.823 6.043 1.00 15.51 177 ALA B C 1
ATOM 1474 O O . ALA A 1 178 ? -26.286 -28.243 5.346 1.00 15.54 177 ALA B O 1
ATOM 1476 N N . ASN A 1 179 ? -28.395 -28.406 6.193 1.00 17.21 178 ASN B N 1
ATOM 1477 C CA . ASN A 1 179 ? -28.932 -27.197 5.528 1.00 17.42 178 ASN B CA 1
ATOM 1478 C C . ASN A 1 179 ? -28.442 -25.987 6.309 1.00 16.48 178 ASN B C 1
ATOM 1479 O O . ASN A 1 179 ? -28.744 -25.911 7.519 1.00 17.31 178 ASN B O 1
ATOM 1484 N N . HIS A 1 180 ? -27.725 -25.088 5.638 1.00 16.45 179 HIS B N 1
ATOM 1485 C CA . HIS A 1 180 ? -27.140 -23.863 6.234 1.00 15.42 179 HIS B CA 1
ATOM 1486 C C . HIS A 1 180 ? -27.945 -22.640 5.809 1.00 16.49 179 HIS B C 1
ATOM 1487 O O . HIS A 1 180 ? -28.142 -22.442 4.593 1.00 18.26 179 HIS B O 1
ATOM 1494 N N . TYR A 1 181 ? -28.346 -21.848 6.796 1.00 16.65 180 TYR B N 1
ATOM 1495 C CA . TYR A 1 181 ? -28.942 -20.505 6.637 1.00 17.16 180 TYR B CA 1
ATOM 1496 C C . TYR A 1 181 ? -27.997 -19.541 7.345 1.00 16.20 180 TYR B C 1
ATOM 1497 O O . TYR A 1 181 ? -27.731 -19.739 8.539 1.00 17.40 180 TYR B O 1
ATOM 1506 N N . GLN A 1 182 ? -27.480 -18.566 6.610 1.00 15.46 181 GLN B N 1
ATOM 1507 C CA . GLN A 1 182 ? -26.399 -17.677 7.087 1.00 14.47 181 GLN B CA 1
ATOM 1508 C C . GLN A 1 182 ? -26.808 -16.221 6.910 1.00 14.80 181 GLN B C 1
ATOM 1509 O O . GLN A 1 182 ? -27.385 -15.887 5.859 1.00 16.71 181 GLN B O 1
ATOM 1515 N N . GLN A 1 183 ? -26.454 -15.384 7.887 1.00 15.54 182 GLN B N 1
ATOM 1516 C CA . GLN A 1 183 ? -26.583 -13.919 7.757 1.00 17.01 182 GLN B CA 1
ATOM 1517 C C . GLN A 1 183 ? -25.341 -13.276 8.360 1.00 15.75 182 GLN B C 1
ATOM 1518 O O . GLN A 1 183 ? -24.855 -13.756 9.388 1.00 17.41 182 GLN B O 1
ATOM 1524 N N . ASN A 1 184 ? -24.832 -12.249 7.701 1.00 15.81 183 ASN B N 1
ATOM 1525 C CA . ASN A 1 184 ? -23.639 -11.495 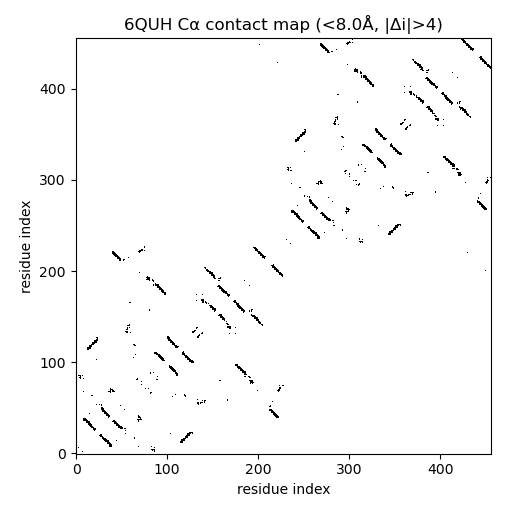8.157 1.00 16.21 183 ASN B CA 1
ATOM 1526 C C . ASN A 1 184 ? -24.030 -10.028 8.237 1.00 15.70 183 ASN B C 1
ATOM 1527 O O . ASN A 1 184 ? -24.658 -9.522 7.303 1.00 16.98 183 ASN B O 1
ATOM 1532 N N . THR A 1 185 ? -23.693 -9.402 9.352 1.00 18.31 184 THR B N 1
ATOM 1533 C CA . THR A 1 185 ? -24.042 -8.004 9.687 1.00 17.45 184 THR B CA 1
ATOM 1534 C C . THR A 1 185 ? -22.754 -7.306 10.094 1.00 16.63 184 THR B C 1
ATOM 1535 O O . THR A 1 185 ? -22.020 -7.828 10.929 1.00 17.47 184 THR B O 1
ATOM 1539 N N . PRO A 1 186 ? -22.424 -6.124 9.530 1.00 17.27 185 PRO B N 1
ATOM 1540 C CA . PRO A 1 186 ? -21.219 -5.413 9.943 1.00 17.04 185 PRO B CA 1
ATOM 1541 C C . PRO A 1 186 ? -21.338 -4.958 11.401 1.00 16.60 185 PRO B C 1
ATOM 1542 O O . PRO A 1 186 ? -22.443 -4.682 11.877 1.00 17.22 185 PRO B O 1
ATOM 1546 N N . ILE A 1 187 ? -20.196 -4.902 12.083 1.00 15.22 186 ILE B N 1
ATOM 1547 C CA . ILE A 1 187 ? -20.077 -4.303 13.441 1.00 15.88 186 ILE B CA 1
ATOM 1548 C C . ILE A 1 187 ? -19.862 -2.793 13.270 1.00 16.57 186 ILE B C 1
ATOM 1549 O O . ILE A 1 187 ? -18.999 -2.405 12.465 1.00 18.00 186 ILE B O 1
ATOM 1554 N N . GLY A 1 188 ? -20.620 -1.964 13.988 1.00 19.59 187 GLY B N 1
ATOM 1555 C CA . GLY A 1 188 ? -20.432 -0.507 13.861 1.00 21.75 187 GLY B CA 1
ATOM 1556 C C . GLY A 1 188 ? -21.288 0.084 12.754 1.00 21.00 187 GLY B C 1
ATOM 1557 O O . GLY A 1 188 ? -21.995 -0.680 12.086 1.00 22.58 187 GLY B O 1
ATOM 1558 N N . ASN A 1 189 ? -21.194 1.399 12.550 1.00 23.19 188 ASN B N 1
ATOM 1559 C CA . ASN A 1 189 ? -22.035 2.101 11.544 1.00 25.46 188 ASN B CA 1
ATOM 1560 C C . ASN A 1 189 ? -21.261 2.368 10.250 1.00 21.46 188 ASN B C 1
ATOM 1561 O O . ASN A 1 189 ? -21.796 3.092 9.404 1.00 25.15 188 ASN B O 1
ATOM 1566 N N . GLY A 1 190 ? -20.050 1.832 10.106 1.00 20.09 189 GLY B N 1
ATOM 1567 C CA . GLY A 1 190 ? -19.305 2.085 8.861 1.00 18.83 189 GLY B CA 1
ATOM 1568 C C . GLY A 1 190 ? -19.943 1.398 7.666 1.00 17.82 189 GLY B C 1
ATOM 1569 O O . GLY A 1 190 ? -20.240 0.200 7.754 1.00 18.24 189 GLY B O 1
ATOM 1570 N N . PRO A 1 191 ? -20.151 2.092 6.527 1.00 17.28 190 PRO B N 1
ATOM 1571 C CA . PRO A 1 191 ? -20.679 1.456 5.319 1.00 16.80 190 PRO B CA 1
ATOM 1572 C C . PRO A 1 191 ? -19.805 0.303 4.798 1.00 16.93 190 PRO B C 1
ATOM 1573 O O . PRO A 1 191 ? -18.605 0.293 4.982 1.00 16.06 190 PRO B O 1
ATOM 1577 N N . VAL A 1 192 ? -20.459 -0.624 4.107 1.00 16.33 191 VAL B N 1
ATOM 1578 C CA . VAL A 1 192 ? -19.849 -1.860 3.559 1.00 16.63 191 VAL B CA 1
ATOM 1579 C C . VAL A 1 192 ? -20.182 -1.945 2.075 1.00 16.46 191 VAL B C 1
ATOM 1580 O O . VAL A 1 192 ? -21.055 -1.179 1.597 1.00 17.18 191 VAL B O 1
ATOM 1584 N N . LEU A 1 193 ? -19.539 -2.888 1.397 1.00 15.74 192 LEU B N 1
ATOM 1585 C CA . LEU A 1 193 ? -19.855 -3.213 -0.013 1.00 15.89 192 LEU B CA 1
ATOM 1586 C C . LEU A 1 193 ? -20.908 -4.316 -0.039 1.00 15.84 192 LEU B C 1
ATOM 1587 O O . LEU A 1 193 ? -20.655 -5.407 0.494 1.00 17.75 192 LEU B O 1
ATOM 1592 N N . LEU A 1 194 ? -22.073 -4.015 -0.611 1.00 17.36 193 LEU B N 1
ATOM 1593 C CA . LEU A 1 194 ? -23.177 -4.995 -0.712 1.00 18.05 193 LEU B CA 1
ATOM 1594 C C . LEU A 1 194 ? -23.143 -5.571 -2.120 1.00 17.04 193 LEU B C 1
ATOM 1595 O O . LEU A 1 194 ? -23.302 -4.845 -3.103 1.00 19.00 193 LEU B O 1
ATOM 1600 N N . PRO A 1 195 ? -22.854 -6.884 -2.253 1.00 16.43 194 PRO B N 1
ATOM 1601 C CA . PRO A 1 195 ? -22.537 -7.462 -3.556 1.00 17.90 194 PRO B CA 1
ATOM 1602 C C . PRO A 1 195 ? -23.761 -7.825 -4.398 1.00 17.52 194 PRO B C 1
ATOM 1603 O O . PRO A 1 195 ? -24.830 -8.094 -3.846 1.00 19.51 194 PRO B O 1
ATOM 1607 N N . ASP A 1 196 ? -23.554 -7.900 -5.708 1.00 18.08 195 ASP B N 1
ATOM 1608 C CA . ASP A 1 196 ? -24.470 -8.631 -6.611 1.00 19.28 195 ASP B CA 1
ATOM 1609 C C . ASP A 1 196 ? -24.386 -10.119 -6.246 1.00 18.24 195 ASP B C 1
ATOM 1610 O O . ASP A 1 196 ? -23.379 -10.549 -5.629 1.00 18.22 195 ASP B O 1
ATOM 1615 N N . ASP A 1 197 ? -25.396 -10.887 -6.631 1.00 18.00 196 ASP B N 1
ATOM 1616 C CA . ASP A 1 197 ? -25.432 -12.346 -6.388 1.00 19.68 196 ASP B CA 1
ATOM 1617 C C . ASP A 1 197 ? -24.163 -12.965 -6.967 1.00 18.53 196 ASP B C 1
ATOM 1618 O O . ASP A 1 197 ? -23.784 -12.648 -8.115 1.00 20.32 196 ASP B O 1
ATOM 1623 N N . HIS A 1 198 ? -23.512 -13.812 -6.181 1.00 17.78 197 HIS B N 1
ATOM 1624 C CA . HIS A 1 198 ? -22.335 -14.584 -6.638 1.00 18.31 197 HIS B CA 1
ATOM 1625 C C . HIS A 1 198 ? -22.192 -15.809 -5.744 1.00 18.28 197 HIS B C 1
ATOM 1626 O O . HIS A 1 198 ? -23.046 -15.998 -4.847 1.00 19.11 197 HIS B O 1
ATOM 1633 N N . TYR A 1 199 ? -21.141 -16.594 -5.941 1.00 17.80 198 TYR B N 1
ATOM 1634 C CA . TYR A 1 199 ? -20.891 -17.749 -5.054 1.00 18.62 198 TYR B CA 1
ATOM 1635 C C . TYR A 1 199 ? -19.410 -17.832 -4.710 1.00 17.51 198 TYR B C 1
ATOM 1636 O O . TYR A 1 199 ? -18.556 -17.241 -5.398 1.00 18.41 198 TYR B O 1
ATOM 1645 N N . LEU A 1 200 ? -19.147 -18.528 -3.610 1.00 17.48 199 LEU B N 1
ATOM 1646 C CA . LEU A 1 200 ? -17.780 -18.925 -3.194 1.00 16.44 199 LEU B CA 1
ATOM 1647 C C . LEU A 1 200 ? -17.638 -20.423 -3.464 1.00 15.77 199 LEU B C 1
ATOM 1648 O O . LEU A 1 200 ? -18.365 -21.219 -2.854 1.00 20.20 199 LEU B O 1
ATOM 1653 N N . SER A 1 201 ? -16.711 -20.783 -4.342 1.00 16.32 200 SER B N 1
ATOM 1654 C CA . SER A 1 201 ? -16.322 -22.181 -4.637 1.00 17.19 200 SER B CA 1
ATOM 1655 C C . SER A 1 201 ? -15.354 -22.605 -3.537 1.00 15.89 200 SER B C 1
ATOM 1656 O O . SER A 1 201 ? -14.253 -22.033 -3.475 1.00 16.99 200 SER B O 1
ATOM 1659 N N . THR A 1 202 ? -15.769 -23.528 -2.672 1.00 14.27 201 THR B N 1
ATOM 1660 C CA . THR A 1 202 ? -15.041 -23.841 -1.419 1.00 13.90 201 THR B CA 1
ATOM 1661 C C . THR A 1 202 ? -14.580 -25.298 -1.467 1.00 14.88 201 THR B C 1
ATOM 1662 O O . THR A 1 202 ? -15.439 -26.211 -1.579 1.00 17.69 201 THR B O 1
ATOM 1666 N N . GLN A 1 203 ? -13.262 -25.492 -1.454 1.00 13.64 202 GLN B N 1
ATOM 1667 C CA . GLN A 1 203 ? -12.610 -26.820 -1.550 1.00 15.62 202 GLN B CA 1
ATOM 1668 C C . GLN A 1 203 ? -11.878 -27.039 -0.231 1.00 15.31 202 GLN B C 1
ATOM 1669 O O . GLN A 1 203 ? -11.134 -26.131 0.184 1.00 15.85 202 GLN B O 1
ATOM 1675 N N . THR A 1 204 ? -12.090 -28.195 0.389 1.00 14.06 203 THR B N 1
ATOM 1676 C CA . THR A 1 204 ? -11.608 -28.485 1.760 1.00 14.78 203 THR B CA 1
ATOM 1677 C C . THR A 1 204 ? -10.902 -29.835 1.775 1.00 14.94 203 THR B C 1
ATOM 1678 O O . THR A 1 204 ? -11.471 -30.802 1.250 1.00 17.28 203 THR B O 1
ATOM 1682 N N . ALA A 1 205 ? -9.721 -29.896 2.391 1.00 15.55 204 ALA B N 1
ATOM 1683 C CA . ALA A 1 205 ? -9.015 -31.165 2.642 1.00 15.42 204 ALA B CA 1
ATOM 1684 C C . ALA A 1 205 ? -8.756 -31.277 4.144 1.00 14.46 204 ALA B C 1
ATOM 1685 O O . ALA A 1 205 ? -8.141 -30.339 4.711 1.00 15.91 204 ALA B O 1
ATOM 1687 N N . LEU A 1 206 ? -9.207 -32.374 4.744 1.00 15.07 205 LEU B N 1
ATOM 1688 C CA . LEU A 1 206 ? -8.982 -32.654 6.181 1.00 15.89 205 LEU B CA 1
ATOM 1689 C C . LEU A 1 206 ? -7.886 -33.702 6.326 1.00 17.50 205 LEU B C 1
ATOM 1690 O O . LEU A 1 206 ? -7.835 -34.638 5.504 1.00 19.42 205 LEU B O 1
ATOM 1695 N N . SER A 1 207 ? -7.047 -33.540 7.345 1.00 17.49 206 SER B N 1
ATOM 1696 C CA . SER A 1 207 ? -5.950 -34.485 7.644 1.00 19.20 206 SER B CA 1
ATOM 1697 C C . SER A 1 207 ? -5.747 -34.578 9.153 1.00 18.65 206 SER B C 1
ATOM 1698 O O . SER A 1 207 ? -6.358 -33.808 9.906 1.00 17.72 206 SER B O 1
ATOM 1701 N N . ARG A 1 208 ? -4.941 -35.549 9.559 1.00 21.49 207 ARG B N 1
ATOM 1702 C CA . ARG A 1 208 ? -4.557 -35.748 10.977 1.00 22.06 207 ARG B CA 1
ATOM 1703 C C . ARG A 1 208 ? -3.039 -35.690 11.067 1.00 23.22 207 ARG B C 1
ATOM 1704 O O . ARG A 1 208 ? -2.369 -36.154 10.122 1.00 25.47 207 ARG B O 1
ATOM 1712 N N . ASP A 1 209 ? -2.545 -35.113 12.161 1.00 23.23 208 ASP B N 1
ATOM 1713 C CA . ASP A 1 209 ? -1.121 -35.146 12.561 1.00 25.92 208 ASP B CA 1
ATOM 1714 C C . ASP A 1 209 ? -0.873 -36.476 13.262 1.00 27.38 208 ASP B C 1
ATOM 1715 O O . ASP A 1 209 ? -1.427 -36.713 14.331 1.00 26.92 208 ASP B O 1
ATOM 1720 N N . PRO A 1 210 ? -0.033 -37.378 12.700 1.00 30.95 209 PRO B N 1
ATOM 1721 C CA . PRO A 1 210 ? 0.198 -38.680 13.325 1.00 34.24 209 PRO B CA 1
ATOM 1722 C C . PRO A 1 210 ? 0.851 -38.566 14.713 1.00 36.37 209 PRO B C 1
ATOM 1723 O O . PRO A 1 210 ? 0.756 -39.513 15.470 1.00 43.30 209 PRO B O 1
ATOM 1727 N N . ASN A 1 211 ? 1.484 -37.425 15.010 1.00 36.16 210 ASN B N 1
ATOM 1728 C CA . ASN A 1 211 ? 2.215 -37.191 16.285 1.00 43.64 210 ASN B CA 1
ATOM 1729 C C . ASN A 1 211 ? 1.309 -36.483 17.300 1.00 41.37 210 ASN B C 1
ATOM 1730 O O . ASN A 1 211 ? 1.806 -36.185 18.401 1.00 45.59 210 ASN B O 1
ATOM 1735 N N . GLU A 1 212 ? 0.037 -36.219 16.964 1.00 35.00 211 GLU B N 1
ATOM 1736 C CA . GLU A 1 212 ? -0.880 -35.445 17.846 1.00 33.73 211 GLU B CA 1
ATOM 1737 C C . GLU A 1 212 ? -1.861 -36.383 18.556 1.00 34.37 211 GLU B C 1
ATOM 1738 O O . GLU A 1 212 ? -2.698 -36.999 17.873 1.00 37.53 211 GLU B O 1
ATOM 1744 N N . ARG A 1 213 ? -1.769 -36.442 19.885 1.00 35.05 212 ARG B N 1
ATOM 1745 C CA . ARG A 1 213 ? -2.561 -37.338 20.766 1.00 40.21 212 ARG B CA 1
ATOM 1746 C C . ARG A 1 213 ? -3.925 -36.696 21.053 1.00 29.23 212 ARG B C 1
ATOM 1747 O O . ARG A 1 213 ? -4.888 -37.440 21.304 1.00 31.56 212 ARG B O 1
ATOM 1755 N N . ARG A 1 214 ? -3.994 -35.365 21.048 1.00 26.01 213 ARG B N 1
ATOM 1756 C CA . ARG A 1 214 ? -5.236 -34.622 21.365 1.00 23.56 213 ARG B CA 1
ATOM 1757 C C . ARG A 1 214 ? -6.225 -34.790 20.210 1.00 22.38 213 ARG B C 1
ATOM 1758 O O . ARG A 1 214 ? -5.797 -35.057 19.071 1.00 23.13 213 ARG B O 1
ATOM 1766 N N . ASP A 1 215 ? -7.508 -34.655 20.516 1.00 20.08 214 ASP B N 1
ATOM 1767 C CA . ASP A 1 215 ? -8.588 -34.660 19.504 1.00 18.67 214 ASP B CA 1
ATOM 1768 C C . ASP A 1 215 ? -8.387 -33.413 18.649 1.00 17.42 214 ASP B C 1
ATOM 1769 O O . ASP A 1 215 ? -8.357 -32.308 19.203 1.00 18.07 214 ASP B O 1
ATOM 1774 N N . HIS A 1 216 ? -8.208 -33.581 17.343 1.00 17.47 215 HIS B N 1
ATOM 1775 C CA . HIS A 1 216 ? -7.705 -32.481 16.486 1.00 17.15 215 HIS B CA 1
ATOM 1776 C C . HIS A 1 216 ? -8.167 -32.652 15.041 1.00 16.62 215 HIS B C 1
ATOM 1777 O O . HIS A 1 216 ? -8.572 -33.757 14.631 1.00 17.39 215 HIS B O 1
ATOM 1784 N N . MET A 1 217 ? -8.054 -31.564 14.299 1.00 15.82 216 MET B N 1
ATOM 1785 C CA . MET A 1 217 ? -8.345 -31.526 12.852 1.00 15.84 216 MET B CA 1
ATOM 1786 C C . MET A 1 217 ? -7.347 -30.585 12.188 1.00 14.76 216 MET B C 1
ATOM 1787 O O . MET A 1 217 ? -7.230 -29.430 12.634 1.00 16.43 216 MET B O 1
ATOM 1792 N N . VAL A 1 218 ? -6.658 -31.068 11.158 1.00 17.25 217 VAL B N 1
ATOM 1793 C CA . VAL A 1 218 ? -5.820 -30.217 10.274 1.00 17.56 217 VAL B CA 1
ATOM 1794 C C . VAL A 1 218 ? -6.648 -29.957 9.021 1.00 15.71 217 VAL B C 1
ATOM 1795 O O . VAL A 1 218 ? -7.219 -30.920 8.471 1.00 16.51 217 VAL B O 1
ATOM 1799 N N . LEU A 1 219 ? -6.723 -28.695 8.609 1.00 15.49 218 LEU B N 1
ATOM 1800 C CA . LEU A 1 219 ? -7.606 -28.275 7.502 1.00 16.07 218 LEU B CA 1
ATOM 1801 C C . LEU A 1 219 ? -6.800 -27.435 6.509 1.00 14.88 218 LEU B C 1
ATOM 1802 O O . LEU A 1 219 ? -6.030 -26.553 6.931 1.00 15.29 218 LEU B O 1
ATOM 1807 N N . LEU A 1 220 ? -6.988 -27.704 5.222 1.00 14.13 219 LEU B N 1
ATOM 1808 C CA . LEU A 1 220 ? -6.588 -26.775 4.145 1.00 15.15 219 LEU B CA 1
ATOM 1809 C C . LEU A 1 220 ? -7.822 -26.465 3.306 1.00 14.96 219 LEU B C 1
ATOM 1810 O O . LEU A 1 220 ? -8.535 -27.408 2.959 1.00 17.50 219 LEU B O 1
ATOM 1815 N N . GLU A 1 221 ? -8.034 -25.192 2.977 1.00 14.82 220 GLU B N 1
ATOM 1816 C CA . GLU A 1 221 ? -9.143 -24.788 2.077 1.00 15.19 220 GLU B CA 1
ATOM 1817 C C . GLU A 1 221 ? -8.614 -23.863 0.991 1.00 15.34 220 GLU B C 1
ATOM 1818 O O . GLU A 1 221 ? -7.728 -23.052 1.268 1.00 16.30 220 GLU B O 1
ATOM 1824 N N . PHE A 1 222 ? -9.177 -24.015 -0.203 1.00 15.43 221 PHE B N 1
ATOM 1825 C CA . PHE A 1 222 ? -9.098 -23.029 -1.298 1.00 16.17 221 PHE B CA 1
ATOM 1826 C C . PHE A 1 222 ? -10.508 -22.493 -1.534 1.00 14.45 221 PHE B C 1
ATOM 1827 O O . PHE A 1 222 ? -11.429 -23.294 -1.734 1.00 16.80 221 PHE B O 1
ATOM 1835 N N . VAL A 1 223 ? -10.650 -21.175 -1.496 1.00 15.01 222 VAL B N 1
ATOM 1836 C CA . VAL A 1 223 ? -11.962 -20.509 -1.683 1.00 16.56 222 VAL B CA 1
ATOM 1837 C C . VAL A 1 223 ? -11.800 -19.395 -2.710 1.00 16.65 222 VAL B C 1
ATOM 1838 O O . VAL A 1 223 ? -10.974 -18.498 -2.513 1.00 16.38 222 VAL B O 1
ATOM 1842 N N . THR A 1 224 ? -12.617 -19.461 -3.753 1.00 17.47 223 THR B N 1
ATOM 1843 C CA . THR A 1 224 ? -12.588 -18.514 -4.890 1.00 18.00 223 THR B CA 1
ATOM 1844 C C . THR A 1 224 ? -14.004 -18.002 -5.137 1.00 16.65 223 THR B C 1
ATOM 1845 O O . THR A 1 224 ? -14.900 -18.840 -5.316 1.00 18.13 223 THR B O 1
ATOM 1849 N N . ALA A 1 225 ? -14.186 -16.682 -5.188 1.00 16.48 224 ALA B N 1
ATOM 1850 C CA . ALA A 1 225 ? -15.468 -16.061 -5.584 1.00 17.27 224 ALA B CA 1
ATOM 1851 C C . ALA A 1 225 ? -15.621 -16.171 -7.102 1.00 17.20 224 ALA B C 1
ATOM 1852 O O . ALA A 1 225 ? -14.611 -16.126 -7.825 1.00 18.34 224 ALA B O 1
ATOM 1854 N N . ALA A 1 226 ? -16.856 -16.340 -7.559 1.00 17.19 225 ALA B N 1
ATOM 1855 C CA . ALA A 1 226 ? -17.186 -16.469 -8.992 1.00 19.54 225 ALA B CA 1
ATOM 1856 C C . ALA A 1 226 ? -18.642 -16.068 -9.217 1.00 20.86 225 ALA B C 1
ATOM 1857 O O . ALA A 1 226 ? -19.366 -15.905 -8.238 1.00 19.46 225 ALA B O 1
ATOM 1859 N N . GLY A 1 227 ? -19.032 -15.904 -10.476 1.00 23.28 226 GLY B N 1
ATOM 1860 C CA . GLY A 1 227 ? -20.437 -15.724 -10.879 1.00 26.21 226 GLY B CA 1
ATOM 1861 C C . GLY A 1 227 ? -20.773 -14.289 -11.245 1.00 27.35 226 GLY B C 1
ATOM 1862 O O . GLY A 1 227 ? -21.957 -14.035 -11.534 1.00 33.43 226 GLY B O 1
ATOM 1863 N N . ILE A 1 228 ? -19.792 -13.382 -11.246 1.00 27.20 227 ILE B N 1
ATOM 1864 C CA . ILE A 1 228 ? -19.947 -11.971 -11.718 1.00 28.78 227 ILE B CA 1
ATOM 1865 C C . ILE A 1 228 ? -18.947 -11.724 -12.851 1.00 33.84 227 ILE B C 1
ATOM 1866 O O . ILE A 1 228 ? -17.781 -12.128 -12.704 1.00 38.85 227 ILE B O 1
ATOM 1871 N N . THR A 1 229 ? -19.390 -11.056 -13.920 1.00 40.98 228 THR B N 1
ATOM 1872 C CA . THR A 1 229 ? -18.666 -10.910 -15.214 1.00 47.22 228 THR B CA 1
ATOM 1873 C C . THR A 1 229 ? -17.880 -9.593 -15.249 1.00 50.80 228 THR B C 1
ATOM 1874 O O . THR A 1 229 ? -17.954 -8.807 -14.309 1.00 51.65 228 THR B O 1
ATOM 1878 N N . GLY B 1 1 ? -16.356 -56.701 -13.068 1.00 27.09 0 GLY E N 1
ATOM 1879 C CA . GLY B 1 1 ? -15.305 -56.503 -14.109 1.00 25.32 0 GLY E CA 1
ATOM 1880 C C . GLY B 1 1 ? -15.807 -55.660 -15.264 1.00 24.37 0 GLY E C 1
ATOM 1881 O O . GLY B 1 1 ? -15.155 -55.652 -16.326 1.00 28.01 0 GLY E O 1
ATOM 1882 N N . HIS B 1 2 ? -16.927 -54.961 -15.073 1.00 20.78 1 HIS E N 1
ATOM 1883 C CA . HIS B 1 2 ? -17.649 -54.257 -16.165 1.00 20.53 1 HIS E CA 1
ATOM 1884 C C . HIS B 1 2 ? -17.193 -52.803 -16.282 1.00 20.35 1 HIS E C 1
ATOM 1885 O O . HIS B 1 2 ? -17.437 -52.199 -17.338 1.00 23.08 1 HIS E O 1
ATOM 1892 N N . LYS B 1 3 ? -16.656 -52.227 -15.208 1.00 19.46 2 LYS E N 1
ATOM 1893 C CA . LYS B 1 3 ? -16.535 -50.759 -15.093 1.00 18.97 2 LYS E CA 1
ATOM 1894 C C . LYS B 1 3 ? -15.516 -50.252 -16.108 1.00 19.65 2 LYS E C 1
ATOM 1895 O O . LYS B 1 3 ? -14.440 -50.863 -16.258 1.00 22.79 2 LYS E O 1
ATOM 1901 N N . ARG B 1 4 ? -15.856 -49.151 -16.756 1.00 18.87 3 ARG E N 1
ATOM 1902 C CA . ARG B 1 4 ? -15.013 -48.488 -17.766 1.00 19.83 3 ARG E CA 1
ATOM 1903 C C . ARG B 1 4 ? -15.163 -46.980 -17.582 1.00 17.74 3 ARG E C 1
ATOM 1904 O O . ARG B 1 4 ? -16.182 -46.524 -17.018 1.00 19.78 3 ARG E O 1
ATOM 1912 N N . GLY B 1 5 ? -14.176 -46.229 -18.040 1.00 18.91 4 GLY E N 1
ATOM 1913 C CA . GLY B 1 5 ? -14.258 -44.768 -18.058 1.00 18.28 4 GLY E CA 1
ATOM 1914 C C . GLY B 1 5 ? -14.549 -44.213 -16.684 1.00 17.96 4 GLY E C 1
ATOM 1915 O O . GLY B 1 5 ? -13.910 -44.652 -15.709 1.00 18.33 4 GLY E O 1
ATOM 1916 N N . GLU B 1 6 ? -15.456 -43.247 -16.621 1.00 19.16 5 GLU E N 1
ATOM 1917 C CA . GLU B 1 6 ? -15.783 -42.503 -15.379 1.00 20.10 5 GLU E CA 1
ATOM 1918 C C . GLU B 1 6 ? -16.225 -43.459 -14.267 1.00 18.30 5 GLU E C 1
ATOM 1919 O O . GLU B 1 6 ? -16.060 -43.061 -13.111 1.00 19.14 5 GLU E O 1
ATOM 1925 N N . GLN B 1 7 ? -16.755 -44.652 -14.570 1.00 17.46 6 GLN E N 1
ATOM 1926 C CA . GLN B 1 7 ? -17.246 -45.602 -13.533 1.00 17.95 6 GLN E CA 1
ATOM 1927 C C . GLN B 1 7 ? -16.096 -46.007 -12.599 1.00 17.17 6 GLN E C 1
ATOM 1928 O O . GLN B 1 7 ? -16.364 -46.419 -11.459 1.00 18.45 6 GLN E O 1
ATOM 1934 N N . LEU B 1 8 ? -14.856 -45.937 -13.077 1.00 17.14 7 LEU E N 1
ATOM 1935 C CA . LEU B 1 8 ? -13.659 -46.360 -12.294 1.00 17.58 7 LEU E CA 1
ATOM 1936 C C . LEU B 1 8 ? -13.258 -45.276 -11.286 1.00 16.70 7 LEU E C 1
ATOM 1937 O O . LEU B 1 8 ? -12.327 -45.548 -10.492 1.00 17.09 7 LEU E O 1
ATOM 1942 N N . PHE B 1 9 ? -13.912 -44.109 -11.297 1.00 17.47 8 PHE E N 1
ATOM 1943 C CA . PHE B 1 9 ? -13.483 -42.918 -10.520 1.00 16.46 8 PHE E CA 1
ATOM 1944 C C . PHE B 1 9 ? -14.555 -42.417 -9.549 1.00 16.93 8 PHE E C 1
ATOM 1945 O O . PHE B 1 9 ? -14.329 -41.359 -8.960 1.00 17.91 8 PHE E O 1
ATOM 1953 N N . THR B 1 10 ? -15.622 -43.182 -9.323 1.00 19.27 9 THR E N 1
ATOM 1954 C CA . THR B 1 10 ? -16.747 -42.801 -8.431 1.00 19.55 9 THR E CA 1
ATOM 1955 C C . THR B 1 10 ? -16.301 -42.777 -6.968 1.00 21.27 9 THR E C 1
ATOM 1956 O O . THR B 1 10 ? -16.959 -42.070 -6.173 1.00 23.22 9 THR E O 1
ATOM 1960 N N . GLY B 1 11 ? -15.232 -43.512 -6.631 1.00 19.64 10 GLY E N 1
ATOM 1961 C CA . GLY B 1 11 ? -14.703 -43.600 -5.260 1.00 21.50 10 GLY E CA 1
ATOM 1962 C C . GLY B 1 11 ? -13.301 -43.036 -5.157 1.00 20.39 10 GLY E C 1
ATOM 1963 O O . GLY B 1 11 ? -12.862 -42.367 -6.092 1.00 20.63 10 GLY E O 1
ATOM 1964 N N . VAL B 1 12 ? -12.653 -43.237 -4.014 1.00 21.01 11 VAL E N 1
ATOM 1965 C CA . VAL B 1 12 ? -11.236 -42.838 -3.805 1.00 20.68 11 VAL E CA 1
ATOM 1966 C C . VAL B 1 12 ? -10.366 -43.952 -4.387 1.00 19.22 11 VAL E C 1
ATOM 1967 O O . VAL B 1 12 ? -10.608 -45.140 -4.071 1.00 22.39 11 VAL E O 1
ATOM 1971 N N . VAL B 1 13 ? -9.420 -43.581 -5.246 1.00 16.72 12 VAL E N 1
ATOM 1972 C CA . VAL B 1 13 ? -8.591 -44.527 -6.040 1.00 16.70 12 VAL E CA 1
ATOM 1973 C C . VAL B 1 13 ? -7.140 -44.379 -5.611 1.00 15.87 12 VAL E C 1
ATOM 1974 O O . VAL B 1 13 ? -6.621 -43.266 -5.575 1.00 16.04 12 VAL E O 1
ATOM 1978 N N . PRO B 1 14 ? -6.441 -45.486 -5.284 1.00 16.99 13 PRO E N 1
ATOM 1979 C CA . PRO B 1 14 ? -5.016 -45.412 -4.984 1.00 17.41 13 PRO E CA 1
ATOM 1980 C C . PRO B 1 14 ? -4.221 -45.025 -6.232 1.00 16.52 13 PRO E C 1
ATOM 1981 O O . PRO B 1 14 ? -4.599 -45.422 -7.330 1.00 17.06 13 PRO E O 1
ATOM 1985 N N . ILE B 1 15 ? -3.159 -44.255 -6.025 1.00 16.70 14 ILE E N 1
ATOM 1986 C CA . ILE B 1 15 ? -2.272 -43.749 -7.109 1.00 15.22 14 ILE E CA 1
ATOM 1987 C C . ILE B 1 15 ? -0.835 -44.187 -6.825 1.00 15.49 14 ILE E C 1
ATOM 1988 O O . ILE B 1 15 ? -0.387 -44.069 -5.685 1.00 18.00 14 ILE E O 1
ATOM 1993 N N . LEU B 1 16 ? -0.141 -44.624 -7.873 1.00 16.01 15 LEU E N 1
ATOM 1994 C CA . LEU B 1 16 ? 1.326 -44.822 -7.875 1.00 16.09 15 LEU E CA 1
ATOM 1995 C C . LEU B 1 16 ? 1.912 -43.956 -8.981 1.00 16.08 15 LEU E C 1
ATOM 1996 O O . LEU B 1 16 ? 1.381 -44.003 -10.096 1.00 16.55 15 LEU E O 1
ATOM 2001 N N . VAL B 1 17 ? 2.981 -43.232 -8.671 1.00 16.60 16 VAL E N 1
ATOM 2002 C CA . VAL B 1 17 ? 3.726 -42.424 -9.670 1.00 16.43 16 VAL E CA 1
ATOM 2003 C C . VAL B 1 17 ? 5.172 -42.894 -9.648 1.00 16.15 16 VAL E C 1
ATOM 2004 O O . VAL B 1 17 ? 5.749 -42.981 -8.553 1.00 17.48 16 VAL E O 1
ATOM 2008 N N . GLU B 1 18 ? 5.733 -43.186 -10.814 1.00 16.55 17 GLU E N 1
ATOM 2009 C CA . GLU B 1 18 ? 7.168 -43.533 -10.957 1.00 17.54 17 GLU E CA 1
ATOM 2010 C C . GLU B 1 18 ? 7.740 -42.643 -12.056 1.00 17.74 17 GLU E C 1
ATOM 2011 O O . GLU B 1 18 ? 7.171 -42.662 -13.153 1.00 19.54 17 GLU E O 1
ATOM 2017 N N . LEU B 1 19 ? 8.800 -41.893 -11.755 1.00 16.89 18 LEU E N 1
ATOM 2018 C CA . LEU B 1 19 ? 9.503 -41.014 -12.728 1.00 16.01 18 LEU E CA 1
ATOM 2019 C C . LEU B 1 19 ? 10.983 -41.389 -12.743 1.00 16.68 18 LEU E C 1
ATOM 2020 O O . LEU B 1 19 ? 11.600 -41.464 -11.655 1.00 19.53 18 LEU E O 1
ATOM 2025 N N . ASP B 1 20 ? 11.509 -41.629 -13.939 1.00 17.22 19 ASP E N 1
ATOM 2026 C CA . ASP B 1 20 ? 12.966 -41.711 -14.203 1.00 19.91 19 ASP E CA 1
ATOM 2027 C C . ASP B 1 20 ? 13.354 -40.455 -14.972 1.00 17.65 19 ASP E C 1
ATOM 2028 O O . ASP B 1 20 ? 12.715 -40.174 -16.007 1.00 17.95 19 ASP E O 1
ATOM 2033 N N . GLY B 1 21 ? 14.339 -39.725 -14.448 1.00 18.48 20 GLY E N 1
ATOM 2034 C CA . GLY B 1 21 ? 14.692 -38.383 -14.932 1.00 19.68 20 GLY E CA 1
ATOM 2035 C C . GLY B 1 21 ? 16.167 -38.293 -15.253 1.00 19.36 20 GLY E C 1
ATOM 2036 O O . GLY B 1 21 ? 16.988 -38.992 -14.605 1.00 19.86 20 GLY E O 1
ATOM 2037 N N . ASP B 1 22 ? 16.489 -37.431 -16.202 1.00 18.17 21 ASP E N 1
ATOM 2038 C CA . ASP B 1 22 ? 17.875 -37.071 -16.561 1.00 20.25 21 ASP E CA 1
ATOM 2039 C C . ASP B 1 22 ? 17.809 -35.605 -16.967 1.00 17.93 21 ASP E C 1
ATOM 2040 O O . ASP B 1 22 ? 17.158 -35.320 -17.978 1.00 20.39 21 ASP E O 1
ATOM 2045 N N . VAL B 1 23 ? 18.393 -34.708 -16.181 1.00 16.15 22 VAL E N 1
ATOM 2046 C CA . VAL B 1 23 ? 18.455 -33.258 -16.526 1.00 16.58 22 VAL E CA 1
ATOM 2047 C C . VAL B 1 23 ? 19.926 -32.868 -16.642 1.00 17.36 22 VAL E C 1
ATOM 2048 O O . VAL B 1 23 ? 20.649 -32.941 -15.631 1.00 17.13 22 VAL E O 1
ATOM 2052 N N . ASN B 1 24 ? 20.354 -32.513 -17.857 1.00 17.55 23 ASN E N 1
ATOM 2053 C CA . ASN B 1 24 ? 21.763 -32.152 -18.160 1.00 19.07 23 ASN E CA 1
ATOM 2054 C C . ASN B 1 24 ? 22.687 -33.296 -17.725 1.00 18.40 23 ASN E C 1
ATOM 2055 O O . ASN B 1 24 ? 23.825 -33.014 -17.338 1.00 23.52 23 ASN E O 1
ATOM 2060 N N . GLY B 1 25 ? 22.230 -34.545 -17.804 1.00 18.55 24 GLY E N 1
ATOM 2061 C CA . GLY B 1 25 ? 23.023 -35.733 -17.445 1.00 19.86 24 GLY E CA 1
ATOM 2062 C C . GLY B 1 25 ? 22.898 -36.113 -15.975 1.00 19.38 24 GLY E C 1
ATOM 2063 O O . GLY B 1 25 ? 23.427 -37.169 -15.608 1.00 22.74 24 GLY E O 1
ATOM 2064 N N . HIS B 1 26 ? 22.253 -35.290 -15.144 1.00 19.10 25 HIS E N 1
ATOM 2065 C CA . HIS B 1 26 ? 22.008 -35.598 -13.708 1.00 19.62 25 HIS E CA 1
ATOM 2066 C C . HIS B 1 26 ? 20.820 -36.554 -13.603 1.00 18.47 25 HIS E C 1
ATOM 2067 O O . HIS B 1 26 ? 19.689 -36.127 -13.901 1.00 19.48 25 HIS E O 1
ATOM 2074 N N . ARG B 1 27 ? 21.078 -37.816 -13.262 1.00 20.85 26 ARG E N 1
ATOM 2075 C CA . ARG B 1 27 ? 20.048 -38.881 -13.237 1.00 20.83 26 ARG E CA 1
ATOM 2076 C C . ARG B 1 27 ? 19.386 -38.900 -11.864 1.00 18.97 26 ARG E C 1
ATOM 2077 O O . ARG B 1 27 ? 20.086 -38.737 -10.844 1.00 22.98 26 ARG E O 1
ATOM 2085 N N . PHE B 1 28 ? 18.072 -39.090 -11.850 1.00 18.59 27 PHE E N 1
ATOM 2086 C CA . PHE B 1 28 ? 17.302 -39.211 -10.590 1.00 18.36 27 PHE E CA 1
ATOM 2087 C C . PHE B 1 28 ? 16.017 -40.004 -10.822 1.00 18.18 27 PHE E C 1
ATOM 2088 O O . PHE B 1 28 ? 15.556 -40.141 -11.980 1.00 18.45 27 PHE E O 1
ATOM 2096 N N . SER B 1 29 ? 15.458 -40.51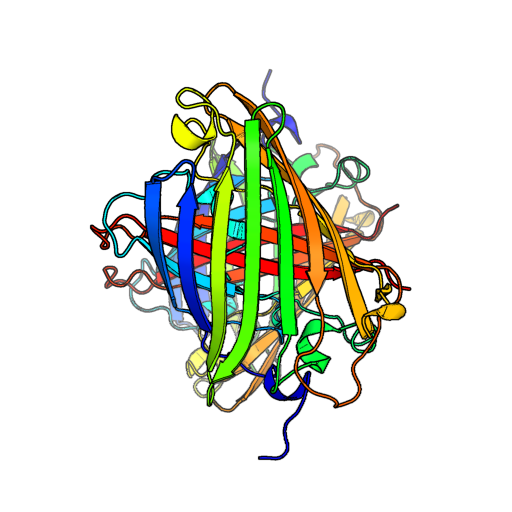7 -9.728 1.00 18.85 28 SER E N 1
ATOM 2097 C CA . SER B 1 29 ? 14.165 -41.241 -9.735 1.00 19.89 28 SER E CA 1
ATOM 2098 C C . SER B 1 29 ? 13.268 -40.684 -8.635 1.00 18.68 28 SER E C 1
ATOM 2099 O O . SER B 1 29 ? 13.785 -40.296 -7.575 1.00 20.37 28 SER E O 1
ATOM 2102 N N . VAL B 1 30 ? 11.977 -40.612 -8.930 1.00 18.64 29 VAL E N 1
ATOM 2103 C CA . VAL B 1 30 ? 10.945 -40.178 -7.958 1.00 18.19 29 VAL E CA 1
ATOM 2104 C C . VAL B 1 30 ? 9.893 -41.276 -7.891 1.00 17.41 29 VAL E C 1
ATOM 2105 O O . VAL B 1 30 ? 9.519 -41.804 -8.950 1.00 19.01 29 VAL E O 1
ATOM 2109 N N . ARG B 1 31 ? 9.458 -41.597 -6.680 1.00 17.80 30 ARG E N 1
ATOM 2110 C CA . ARG B 1 31 ? 8.312 -42.496 -6.450 1.00 17.33 30 ARG E CA 1
ATOM 2111 C C . ARG B 1 31 ? 7.299 -41.721 -5.614 1.00 18.41 30 ARG E C 1
ATOM 2112 O O . ARG B 1 31 ? 7.699 -41.127 -4.588 1.00 19.73 30 ARG E O 1
ATOM 2120 N N . GLY B 1 32 ? 6.050 -41.731 -6.064 1.00 19.38 31 GLY E N 1
ATOM 2121 C CA . GLY B 1 32 ? 4.921 -41.118 -5.355 1.00 19.64 31 GLY E CA 1
ATOM 2122 C C . GLY B 1 32 ? 3.822 -42.125 -5.098 1.00 17.74 31 GLY E C 1
ATOM 2123 O O . GLY B 1 32 ? 3.606 -43.056 -5.912 1.00 18.52 31 GLY E O 1
ATOM 2124 N N . GLU B 1 33 ? 3.126 -41.947 -3.990 1.00 18.21 32 GLU E N 1
ATOM 2125 C CA . GLU B 1 33 ? 1.927 -42.745 -3.681 1.00 18.92 32 GLU E CA 1
ATOM 2126 C C . GLU B 1 33 ? 0.913 -41.825 -3.017 1.00 19.29 32 GLU E C 1
ATOM 2127 O O . GLU B 1 33 ? 1.295 -40.857 -2.339 1.00 18.07 32 GLU E O 1
ATOM 2133 N N . GLY B 1 34 ? -0.351 -42.148 -3.216 1.00 18.41 33 GLY E N 1
ATOM 2134 C CA . GLY B 1 34 ? -1.441 -41.450 -2.531 1.00 18.57 33 GLY E CA 1
ATOM 2135 C C . GLY B 1 34 ? -2.761 -41.865 -3.110 1.00 17.75 33 GLY E C 1
ATOM 2136 O O . GLY B 1 34 ? -2.928 -43.062 -3.448 1.00 17.84 33 GLY E O 1
ATOM 2137 N N . GLU B 1 35 ? -3.673 -40.916 -3.206 1.00 17.88 34 GLU E N 1
ATOM 2138 C CA A GLU B 1 35 ? -5.037 -41.254 -3.667 0.50 17.69 34 GLU E CA 1
ATOM 2139 C CA B GLU B 1 35 ? -5.110 -41.173 -3.483 0.50 18.33 34 GLU E CA 1
ATOM 2140 C C . GLU B 1 35 ? -5.668 -40.062 -4.379 1.00 16.83 34 GLU E C 1
ATOM 2141 O O . GLU B 1 35 ? -5.254 -38.901 -4.169 1.00 17.01 34 GLU E O 1
ATOM 2152 N N . GLY B 1 36 ? -6.607 -40.405 -5.249 1.00 16.11 35 GLY E N 1
ATOM 2153 C CA . GLY B 1 36 ? -7.369 -39.438 -6.046 1.00 16.48 35 GLY E CA 1
ATOM 2154 C C . GLY B 1 36 ? -8.849 -39.595 -5.784 1.00 16.28 35 GLY E C 1
ATOM 2155 O O . GLY B 1 36 ? -9.323 -40.743 -5.718 1.00 16.51 35 GLY E O 1
ATOM 2156 N N . ASP B 1 37 ? -9.534 -38.476 -5.599 1.00 15.49 36 ASP E N 1
ATOM 2157 C CA . ASP B 1 37 ? -10.990 -38.423 -5.339 1.00 15.80 36 ASP E CA 1
ATOM 2158 C C . ASP B 1 37 ? -11.603 -37.533 -6.418 1.00 14.46 36 ASP E C 1
ATOM 2159 O O . ASP B 1 37 ? -11.729 -36.327 -6.178 1.00 14.39 36 ASP E O 1
ATOM 2164 N N . ALA B 1 38 ? -11.895 -38.098 -7.590 1.00 14.82 37 ALA E N 1
ATOM 2165 C CA . ALA B 1 38 ? -12.328 -37.311 -8.771 1.00 15.13 37 ALA E CA 1
ATOM 2166 C C . ALA B 1 38 ? -13.664 -36.618 -8.483 1.00 14.62 37 ALA E C 1
ATOM 2167 O O . ALA B 1 38 ? -13.897 -35.538 -9.060 1.00 15.26 37 ALA E O 1
ATOM 2169 N N . THR B 1 39 ? -14.492 -37.160 -7.584 1.00 14.73 38 THR E N 1
ATOM 2170 C CA . THR B 1 39 ? -15.797 -36.550 -7.213 1.00 16.38 38 THR E CA 1
ATOM 2171 C C . THR B 1 39 ? -15.562 -35.112 -6.733 1.00 14.73 38 THR E C 1
ATOM 2172 O O . THR B 1 39 ? -16.403 -34.254 -7.008 1.00 15.52 38 THR E O 1
ATOM 2176 N N . ASN B 1 40 ? -14.453 -34.872 -6.020 1.00 13.60 39 ASN E N 1
ATOM 2177 C CA . ASN B 1 40 ? -14.090 -33.532 -5.492 1.00 14.14 39 ASN E CA 1
ATOM 2178 C C . ASN B 1 40 ? -12.872 -32.951 -6.230 1.00 14.91 39 ASN E C 1
ATOM 2179 O O . ASN B 1 40 ? -12.375 -31.892 -5.815 1.00 15.97 39 ASN E O 1
ATOM 2184 N N . GLY B 1 41 ? -12.400 -33.616 -7.282 1.00 13.67 40 GLY E N 1
ATOM 2185 C CA . GLY B 1 41 ? -11.223 -33.165 -8.037 1.00 14.39 40 GLY E CA 1
ATOM 2186 C C . GLY B 1 41 ? -9.956 -33.135 -7.203 1.00 14.20 40 GLY E C 1
ATOM 2187 O O . GLY B 1 41 ? -9.070 -32.328 -7.521 1.00 15.24 40 GLY E O 1
ATOM 2188 N N . ARG B 1 42 ? -9.829 -34.007 -6.204 1.00 14.73 41 ARG E N 1
ATOM 2189 C CA A ARG B 1 42 ? -8.768 -33.864 -5.171 0.50 15.43 41 ARG E CA 1
ATOM 2190 C CA B ARG B 1 42 ? -8.784 -33.877 -5.153 0.50 15.46 41 ARG E CA 1
ATOM 2191 C C . ARG B 1 42 ? -7.708 -34.959 -5.317 1.00 15.02 41 ARG E C 1
ATOM 2192 O O . ARG B 1 42 ? -8.063 -36.151 -5.432 1.00 15.44 41 ARG E O 1
ATOM 2207 N N . LEU B 1 43 ? -6.445 -34.544 -5.286 1.00 14.74 42 LEU E N 1
ATOM 2208 C CA . LEU B 1 43 ? -5.254 -35.434 -5.268 1.00 15.30 42 LEU E CA 1
ATOM 2209 C C . LEU B 1 43 ? -4.528 -35.200 -3.949 1.00 14.02 42 LEU E C 1
ATOM 2210 O O . LEU B 1 43 ? -4.319 -34.026 -3.600 1.00 15.67 42 LEU E O 1
ATOM 2215 N N . THR B 1 44 ? -4.152 -36.275 -3.266 1.00 14.87 43 THR E N 1
ATOM 2216 C CA . THR B 1 44 ? -3.220 -36.213 -2.110 1.00 16.97 43 THR E CA 1
ATOM 2217 C C . THR B 1 44 ? -2.101 -37.213 -2.383 1.00 17.30 43 THR E C 1
ATOM 2218 O O . THR B 1 44 ? -2.401 -38.413 -2.532 1.00 18.31 43 THR E O 1
ATOM 2222 N N . LEU B 1 45 ? -0.872 -36.715 -2.519 1.00 18.03 44 LEU E N 1
ATOM 2223 C CA . LEU B 1 45 ? 0.279 -37.546 -2.927 1.00 18.59 44 LEU E CA 1
ATOM 2224 C C . LEU B 1 45 ? 1.515 -37.160 -2.118 1.00 18.91 44 LEU E C 1
ATOM 2225 O O . LEU B 1 45 ? 1.689 -35.977 -1.803 1.00 19.68 44 LEU E O 1
ATOM 2230 N N . ARG B 1 46 ? 2.348 -38.152 -1.832 1.00 17.78 45 ARG E N 1
ATOM 2231 C CA . ARG B 1 46 ? 3.680 -37.977 -1.217 1.00 19.60 45 ARG E CA 1
ATOM 2232 C C . ARG B 1 46 ? 4.704 -38.507 -2.212 1.00 16.82 45 ARG E C 1
ATOM 2233 O O . ARG B 1 46 ? 4.557 -39.658 -2.651 1.00 18.85 45 ARG E O 1
ATOM 2241 N N . PHE B 1 47 ? 5.700 -37.696 -2.537 1.00 17.58 46 PHE E N 1
ATOM 2242 C CA . PHE B 1 47 ? 6.778 -38.039 -3.494 1.00 17.01 46 PHE E CA 1
ATOM 2243 C C . PHE B 1 47 ? 8.108 -38.088 -2.758 1.00 19.25 46 PHE E C 1
ATOM 2244 O O . PHE B 1 47 ? 8.372 -37.207 -1.940 1.00 20.88 46 PHE E O 1
ATOM 2252 N N . ILE B 1 48 ? 8.907 -39.097 -3.078 1.00 19.49 47 ILE E N 1
ATOM 2253 C CA . ILE B 1 48 ? 10.280 -39.296 -2.554 1.00 20.16 47 ILE E CA 1
ATOM 2254 C C . ILE B 1 48 ? 11.233 -39.298 -3.746 1.00 19.40 47 ILE E C 1
ATOM 2255 O O . ILE B 1 48 ? 10.925 -39.992 -4.737 1.00 18.72 47 ILE E O 1
ATOM 2260 N N . CYS B 1 49 ? 12.366 -38.612 -3.633 1.00 18.94 48 CYS E N 1
ATOM 2261 C CA . CYS B 1 49 ? 13.514 -38.837 -4.536 1.00 20.12 48 CYS E CA 1
ATOM 2262 C C . CYS B 1 49 ? 14.264 -40.066 -4.022 1.00 21.11 48 CYS E C 1
ATOM 2263 O O . CYS B 1 49 ? 14.836 -39.994 -2.918 1.00 23.44 48 CYS E O 1
ATOM 2266 N N . THR B 1 50 ? 14.193 -41.173 -4.758 1.00 21.59 49 THR E N 1
ATOM 2267 C CA . THR B 1 50 ? 14.676 -42.497 -4.300 1.00 22.49 49 THR E CA 1
ATOM 2268 C C . THR B 1 50 ? 16.181 -42.615 -4.563 1.00 25.77 49 THR E C 1
ATOM 2269 O O . THR B 1 50 ? 16.771 -43.596 -4.097 1.00 30.02 49 THR E O 1
ATOM 2273 N N . THR B 1 51 ? 16.773 -41.655 -5.280 1.00 25.83 50 THR E N 1
ATOM 2274 C CA . THR B 1 51 ? 18.201 -41.690 -5.695 1.00 24.83 50 THR E CA 1
ATOM 2275 C C . THR B 1 51 ? 19.046 -40.734 -4.840 1.00 28.57 50 THR E C 1
ATOM 2276 O O . THR B 1 51 ? 20.264 -40.674 -5.074 1.00 30.69 50 THR E O 1
ATOM 2280 N N . GLY B 1 52 ? 18.440 -40.056 -3.863 1.00 28.41 51 GLY E N 1
ATOM 2281 C CA . GLY B 1 52 ? 19.122 -39.087 -2.987 1.00 30.60 51 GLY E CA 1
ATOM 2282 C C . GLY B 1 52 ? 18.532 -37.700 -3.137 1.00 29.07 51 GLY E C 1
ATOM 2283 O O . GLY B 1 52 ? 17.304 -37.557 -2.982 1.00 32.10 51 GLY E O 1
ATOM 2284 N N . ARG B 1 53 ? 19.377 -36.700 -3.404 1.00 28.57 52 ARG E N 1
ATOM 2285 C CA . ARG B 1 53 ? 18.947 -35.290 -3.569 1.00 31.17 52 ARG E CA 1
ATOM 2286 C C . ARG B 1 53 ? 18.394 -35.093 -4.985 1.00 25.70 52 ARG E C 1
ATOM 2287 O O . ARG B 1 53 ? 19.026 -35.561 -5.969 1.00 28.94 52 ARG E O 1
ATOM 2295 N N . LEU B 1 54 ? 17.258 -34.406 -5.086 1.00 20.96 53 LEU E N 1
ATOM 2296 C CA . LEU B 1 54 ? 16.675 -34.037 -6.395 1.00 21.28 53 LEU E CA 1
ATOM 2297 C C . LEU B 1 54 ? 17.520 -32.917 -6.993 1.00 22.46 53 LEU E C 1
ATOM 2298 O O . LEU B 1 54 ? 17.748 -31.912 -6.323 1.00 21.35 53 LEU E O 1
ATOM 2303 N N . PRO B 1 55 ? 18.038 -33.064 -8.241 1.00 20.98 54 PRO E N 1
ATOM 2304 C CA . PRO B 1 55 ? 18.913 -32.055 -8.843 1.00 20.92 54 PRO E CA 1
ATOM 2305 C C . PRO B 1 55 ? 18.193 -30.840 -9.440 1.00 20.35 54 PRO E C 1
ATOM 2306 O O . PRO B 1 55 ? 18.840 -29.961 -9.967 1.00 21.65 54 PRO E O 1
ATOM 2310 N N . VAL B 1 56 ? 16.863 -30.840 -9.367 1.00 18.45 55 VAL E N 1
ATOM 2311 C CA . VAL B 1 56 ? 16.006 -29.713 -9.811 1.00 18.02 55 VAL E CA 1
ATOM 2312 C C . VAL B 1 56 ? 15.027 -29.397 -8.691 1.00 18.29 55 VAL E C 1
ATOM 2313 O O . VAL B 1 56 ? 14.826 -30.216 -7.794 1.00 18.62 55 VAL E O 1
ATOM 2317 N N . PRO B 1 57 ? 14.398 -28.204 -8.708 1.00 18.77 56 PRO E N 1
ATOM 2318 C CA . PRO B 1 57 ? 13.384 -27.870 -7.714 1.00 18.71 56 PRO E CA 1
ATOM 2319 C C . PRO B 1 57 ? 12.142 -28.757 -7.865 1.00 16.42 56 PRO E C 1
ATOM 2320 O O . PRO B 1 57 ? 11.665 -28.964 -8.975 1.00 16.75 56 PRO E O 1
ATOM 2324 N N . TRP B 1 58 ? 11.600 -29.216 -6.737 1.00 16.23 57 TRP E N 1
ATOM 2325 C CA . TRP B 1 58 ? 10.367 -30.044 -6.733 1.00 16.61 57 TRP E CA 1
ATOM 2326 C C . TRP B 1 58 ? 9.260 -29.369 -7.536 1.00 14.88 57 TRP E C 1
ATOM 2327 O O . TRP B 1 58 ? 8.564 -30.041 -8.290 1.00 16.00 57 TRP E O 1
ATOM 2338 N N . PRO B 1 59 ? 9.005 -28.050 -7.381 1.00 16.08 58 PRO E N 1
ATOM 2339 C CA . PRO B 1 59 ? 7.905 -27.424 -8.120 1.00 15.80 58 PRO E CA 1
ATOM 2340 C C . PRO B 1 59 ? 8.002 -27.646 -9.636 1.00 14.19 58 PRO E C 1
ATOM 2341 O O . PRO B 1 59 ? 6.977 -27.691 -10.296 1.00 14.90 58 PRO E O 1
ATOM 2345 N N . THR B 1 60 ? 9.211 -27.777 -10.179 1.00 15.27 59 THR E N 1
ATOM 2346 C CA . THR B 1 60 ? 9.372 -27.905 -11.647 1.00 16.42 59 THR E CA 1
ATOM 2347 C C . THR B 1 60 ? 8.841 -29.263 -12.116 1.00 15.67 59 THR E C 1
ATOM 2348 O O . THR B 1 60 ? 8.649 -29.398 -13.336 1.00 16.19 59 THR E O 1
ATOM 2352 N N . LEU B 1 61 ? 8.622 -30.222 -11.207 1.00 14.95 60 LEU E N 1
ATOM 2353 C CA . LEU B 1 61 ? 8.172 -31.604 -11.554 1.00 13.99 60 LEU E CA 1
ATOM 2354 C C . LEU B 1 61 ? 6.668 -31.786 -11.322 1.00 13.05 60 LEU E C 1
ATOM 2355 O O . LEU B 1 61 ? 6.149 -32.849 -11.704 1.00 13.40 60 LEU E O 1
ATOM 2360 N N . VAL B 1 62 ? 5.994 -30.804 -10.727 1.00 13.61 61 VAL E N 1
ATOM 2361 C CA . VAL B 1 62 ? 4.573 -30.965 -10.311 1.00 14.09 61 VAL E CA 1
ATOM 2362 C C . VAL B 1 62 ? 3.724 -31.356 -11.526 1.00 12.88 61 VAL E C 1
ATOM 2363 O O . VAL B 1 62 ? 2.985 -32.354 -11.438 1.00 13.36 61 VAL E O 1
ATOM 2367 N N . THR B 1 63 ? 3.822 -30.628 -12.638 1.00 12.98 62 THR E N 1
ATOM 2368 C CA . THR B 1 63 ? 2.921 -30.896 -13.783 1.00 13.37 62 THR E CA 1
ATOM 2369 C C . THR B 1 63 ? 3.195 -32.308 -14.322 1.00 12.48 62 THR E C 1
ATOM 2370 O O . THR B 1 63 ? 2.261 -32.949 -14.804 1.00 13.40 62 THR E O 1
ATOM 2374 N N . THR B 1 64 ? 4.441 -32.765 -14.304 1.00 12.07 63 THR E N 1
ATOM 2375 C CA . THR B 1 64 ? 4.814 -34.096 -14.838 1.00 13.41 63 THR E CA 1
ATOM 2376 C C . THR B 1 64 ? 4.278 -35.199 -13.914 1.00 13.26 63 THR E C 1
ATOM 2377 O O . THR B 1 64 ? 3.734 -36.195 -14.416 1.00 13.95 63 THR E O 1
ATOM 2381 N N . LEU B 1 65 ? 4.469 -35.042 -12.603 1.00 13.77 64 LEU E N 1
ATOM 2382 C CA . LEU B 1 65 ? 4.046 -36.042 -11.596 1.00 14.48 64 LEU E CA 1
ATOM 2383 C C . LEU B 1 65 ? 2.513 -36.056 -11.487 1.00 13.97 64 LEU E C 1
ATOM 2384 O O . LEU B 1 65 ? 1.985 -37.179 -11.334 1.00 14.05 64 LEU E O 1
ATOM 2411 N N . VAL B 1 67 ? -1.949 -36.662 -13.585 1.00 13.68 66 VAL E N 1
ATOM 2412 C CA . VAL B 1 67 ? -3.026 -37.693 -13.518 1.00 14.19 66 VAL E CA 1
ATOM 2413 C C . VAL B 1 67 ? -4.355 -36.942 -13.633 1.00 14.29 66 VAL E C 1
ATOM 2414 O O . VAL B 1 67 ? -5.181 -36.962 -12.685 1.00 14.10 66 VAL E O 1
ATOM 2418 N N . GLN B 1 68 ? -4.554 -36.301 -14.789 1.00 13.23 67 GLN E N 1
ATOM 2419 C CA . GLN B 1 68 ? -5.671 -35.351 -15.001 1.00 14.57 67 GLN E CA 1
ATOM 2420 C C . GLN B 1 68 ? -6.999 -36.104 -15.104 1.00 12.77 67 GLN E C 1
ATOM 2421 O O . GLN B 1 68 ? -8.039 -35.425 -15.139 1.00 14.74 67 GLN E O 1
ATOM 2427 N N . CYS B 1 69 ? -6.972 -37.441 -15.067 1.00 13.56 68 CYS E N 1
ATOM 2428 C CA . CYS B 1 69 ? -8.183 -38.287 -14.913 1.00 15.19 68 CYS E CA 1
ATOM 2429 C C . CYS B 1 69 ? -8.832 -38.040 -13.545 1.00 14.76 68 CYS E C 1
ATOM 2430 O O . CYS B 1 69 ? -9.992 -38.446 -13.366 1.00 15.48 68 CYS E O 1
ATOM 2433 N N . PHE B 1 70 ? -8.150 -37.384 -12.601 1.00 14.05 69 PHE E N 1
ATOM 2434 C CA . PHE B 1 70 ? -8.755 -37.089 -11.275 1.00 14.39 69 PHE E CA 1
ATOM 2435 C C . PHE B 1 70 ? -9.387 -35.696 -11.237 1.00 14.25 69 PHE E C 1
ATOM 2436 O O . PHE B 1 70 ? -9.882 -35.305 -10.167 1.00 15.68 69 PHE E O 1
ATOM 2444 N N . SER B 1 71 ? -9.443 -34.984 -12.356 1.00 15.43 70 SER E N 1
ATOM 2445 C CA . SER B 1 71 ? -10.151 -33.683 -12.455 1.00 14.70 70 SER E CA 1
ATOM 2446 C C . SER B 1 71 ? -11.636 -33.885 -12.137 1.00 15.44 70 SER E C 1
ATOM 2447 O O . SER B 1 71 ? -12.194 -34.907 -12.538 1.00 15.94 70 SER E O 1
ATOM 2450 N N . ARG B 1 72 ? -12.265 -32.926 -11.472 1.00 14.65 71 ARG E N 1
ATOM 2451 C CA . ARG B 1 72 ? -13.740 -32.922 -11.320 1.00 15.87 71 ARG E CA 1
ATOM 2452 C C . ARG B 1 72 ? -14.349 -32.355 -12.604 1.00 15.70 71 ARG E C 1
ATOM 2453 O O . ARG B 1 72 ? -14.235 -31.140 -12.844 1.00 16.75 71 ARG E O 1
ATOM 2461 N N . TYR B 1 73 ? -14.991 -33.204 -13.402 1.00 17.78 72 TYR E N 1
ATOM 2462 C CA . TYR B 1 73 ? -15.855 -32.763 -14.528 1.00 16.92 72 TYR E CA 1
ATOM 2463 C C . TYR B 1 73 ? -17.260 -32.649 -13.967 1.00 18.83 72 TYR E C 1
ATOM 2464 O O . TYR B 1 73 ? -17.823 -33.658 -13.553 1.00 20.23 72 TYR E O 1
ATOM 2473 N N . PRO B 1 74 ? -17.824 -31.422 -13.887 1.00 21.31 73 PRO E N 1
ATOM 2474 C CA . PRO B 1 74 ? -19.206 -31.252 -13.441 1.00 23.12 73 PRO E CA 1
ATOM 2475 C C . PRO B 1 74 ? -20.173 -32.095 -14.282 1.00 23.07 73 PRO E C 1
ATOM 2476 O O . PRO B 1 74 ? -19.850 -32.445 -15.402 1.00 24.76 73 PRO E O 1
ATOM 2480 N N . ASP B 1 75 ? -21.336 -32.381 -13.696 1.00 26.71 74 ASP E N 1
ATOM 2481 C CA . ASP B 1 75 ? -22.430 -33.216 -14.257 1.00 28.75 74 ASP E CA 1
ATOM 2482 C C . ASP B 1 75 ? -22.527 -33.073 -15.780 1.00 29.13 74 ASP E C 1
ATOM 2483 O O . ASP B 1 75 ? -22.458 -34.094 -16.506 1.00 33.52 74 ASP E O 1
ATOM 2488 N N . HIS B 1 76 ? -22.755 -31.845 -16.238 1.00 25.98 75 HIS E N 1
ATOM 2489 C CA . HIS B 1 76 ? -23.118 -31.536 -17.646 1.00 27.19 75 HIS E CA 1
ATOM 2490 C C . HIS B 1 76 ? -21.867 -31.395 -18.516 1.00 26.59 75 HIS E C 1
ATOM 2491 O O . HIS B 1 76 ? -22.024 -31.082 -19.711 1.00 30.74 75 HIS E O 1
ATOM 2498 N N . MET B 1 77 ? -20.679 -31.643 -17.963 1.00 24.12 76 MET E N 1
ATOM 2499 C CA . MET B 1 77 ? -19.419 -31.617 -18.750 1.00 24.75 76 MET E CA 1
ATOM 2500 C C . MET B 1 77 ? -18.800 -33.015 -18.858 1.00 22.95 76 MET E C 1
ATOM 2501 O O . MET B 1 77 ? -17.703 -33.120 -19.415 1.00 21.10 76 MET E O 1
ATOM 2506 N N . ARG B 1 78 ? -19.475 -34.058 -18.382 1.00 23.44 77 ARG E N 1
ATOM 2507 C CA A ARG B 1 78 ? -18.901 -35.429 -18.340 0.50 24.67 77 ARG E CA 1
ATOM 2508 C CA B ARG B 1 78 ? -18.889 -35.422 -18.335 0.50 24.81 77 ARG E CA 1
ATOM 2509 C C . ARG B 1 78 ? -18.586 -35.909 -19.763 1.00 22.58 77 ARG E C 1
ATOM 2510 O O . ARG B 1 78 ? -17.623 -36.679 -19.911 1.00 21.13 77 ARG E O 1
ATOM 2525 N N . ARG B 1 79 ? -19.314 -35.435 -20.784 1.00 23.39 78 ARG E N 1
ATOM 2526 C CA . ARG B 1 79 ? -19.066 -35.885 -22.181 1.00 24.13 78 ARG E CA 1
ATOM 2527 C C . ARG B 1 79 ? -17.742 -35.304 -22.705 1.00 22.42 78 ARG E C 1
ATOM 2528 O O . ARG B 1 79 ? -17.322 -35.723 -23.795 1.00 23.91 78 ARG E O 1
ATOM 2536 N N . HIS B 1 80 ? -17.097 -34.395 -21.959 1.00 20.11 79 HIS E N 1
ATOM 2537 C CA . HIS B 1 80 ? -15.846 -33.718 -22.383 1.00 19.33 79 HIS E CA 1
ATOM 2538 C C . HIS B 1 80 ? -14.639 -34.304 -21.655 1.00 17.28 79 HIS E C 1
ATOM 2539 O O . HIS B 1 80 ? -13.535 -33.780 -21.875 1.00 17.89 79 HIS E O 1
ATOM 2546 N N . ASP B 1 81 ? -14.817 -35.379 -20.888 1.00 16.85 80 ASP E N 1
ATOM 2547 C CA . ASP B 1 81 ? -13.743 -35.927 -20.020 1.00 15.30 80 ASP E CA 1
ATOM 2548 C C . ASP B 1 81 ? -12.995 -37.015 -20.785 1.00 15.12 80 ASP E C 1
ATOM 2549 O O . ASP B 1 81 ? -13.293 -38.211 -20.607 1.00 16.75 80 ASP E O 1
ATOM 2554 N N . PHE B 1 82 ? -12.033 -36.606 -21.606 1.00 15.62 81 PHE E N 1
ATOM 2555 C CA . PHE B 1 82 ? -11.184 -37.534 -22.382 1.00 16.62 81 PHE E CA 1
ATOM 2556 C C . PHE B 1 82 ? -10.456 -38.473 -21.417 1.00 14.81 81 PHE E C 1
ATOM 2557 O O . PHE B 1 82 ? -10.383 -39.685 -21.646 1.00 15.34 81 PHE E O 1
ATOM 2565 N N . PHE B 1 83 ? -9.903 -37.901 -20.357 1.00 14.58 82 PHE E N 1
ATOM 2566 C CA . PHE B 1 83 ? -8.932 -38.592 -19.483 1.00 14.21 82 PHE E CA 1
ATOM 2567 C C . PHE B 1 83 ? -9.550 -39.858 -18.884 1.00 13.73 82 PHE E C 1
ATOM 2568 O O . PHE B 1 83 ? -8.934 -40.940 -18.954 1.00 16.53 82 PHE E O 1
ATOM 2576 N N . LYS B 1 84 ? -10.732 -39.741 -18.279 1.00 14.04 83 LYS E N 1
ATOM 2577 C CA . LYS B 1 84 ? -11.390 -40.930 -17.680 1.00 15.24 83 LYS E CA 1
ATOM 2578 C C . LYS B 1 84 ? -11.861 -41.871 -18.787 1.00 14.86 83 LYS E C 1
ATOM 2579 O O . LYS B 1 84 ? -11.839 -43.088 -18.569 1.00 17.10 83 LYS E O 1
ATOM 2585 N N . SER B 1 85 ? -12.282 -41.331 -19.933 1.00 16.65 84 SER E N 1
ATOM 2586 C CA . SER B 1 85 ? -12.918 -42.134 -21.010 1.00 18.01 84 SER E CA 1
ATOM 2587 C C . SER B 1 85 ? -11.932 -43.181 -21.536 1.00 17.89 84 SER E C 1
ATOM 2588 O O . SER B 1 85 ? -12.401 -44.221 -22.028 1.00 18.96 84 SER E O 1
ATOM 2591 N N . ALA B 1 86 ? -10.621 -42.921 -21.407 1.00 16.77 85 ALA E N 1
ATOM 2592 C CA . ALA B 1 86 ? -9.553 -43.803 -21.928 1.00 17.36 85 ALA E CA 1
ATOM 2593 C C . ALA B 1 86 ? -9.300 -44.983 -20.984 1.00 17.22 85 ALA E C 1
ATOM 2594 O O . ALA B 1 86 ? -8.541 -45.880 -21.359 1.00 18.96 85 ALA E O 1
ATOM 2596 N N . MET B 1 87 ? -9.899 -44.980 -19.789 1.00 15.69 86 MET E N 1
ATOM 2597 C CA . MET B 1 87 ? -9.613 -45.976 -18.731 1.00 16.88 86 MET E CA 1
ATOM 2598 C C . MET B 1 87 ? -10.536 -47.183 -18.886 1.00 18.33 86 MET E C 1
ATOM 2599 O O . MET B 1 87 ? -11.694 -47.053 -19.297 1.00 19.25 86 MET E O 1
ATOM 2604 N N . PRO B 1 88 ? -10.080 -48.405 -18.534 1.00 18.69 87 PRO E N 1
ATOM 2605 C CA . PRO B 1 88 ? -8.807 -48.629 -17.837 1.00 18.67 87 PRO E CA 1
ATOM 2606 C C . PRO B 1 88 ? -7.514 -48.739 -18.663 1.00 17.99 87 PRO E C 1
ATOM 2607 O O . PRO B 1 88 ? -6.451 -48.683 -18.074 1.00 20.08 87 PRO E O 1
ATOM 2611 N N . GLU B 1 89 ? -7.604 -48.874 -19.987 1.00 18.68 88 GLU E N 1
ATOM 2612 C CA . GLU B 1 89 ? -6.418 -49.115 -20.858 1.00 20.55 88 GLU E CA 1
ATOM 2613 C C . GLU B 1 89 ? -5.465 -47.920 -20.749 1.00 18.71 88 GLU E C 1
ATOM 2614 O O . GLU B 1 89 ? -4.233 -48.124 -20.755 1.00 22.47 88 GLU E O 1
ATOM 2620 N N . GLY B 1 90 ? -6.015 -46.713 -20.638 1.00 17.05 89 GLY E N 1
ATOM 2621 C CA . GLY B 1 90 ? -5.254 -45.508 -20.290 1.00 17.76 89 GLY E CA 1
ATOM 2622 C C . GLY B 1 90 ? -4.811 -44.704 -21.492 1.00 16.00 89 GLY E C 1
ATOM 2623 O O . GLY B 1 90 ? -5.320 -44.899 -22.603 1.00 17.69 89 GLY E O 1
ATOM 2624 N N . TYR B 1 91 ? -3.893 -43.783 -21.263 1.00 17.73 90 TYR E N 1
ATOM 2625 C CA . TYR B 1 91 ? -3.406 -42.867 -22.317 1.00 15.64 90 TYR E CA 1
ATOM 2626 C C . TYR B 1 91 ? -1.917 -42.618 -22.129 1.00 15.26 90 TYR E C 1
ATOM 2627 O O . TYR B 1 91 ? -1.368 -42.784 -21.009 1.00 16.58 90 TYR E O 1
ATOM 2636 N N . VAL B 1 92 ? -1.288 -42.244 -23.238 1.00 15.44 91 VAL E N 1
ATOM 2637 C CA . VAL B 1 92 ? 0.089 -41.694 -23.237 1.00 16.11 91 VAL E CA 1
ATOM 2638 C C . VAL B 1 92 ? -0.031 -40.180 -23.120 1.00 15.27 91 VAL E C 1
ATOM 2639 O O . VAL B 1 92 ? -0.778 -39.582 -23.898 1.00 18.31 91 VAL E O 1
ATOM 2643 N N . GLN B 1 93 ? 0.696 -39.594 -22.174 1.00 13.07 92 GLN E N 1
ATOM 2644 C CA . GLN B 1 93 ? 0.752 -38.130 -21.997 1.00 13.67 92 GLN E CA 1
ATOM 2645 C C . GLN B 1 93 ? 2.180 -37.698 -22.284 1.00 13.66 92 GLN E C 1
ATOM 2646 O O . GLN B 1 93 ? 3.104 -38.219 -21.630 1.00 14.99 92 GLN E O 1
ATOM 2652 N N . GLU B 1 94 ? 2.337 -36.784 -23.232 1.00 13.50 93 GLU E N 1
ATOM 2653 C CA . GLU B 1 94 ? 3.665 -36.293 -23.653 1.00 14.49 93 GLU E CA 1
ATOM 2654 C C . GLU B 1 94 ? 3.681 -34.782 -23.492 1.00 13.22 93 GLU E C 1
ATOM 2655 O O . GLU B 1 94 ? 2.667 -34.141 -23.825 1.00 14.83 93 GLU E O 1
ATOM 2661 N N . ARG B 1 95 ? 4.803 -34.237 -23.031 1.00 13.42 94 ARG E N 1
ATOM 2662 C CA . ARG B 1 95 ? 4.963 -32.772 -22.954 1.00 13.25 94 ARG E CA 1
ATOM 2663 C C . ARG B 1 95 ? 6.353 -32.317 -23.376 1.00 13.52 94 ARG E C 1
ATOM 2664 O O . ARG B 1 95 ? 7.346 -33.045 -23.179 1.00 14.50 94 ARG E O 1
ATOM 2672 N N . THR B 1 96 ? 6.379 -31.102 -23.903 1.00 13.67 95 THR E N 1
ATOM 2673 C CA . THR B 1 96 ? 7.555 -30.211 -23.901 1.00 14.01 95 THR E CA 1
ATOM 2674 C C . THR B 1 96 ? 7.283 -29.116 -22.876 1.00 14.06 95 THR E C 1
ATOM 2675 O O . THR B 1 96 ? 6.225 -28.493 -22.949 1.00 14.76 95 THR E O 1
ATOM 2679 N N . ILE B 1 97 ? 8.198 -28.928 -21.936 1.00 12.98 96 ILE E N 1
ATOM 2680 C CA . ILE B 1 97 ? 8.129 -27.841 -20.929 1.00 13.32 96 ILE E CA 1
ATOM 2681 C C . ILE B 1 97 ? 9.370 -26.970 -21.089 1.00 12.90 96 ILE E C 1
ATOM 2682 O O . ILE B 1 97 ? 10.469 -27.453 -20.796 1.00 14.25 96 ILE E O 1
ATOM 2687 N N . SER B 1 98 ? 9.201 -25.739 -21.550 1.00 13.77 97 SER E N 1
ATOM 2688 C CA . SER B 1 98 ? 10.339 -24.843 -21.849 1.00 14.50 97 SER E CA 1
ATOM 2689 C C . SER B 1 98 ? 10.384 -23.725 -20.816 1.00 13.20 97 SER E C 1
ATOM 2690 O O . SER B 1 98 ? 9.434 -22.940 -20.709 1.00 15.38 97 SER E O 1
ATOM 2693 N N . PHE B 1 99 ? 11.489 -23.666 -20.081 1.00 14.55 98 PHE E N 1
ATOM 2694 C CA . PHE B 1 99 ? 11.707 -22.633 -19.046 1.00 15.73 98 PHE E CA 1
ATOM 2695 C C . PHE B 1 99 ? 12.264 -21.383 -19.728 1.00 15.65 98 PHE E C 1
ATOM 2696 O O . PHE B 1 99 ? 13.242 -21.485 -20.492 1.00 17.08 98 PHE E O 1
ATOM 2704 N N . ARG B 1 100 ? 11.678 -20.218 -19.438 1.00 16.91 99 ARG E N 1
ATOM 2705 C CA . ARG B 1 100 ? 12.067 -18.952 -20.110 1.00 18.54 99 ARG E CA 1
ATOM 2706 C C . ARG B 1 100 ? 13.579 -18.740 -19.948 1.00 17.95 99 ARG E C 1
ATOM 2707 O O . ARG B 1 100 ? 14.065 -18.817 -18.794 1.00 21.01 99 ARG E O 1
ATOM 2715 N N . ASP B 1 101 ? 14.262 -18.533 -21.084 1.00 19.93 100 ASP E N 1
ATOM 2716 C CA . ASP B 1 101 ? 15.728 -18.314 -21.235 1.00 21.74 100 ASP E CA 1
ATOM 2717 C C . ASP B 1 101 ? 16.538 -19.390 -20.512 1.00 19.17 100 ASP E C 1
ATOM 2718 O O . ASP B 1 101 ? 17.649 -19.107 -20.037 1.00 24.48 100 ASP E O 1
ATOM 2723 N N . ASP B 1 102 ? 16.031 -20.616 -20.505 1.00 19.55 101 ASP E N 1
ATOM 2724 C CA . ASP B 1 102 ? 16.727 -21.760 -19.872 1.00 17.55 101 ASP E CA 1
ATOM 2725 C C . ASP B 1 102 ? 16.332 -23.037 -20.614 1.00 17.22 101 ASP E C 1
ATOM 2726 O O . ASP B 1 102 ? 15.930 -22.947 -21.798 1.00 17.86 101 ASP E O 1
ATOM 2731 N N . GLY B 1 103 ? 16.497 -24.191 -19.967 1.00 17.12 102 GLY E N 1
ATOM 2732 C CA . GLY B 1 103 ? 16.390 -25.500 -20.627 1.00 16.71 102 GLY E CA 1
ATOM 2733 C C . GLY B 1 103 ? 14.946 -25.944 -20.800 1.00 14.83 102 GLY E C 1
ATOM 2734 O O . GLY B 1 103 ? 13.987 -25.196 -20.451 1.00 15.64 102 GLY E O 1
ATOM 2735 N N . THR B 1 104 ? 14.811 -27.156 -21.316 1.00 14.97 103 THR E N 1
ATOM 2736 C CA . THR B 1 104 ? 13.528 -27.782 -21.679 1.00 13.89 103 THR E CA 1
ATOM 2737 C C . THR B 1 104 ? 13.484 -29.181 -21.073 1.00 13.53 103 THR E C 1
ATOM 2738 O O . THR B 1 104 ? 14.465 -29.922 -21.159 1.00 15.75 103 THR E O 1
ATOM 2742 N N . TYR B 1 105 ? 12.362 -29.525 -20.460 1.00 14.01 104 TYR E N 1
ATOM 2743 C CA . TYR B 1 105 ? 12.015 -30.920 -20.112 1.00 13.52 104 TYR E CA 1
ATOM 2744 C C . TYR B 1 105 ? 11.166 -31.480 -21.249 1.00 13.05 104 TYR E C 1
ATOM 2745 O O . TYR B 1 105 ? 10.243 -30.776 -21.722 1.00 14.76 104 TYR E O 1
ATOM 2754 N N . ARG B 1 106 ? 11.445 -32.714 -21.640 1.00 12.33 105 ARG E N 1
ATOM 2755 C CA . ARG B 1 106 ? 10.549 -33.479 -22.533 1.00 13.64 105 ARG E CA 1
ATOM 2756 C C . ARG B 1 106 ? 10.161 -34.761 -21.809 1.00 13.71 105 ARG E C 1
ATOM 2757 O O . ARG B 1 106 ? 11.039 -35.437 -21.234 1.00 15.05 105 ARG E O 1
ATOM 2765 N N . THR B 1 107 ? 8.859 -35.029 -21.764 1.00 14.48 106 THR E N 1
ATOM 2766 C CA . THR B 1 107 ? 8.297 -36.106 -20.925 1.00 15.01 106 THR E CA 1
ATOM 2767 C C . THR B 1 107 ? 7.399 -37.011 -21.757 1.00 14.68 106 THR E C 1
ATOM 2768 O O . THR B 1 107 ? 6.708 -36.520 -22.661 1.00 15.73 106 THR E O 1
ATOM 2772 N N . ARG B 1 108 ? 7.450 -38.298 -21.450 1.00 15.41 107 ARG E N 1
ATOM 2773 C CA . ARG B 1 108 ? 6.526 -39.318 -21.984 1.00 16.45 107 ARG E CA 1
ATOM 2774 C C . ARG B 1 108 ? 6.059 -40.158 -20.800 1.00 15.74 107 ARG E C 1
ATOM 2775 O O . ARG B 1 108 ? 6.915 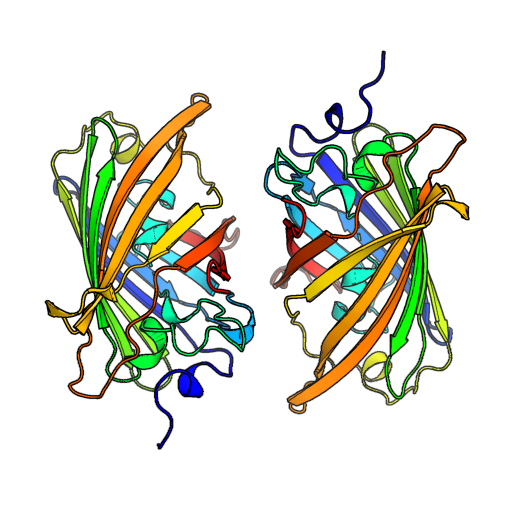-40.666 -20.049 1.00 17.42 107 ARG E O 1
ATOM 2783 N N . ALA B 1 109 ? 4.747 -40.283 -20.635 1.00 15.28 108 ALA E N 1
ATOM 2784 C CA . ALA B 1 109 ? 4.154 -41.006 -19.498 1.00 15.69 108 ALA E CA 1
ATOM 2785 C C . ALA B 1 109 ? 3.052 -41.927 -20.004 1.00 15.45 108 ALA E C 1
ATOM 2786 O O . ALA B 1 109 ? 2.340 -41.557 -20.946 1.00 17.26 108 ALA E O 1
ATOM 2788 N N . VAL B 1 110 ? 2.922 -43.072 -19.351 1.00 16.03 109 VAL E N 1
ATOM 2789 C CA . VAL B 1 110 ? 1.749 -43.976 -19.473 1.00 16.88 109 VAL E CA 1
ATOM 2790 C C . VAL B 1 110 ? 0.913 -43.783 -18.217 1.00 17.62 109 VAL E C 1
ATOM 2791 O O . VAL B 1 110 ? 1.471 -43.930 -17.111 1.00 16.93 109 VAL E O 1
ATOM 2795 N N . VAL B 1 111 ? -0.359 -43.438 -18.398 1.00 16.46 110 VAL E N 1
ATOM 2796 C CA . VAL B 1 111 ? -1.336 -43.325 -17.284 1.00 16.07 110 VAL E CA 1
ATOM 2797 C C . VAL B 1 111 ? -2.386 -44.407 -17.501 1.00 16.77 110 VAL E C 1
ATOM 2798 O O . VAL B 1 111 ? -3.084 -44.339 -18.502 1.00 16.69 110 VAL E O 1
ATOM 2802 N N . ARG B 1 112 ? -2.492 -45.382 -16.607 1.00 17.02 111 ARG E N 1
ATOM 2803 C CA . ARG B 1 112 ? -3.425 -46.517 -16.813 1.00 17.51 111 ARG E CA 1
ATOM 2804 C C . ARG B 1 112 ? -3.669 -47.206 -15.480 1.00 17.20 111 ARG E C 1
ATOM 2805 O O . ARG B 1 112 ? -2.868 -47.001 -14.561 1.00 17.87 111 ARG E O 1
ATOM 2813 N N . PHE B 1 113 ? -4.704 -48.030 -15.410 1.00 16.47 112 PHE E N 1
ATOM 2814 C CA . PHE B 1 113 ? -4.937 -48.894 -14.232 1.00 18.73 112 PHE E CA 1
ATOM 2815 C C . PHE B 1 113 ? -4.009 -50.103 -14.308 1.00 20.04 112 PHE E C 1
ATOM 2816 O O . PHE B 1 113 ? -3.849 -50.717 -15.386 1.00 21.87 112 PHE E O 1
ATOM 2824 N N . GLU B 1 114 ? -3.397 -50.411 -13.169 1.00 20.57 113 GLU E N 1
ATOM 2825 C CA . GLU B 1 114 ? -2.740 -51.709 -12.896 1.00 22.07 113 GLU E CA 1
ATOM 2826 C C . GLU B 1 114 ? -3.475 -52.283 -11.684 1.00 23.45 113 GLU E C 1
ATOM 2827 O O . GLU B 1 114 ? -3.311 -51.727 -10.588 1.00 23.83 113 GLU E O 1
ATOM 2833 N N . GLY B 1 115 ? -4.323 -53.290 -11.900 1.00 24.79 114 GLY E N 1
ATOM 2834 C CA . GLY B 1 115 ? -5.333 -53.695 -10.910 1.00 27.80 114 GLY E CA 1
ATOM 2835 C C . GLY B 1 115 ? -6.173 -52.496 -10.508 1.00 27.62 114 GLY E C 1
ATOM 2836 O O . GLY B 1 115 ? -6.652 -51.790 -11.415 1.00 29.11 114 GLY E O 1
ATOM 2837 N N . ASN B 1 116 ? -6.293 -52.236 -9.207 1.00 26.45 115 ASN E N 1
ATOM 2838 C CA . ASN B 1 116 ? -7.171 -51.180 -8.641 1.00 26.14 115 ASN E CA 1
ATOM 2839 C C . ASN B 1 116 ? -6.428 -49.839 -8.571 1.00 21.86 115 ASN E C 1
ATOM 2840 O O . ASN B 1 116 ? -7.033 -48.863 -8.120 1.00 22.79 115 ASN E O 1
ATOM 2845 N N . THR B 1 117 ? -5.159 -49.791 -8.979 1.00 21.93 116 THR E N 1
ATOM 2846 C CA . THR B 1 117 ? -4.296 -48.599 -8.793 1.00 20.47 116 THR E CA 1
ATOM 2847 C C . THR B 1 117 ? -4.188 -47.831 -10.113 1.00 17.58 116 THR E C 1
ATOM 2848 O O . THR B 1 117 ? -3.921 -48.457 -11.146 1.00 18.84 116 THR E O 1
ATOM 2852 N N . LEU B 1 118 ? -4.364 -46.515 -10.061 1.00 16.49 117 LEU E N 1
ATOM 2853 C CA . LEU B 1 118 ? -4.082 -45.626 -11.212 1.00 16.31 117 LEU E CA 1
ATOM 2854 C C . LEU B 1 118 ? -2.584 -45.330 -11.166 1.00 17.21 117 LEU E C 1
ATOM 2855 O O . LEU B 1 118 ? -2.101 -44.793 -10.149 1.00 16.54 117 LEU E O 1
ATOM 2860 N N . VAL B 1 119 ? -1.861 -45.715 -12.215 1.00 16.76 118 VAL E N 1
ATOM 2861 C CA . VAL B 1 119 ? -0.382 -45.592 -12.240 1.00 16.63 118 VAL E CA 1
ATOM 2862 C C . VAL B 1 119 ? 0.010 -44.569 -13.297 1.00 16.72 118 VAL E C 1
ATOM 2863 O O . VAL B 1 119 ? -0.545 -44.615 -14.406 1.00 17.99 118 VAL E O 1
ATOM 2867 N N . ASN B 1 120 ? 0.950 -43.702 -12.938 1.00 15.25 119 ASN E N 1
ATOM 2868 C CA . ASN B 1 120 ? 1.586 -42.709 -13.832 1.00 14.93 119 ASN E CA 1
ATOM 2869 C C . ASN B 1 120 ? 3.076 -43.067 -13.913 1.00 16.14 119 ASN E C 1
ATOM 2870 O O . ASN B 1 120 ? 3.793 -42.845 -12.917 1.00 15.91 119 ASN E O 1
ATOM 2875 N N . ARG B 1 121 ? 3.514 -43.631 -15.045 1.00 16.38 120 ARG E N 1
ATOM 2876 C CA . ARG B 1 121 ? 4.915 -44.063 -15.271 1.00 16.92 120 ARG E CA 1
ATOM 2877 C C . ARG B 1 121 ? 5.535 -43.097 -16.279 1.00 16.50 120 ARG E C 1
ATOM 2878 O O . ARG B 1 121 ? 5.033 -43.049 -17.417 1.00 17.19 120 ARG E O 1
ATOM 2886 N N . ILE B 1 122 ? 6.558 -42.353 -15.864 1.00 15.71 121 ILE E N 1
ATOM 2887 C CA . ILE B 1 122 ? 7.122 -41.205 -16.624 1.00 14.56 121 ILE E CA 1
ATOM 2888 C C . ILE B 1 122 ? 8.602 -41.438 -16.915 1.00 14.51 121 ILE E C 1
ATOM 2889 O O . ILE B 1 122 ? 9.343 -41.867 -16.012 1.00 16.90 121 ILE E O 1
ATOM 2894 N N . GLU B 1 123 ? 9.015 -41.040 -18.112 1.00 14.69 122 GLU E N 1
ATOM 2895 C CA . GLU B 1 123 ? 10.424 -40.733 -18.449 1.00 16.67 122 GLU E CA 1
ATOM 2896 C C . GLU B 1 123 ? 10.531 -39.236 -18.724 1.00 16.12 122 GLU E C 1
ATOM 2897 O O . GLU B 1 123 ? 9.701 -38.708 -19.496 1.00 16.02 122 GLU E O 1
ATOM 2903 N N . LEU B 1 124 ? 11.517 -38.586 -18.116 1.00 15.13 123 LEU E N 1
ATOM 2904 C CA . LEU B 1 124 ? 11.755 -37.132 -18.284 1.00 15.58 123 LEU E CA 1
ATOM 2905 C C . LEU B 1 124 ? 13.205 -36.931 -18.708 1.00 16.11 123 LEU E C 1
ATOM 2906 O O . LEU B 1 124 ? 14.124 -37.487 -18.036 1.00 16.96 123 LEU E O 1
ATOM 2911 N N . ARG B 1 125 ? 13.391 -36.180 -19.792 1.00 14.87 124 ARG E N 1
ATOM 2912 C CA . ARG B 1 125 ? 14.736 -35.808 -20.277 1.00 16.82 124 ARG E CA 1
ATOM 2913 C C . ARG B 1 125 ? 14.795 -34.286 -20.316 1.00 16.06 124 ARG E C 1
ATOM 2914 O O . ARG B 1 125 ? 14.026 -33.678 -21.059 1.00 16.21 124 ARG E O 1
ATOM 2922 N N . GLY B 1 126 ? 15.665 -33.698 -19.497 1.00 15.31 125 GLY E N 1
ATOM 2923 C CA . GLY B 1 126 ? 15.882 -32.246 -19.458 1.00 14.26 125 GLY E CA 1
ATOM 2924 C C . GLY B 1 126 ? 17.200 -31.927 -20.116 1.00 14.54 125 GLY E C 1
ATOM 2925 O O . GLY B 1 126 ? 18.192 -32.617 -19.829 1.00 16.36 125 GLY E O 1
ATOM 2926 N N . THR B 1 127 ? 17.198 -30.959 -21.019 1.00 16.00 126 THR E N 1
ATOM 2927 C CA . THR B 1 127 ? 18.370 -30.612 -21.845 1.00 15.63 126 THR E CA 1
ATOM 2928 C C . THR B 1 127 ? 18.517 -29.093 -21.882 1.00 15.65 126 THR E C 1
ATOM 2929 O O . THR B 1 127 ? 17.513 -28.374 -21.758 1.00 16.23 126 THR E O 1
ATOM 2933 N N . ASN B 1 128 ? 19.736 -28.660 -22.226 1.00 15.90 127 ASN E N 1
ATOM 2934 C CA . ASN B 1 128 ? 20.097 -27.248 -22.527 1.00 16.33 127 ASN E CA 1
ATOM 2935 C C . ASN B 1 128 ? 19.881 -26.329 -21.325 1.00 15.29 127 ASN E C 1
ATOM 2936 O O . ASN B 1 128 ? 19.723 -25.126 -21.526 1.00 17.66 127 ASN E O 1
ATOM 2941 N N . PHE B 1 129 ? 19.937 -26.876 -20.122 1.00 17.00 128 PHE E N 1
ATOM 2942 C CA . PHE B 1 129 ? 19.747 -25.958 -18.987 1.00 16.33 128 PHE E CA 1
ATOM 2943 C C . PHE B 1 129 ? 21.053 -25.284 -18.621 1.00 16.61 128 PHE E C 1
ATOM 2944 O O . PHE B 1 129 ? 22.134 -25.854 -18.737 1.00 17.96 128 PHE E O 1
ATOM 2952 N N . ARG B 1 130 ? 20.905 -24.075 -18.077 1.00 19.20 129 ARG E N 1
ATOM 2953 C CA A ARG B 1 130 ? 22.048 -23.316 -17.458 0.50 20.47 129 ARG E CA 1
ATOM 2954 C CA B ARG B 1 130 ? 22.055 -23.324 -17.463 0.50 20.47 129 ARG E CA 1
ATOM 2955 C C . ARG B 1 130 ? 22.434 -23.847 -16.028 1.00 19.44 129 ARG E C 1
ATOM 2956 O O . ARG B 1 130 ? 21.618 -24.105 -15.005 1.00 20.45 129 ARG E O 1
ATOM 2971 N N . GLU B 1 131 ? 23.723 -24.142 -15.890 1.00 20.38 130 GLU E N 1
ATOM 2972 C CA . GLU B 1 131 ? 24.222 -24.728 -14.617 1.00 21.08 130 GLU E CA 1
ATOM 2973 C C . GLU B 1 131 ? 23.944 -23.805 -13.423 1.00 22.98 130 GLU E C 1
ATOM 2974 O O . GLU B 1 131 ? 23.751 -24.331 -12.345 1.00 25.35 130 GLU E O 1
ATOM 2980 N N . ASP B 1 132 ? 24.018 -22.496 -13.630 1.00 24.72 131 ASP E N 1
ATOM 2981 C CA . ASP B 1 132 ? 23.784 -21.439 -12.625 1.00 27.79 131 ASP E CA 1
ATOM 2982 C C . ASP B 1 132 ? 22.404 -20.802 -12.828 1.00 24.76 131 ASP E C 1
ATOM 2983 O O . ASP B 1 132 ? 22.209 -19.710 -12.330 1.00 27.19 131 ASP E O 1
ATOM 2988 N N . GLY B 1 133 ? 21.497 -21.470 -13.555 1.00 21.89 132 GLY E N 1
ATOM 2989 C CA . GLY B 1 133 ? 20.124 -20.963 -13.764 1.00 22.62 132 GLY E CA 1
ATOM 2990 C C . GLY B 1 133 ? 19.208 -21.199 -12.566 1.00 20.08 132 GLY E C 1
ATOM 2991 O O . GLY B 1 133 ? 19.636 -21.820 -11.609 1.00 21.71 132 GLY E O 1
ATOM 2992 N N . ASN B 1 134 ? 17.939 -20.783 -12.667 1.00 19.65 133 ASN E N 1
ATOM 2993 C CA . ASN B 1 134 ? 17.000 -20.906 -11.525 1.00 19.04 133 ASN E CA 1
ATOM 2994 C C . ASN B 1 134 ? 16.689 -22.377 -11.230 1.00 18.56 133 ASN E C 1
ATOM 2995 O O . ASN B 1 134 ? 16.276 -22.679 -10.102 1.00 20.44 133 ASN E O 1
ATOM 3000 N N . ILE B 1 135 ? 16.831 -23.264 -12.213 1.00 15.84 134 ILE E N 1
ATOM 3001 C CA . ILE B 1 135 ? 16.440 -24.696 -12.078 1.00 15.92 134 ILE E CA 1
ATOM 3002 C C . ILE B 1 135 ? 17.630 -25.453 -11.467 1.00 16.44 134 ILE E C 1
ATOM 3003 O O . ILE B 1 135 ? 17.532 -25.898 -10.303 1.00 18.76 134 ILE E O 1
ATOM 3008 N N . LEU B 1 136 ? 18.747 -25.581 -12.172 1.00 16.85 135 LEU E N 1
ATOM 3009 C CA . LEU B 1 136 ? 19.914 -26.323 -11.624 1.00 18.56 135 LEU E CA 1
ATOM 3010 C C . LEU B 1 136 ? 20.554 -25.554 -10.457 1.00 17.92 135 LEU E C 1
ATOM 3011 O O . LEU B 1 136 ? 21.210 -26.201 -9.650 1.00 21.69 135 LEU E O 1
ATOM 3016 N N . GLY B 1 137 ? 20.322 -24.243 -10.357 1.00 19.51 136 GLY E N 1
ATOM 3017 C CA . GLY B 1 137 ? 20.798 -23.398 -9.245 1.00 19.97 136 GLY E CA 1
ATOM 3018 C C . GLY B 1 137 ? 19.868 -23.409 -8.040 1.00 20.25 136 GLY E C 1
ATOM 3019 O O . GLY B 1 137 ? 20.217 -22.757 -7.044 1.00 23.00 136 GLY E O 1
ATOM 3020 N N . HIS B 1 138 ? 18.720 -24.090 -8.122 1.00 18.98 137 HIS E N 1
ATOM 3021 C CA . HIS B 1 138 ? 17.743 -24.237 -7.009 1.00 20.91 137 HIS E CA 1
ATOM 3022 C C . HIS B 1 138 ? 17.354 -22.858 -6.459 1.00 19.76 137 HIS E C 1
ATOM 3023 O O . HIS B 1 138 ? 17.514 -22.632 -5.242 1.00 23.27 137 HIS E O 1
ATOM 3030 N N . ARG B 1 139 ? 16.841 -21.966 -7.308 1.00 20.18 138 ARG E N 1
ATOM 3031 C CA . ARG B 1 139 ? 16.430 -20.597 -6.891 1.00 21.87 138 ARG E CA 1
ATOM 3032 C C . ARG B 1 139 ? 14.911 -20.430 -7.018 1.00 22.04 138 ARG E C 1
ATOM 3033 O O . ARG B 1 139 ? 14.438 -19.284 -6.947 1.00 24.35 138 ARG E O 1
ATOM 3041 N N . LEU B 1 140 ? 14.175 -21.527 -7.189 1.00 21.73 139 LEU E N 1
ATOM 3042 C CA . LEU B 1 140 ? 12.693 -21.489 -7.226 1.00 21.05 139 LEU E CA 1
ATOM 3043 C C . LEU B 1 140 ? 12.140 -21.778 -5.830 1.00 22.88 139 LEU E C 1
ATOM 3044 O O . LEU B 1 140 ? 12.560 -22.751 -5.188 1.00 23.62 139 LEU E O 1
ATOM 3049 N N . GLU B 1 141 ? 11.189 -20.953 -5.405 1.00 23.37 140 GLU E N 1
ATOM 3050 C CA . GLU B 1 141 ? 10.540 -21.070 -4.081 1.00 23.31 140 GLU E CA 1
ATOM 3051 C C . GLU B 1 141 ? 9.764 -22.383 -4.015 1.00 22.81 140 GLU E C 1
ATOM 3052 O O . GLU B 1 141 ? 9.252 -22.849 -5.059 1.00 21.13 140 GLU E O 1
ATOM 3058 N N . TYR B 1 142 ? 9.677 -22.965 -2.824 1.00 20.88 141 TYR E N 1
ATOM 3059 C CA . TYR B 1 142 ? 8.885 -24.193 -2.583 1.00 21.34 141 TYR E CA 1
ATOM 3060 C C . TYR B 1 142 ? 7.427 -23.792 -2.348 1.00 20.13 141 TYR E C 1
ATOM 3061 O O . TYR B 1 142 ? 6.947 -23.746 -1.198 1.00 22.21 141 TYR E O 1
ATOM 3070 N N . ASN B 1 143 ? 6.749 -23.475 -3.445 1.00 19.29 142 ASN E N 1
ATOM 3071 C CA . ASN B 1 143 ? 5.337 -23.034 -3.437 1.00 19.61 142 ASN E CA 1
ATOM 3072 C C . ASN B 1 143 ? 4.790 -23.222 -4.849 1.00 18.42 142 ASN E C 1
ATOM 3073 O O . ASN B 1 143 ? 5.535 -23.666 -5.740 1.00 18.80 142 ASN E O 1
ATOM 3078 N N . TYR B 1 144 ? 3.516 -22.923 -5.046 1.00 16.97 143 TYR E N 1
ATOM 3079 C CA . TYR B 1 144 ? 2.866 -23.176 -6.351 1.00 16.56 143 TYR E CA 1
ATOM 3080 C C . TYR B 1 144 ? 1.675 -22.245 -6.502 1.00 18.05 143 TYR E C 1
ATOM 3081 O O . TYR B 1 144 ? 0.990 -21.945 -5.505 1.00 20.64 143 TYR E O 1
ATOM 3090 N N . ASN B 1 145 ? 1.443 -21.822 -7.740 1.00 18.10 144 ASN E N 1
ATOM 3091 C CA . ASN B 1 145 ? 0.352 -20.887 -8.089 1.00 20.40 144 ASN E CA 1
ATOM 3092 C C . ASN B 1 145 ? -0.789 -21.669 -8.734 1.00 19.59 144 ASN E C 1
ATOM 3093 O O . ASN B 1 145 ? -0.580 -22.798 -9.227 1.00 19.45 144 ASN E O 1
ATOM 3098 N N A SER B 1 146 ? -1.982 -21.079 -8.711 0.50 19.37 145 SER E N 1
ATOM 3099 N N B SER B 1 146 ? -1.969 -21.067 -8.753 0.50 18.45 145 SER E N 1
ATOM 3100 C CA A SER B 1 146 ? -3.186 -21.573 -9.424 0.50 19.63 145 SER E CA 1
ATOM 3101 C CA B SER B 1 146 ? -3.166 -21.616 -9.431 0.50 18.34 145 SER E CA 1
ATOM 3102 C C A SER B 1 146 ? -3.007 -21.325 -10.924 0.50 17.67 145 SER E C 1
ATOM 3103 C C B SER B 1 146 ? -3.070 -21.301 -10.925 0.50 17.27 145 SER E C 1
ATOM 3104 O O A SER B 1 146 ? -2.482 -20.263 -11.280 0.50 18.06 145 SER E O 1
ATOM 3105 O O B SER B 1 146 ? -2.657 -20.176 -11.270 0.50 18.65 145 SER E O 1
ATOM 3110 N N . HIS B 1 147 ? -3.416 -22.273 -11.768 1.00 17.40 146 HIS E N 1
ATOM 3111 C CA . HIS B 1 147 ? -3.308 -22.160 -13.245 1.00 17.40 146 HIS E CA 1
ATOM 3112 C C . HIS B 1 147 ? -4.516 -22.775 -13.937 1.00 16.74 146 HIS E C 1
ATOM 3113 O O . HIS B 1 147 ? -5.107 -23.714 -13.383 1.00 17.47 146 HIS E O 1
ATOM 3120 N N . ASN B 1 148 ? -4.803 -22.276 -15.139 1.00 17.52 147 ASN E N 1
ATOM 3121 C CA . ASN B 1 148 ? -5.788 -22.881 -16.062 1.00 18.74 147 ASN E CA 1
ATOM 3122 C C . ASN B 1 148 ? -5.024 -23.665 -17.130 1.00 19.06 147 ASN E C 1
ATOM 3123 O O . ASN B 1 148 ? -4.074 -23.109 -17.754 1.00 20.26 147 ASN E O 1
ATOM 3128 N N . VAL B 1 149 ? -5.428 -24.915 -17.318 1.00 16.93 148 VAL E N 1
ATOM 3129 C CA . VAL B 1 149 ? -4.913 -25.821 -18.384 1.00 15.76 148 VAL E CA 1
ATOM 3130 C C . VAL B 1 149 ? -5.929 -25.791 -19.525 1.00 16.21 148 VAL E C 1
ATOM 3131 O O . VAL B 1 149 ? -7.046 -26.295 -19.329 1.00 16.55 148 VAL E O 1
ATOM 3135 N N . TYR B 1 150 ? -5.564 -25.247 -20.680 1.00 17.90 149 TYR E N 1
ATOM 3136 C CA . TYR B 1 150 ? -6.511 -25.102 -21.816 1.00 18.40 149 TYR E CA 1
ATOM 3137 C C . TYR B 1 150 ? -6.461 -26.359 -22.672 1.00 16.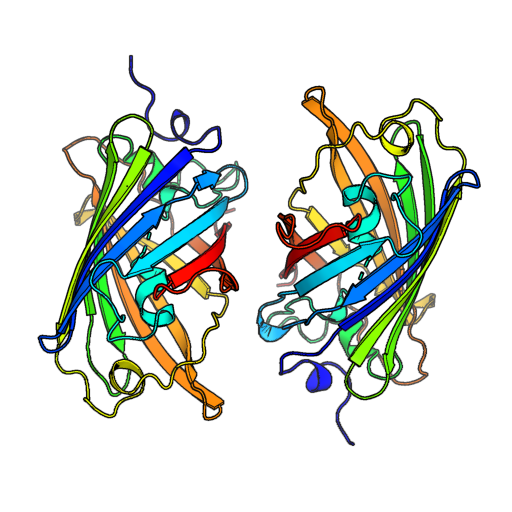93 149 TYR E C 1
ATOM 3138 O O . TYR B 1 150 ? -5.411 -26.663 -23.225 1.00 17.92 149 TYR E O 1
ATOM 3147 N N . ILE B 1 151 ? -7.599 -27.043 -22.789 1.00 16.91 150 ILE E N 1
ATOM 3148 C CA . ILE B 1 151 ? -7.715 -28.359 -23.472 1.00 16.70 150 ILE E CA 1
ATOM 3149 C C . ILE B 1 151 ? -8.473 -28.172 -24.780 1.00 17.36 150 ILE E C 1
ATOM 3150 O O . ILE B 1 151 ? -9.495 -27.458 -24.806 1.00 19.16 150 ILE E O 1
ATOM 3155 N N A THR B 1 152 ? -7.973 -28.809 -25.836 0.50 16.84 151 THR E N 1
ATOM 3156 N N B THR B 1 152 ? -7.973 -28.799 -25.842 0.50 17.39 151 THR E N 1
ATOM 3157 C CA A THR B 1 152 ? -8.608 -28.837 -27.176 0.50 17.70 151 THR E CA 1
ATOM 3158 C CA B THR B 1 152 ? -8.641 -28.834 -27.166 0.50 18.69 151 THR E CA 1
ATOM 3159 C C A THR B 1 152 ? -8.563 -30.276 -27.694 0.50 17.86 151 THR E C 1
ATOM 3160 C C B THR B 1 152 ? -8.550 -30.257 -27.718 0.50 18.16 151 THR E C 1
ATOM 3161 O O A THR B 1 152 ? -7.616 -31.005 -27.355 0.50 19.61 151 THR E O 1
ATOM 3162 O O B THR B 1 152 ? -7.568 -30.950 -27.422 0.50 19.37 151 THR E O 1
ATOM 3169 N N . ALA B 1 153 ? -9.543 -30.671 -28.503 1.00 18.92 152 ALA E N 1
ATOM 3170 C CA . ALA B 1 153 ? -9.548 -32.009 -29.120 1.00 19.72 152 ALA E CA 1
ATOM 3171 C C . ALA B 1 153 ? -8.435 -32.067 -30.167 1.00 19.14 152 ALA E C 1
ATOM 3172 O O . ALA B 1 153 ? -8.171 -31.044 -30.844 1.00 22.47 152 ALA E O 1
ATOM 3174 N N . ASP B 1 154 ? -7.836 -33.238 -30.298 1.00 20.44 153 ASP E N 1
ATOM 3175 C CA . ASP B 1 154 ? -6.874 -33.569 -31.375 1.00 21.34 153 ASP E CA 1
ATOM 3176 C C . ASP B 1 154 ? -7.453 -34.771 -32.122 1.00 21.73 153 ASP E C 1
ATOM 3177 O O . ASP B 1 154 ? -7.104 -35.911 -31.797 1.00 24.61 153 ASP E O 1
ATOM 3182 N N . ARG B 1 155 ? -8.335 -34.512 -33.081 1.00 25.99 154 ARG E N 1
ATOM 3183 C CA . ARG B 1 155 ? -9.162 -35.574 -33.711 1.00 29.87 154 ARG E CA 1
ATOM 3184 C C . ARG B 1 155 ? -8.256 -36.495 -34.539 1.00 29.42 154 ARG E C 1
ATOM 3185 O O . ARG B 1 155 ? -8.561 -37.701 -34.593 1.00 33.33 154 ARG E O 1
ATOM 3193 N N . GLN B 1 156 ? -7.155 -35.968 -35.091 1.00 32.03 155 GLN E N 1
ATOM 3194 C CA . GLN B 1 156 ? -6.172 -36.749 -35.893 1.00 35.78 155 GLN E CA 1
ATOM 3195 C C . GLN B 1 156 ? -5.540 -37.846 -35.019 1.00 33.58 155 GLN E C 1
ATOM 3196 O O . GLN B 1 156 ? -5.320 -38.946 -35.553 1.00 37.29 155 GLN E O 1
ATOM 3202 N N . ARG B 1 157 ? -5.271 -37.569 -33.733 1.00 29.39 156 ARG E N 1
ATOM 3203 C CA . ARG B 1 157 ? -4.624 -38.533 -32.792 1.00 31.65 156 ARG E CA 1
ATOM 3204 C C . ARG B 1 157 ? -5.689 -39.219 -31.923 1.00 25.95 156 ARG E C 1
ATOM 3205 O O . ARG B 1 157 ? -5.307 -40.044 -31.074 1.00 28.11 156 ARG E O 1
ATOM 3213 N N . ASN B 1 158 ? -6.976 -38.923 -32.141 1.00 24.27 157 ASN E N 1
ATOM 3214 C CA . ASN B 1 158 ? -8.102 -39.475 -31.331 1.00 24.97 157 ASN E CA 1
ATOM 3215 C C . ASN B 1 158 ? -7.858 -39.143 -29.851 1.00 22.06 157 ASN E C 1
ATOM 3216 O O . ASN B 1 158 ? -8.116 -39.995 -28.975 1.00 22.39 157 ASN E O 1
ATOM 3221 N N . GLY B 1 159 ? -7.363 -37.941 -29.577 1.00 19.89 158 GLY E N 1
ATOM 3222 C CA . GLY B 1 159 ? -6.951 -37.533 -28.225 1.00 17.97 158 GLY E CA 1
ATOM 3223 C C . GLY B 1 159 ? -7.150 -36.049 -28.007 1.00 18.89 158 GLY E C 1
ATOM 3224 O O . GLY B 1 159 ? -8.083 -35.461 -28.590 1.00 19.09 158 GLY E O 1
ATOM 3225 N N . ILE B 1 160 ? -6.294 -35.459 -27.176 1.00 17.62 159 ILE E N 1
ATOM 3226 C CA . ILE B 1 160 ? -6.370 -34.015 -26.834 1.00 16.72 159 ILE E CA 1
ATOM 3227 C C . ILE B 1 160 ? -4.980 -33.389 -26.900 1.00 16.28 159 ILE E C 1
ATOM 3228 O O . ILE B 1 160 ? -3.963 -34.111 -26.877 1.00 16.54 159 ILE E O 1
ATOM 3233 N N . ARG B 1 161 ? -4.978 -32.066 -26.967 1.00 16.62 160 ARG E N 1
ATOM 3234 C CA . ARG B 1 161 ? -3.798 -31.213 -26.730 1.00 17.95 160 ARG E CA 1
ATOM 3235 C C . ARG B 1 161 ? -4.118 -30.311 -25.544 1.00 15.81 160 ARG E C 1
ATOM 3236 O O . ARG B 1 161 ? -5.309 -30.028 -25.279 1.00 16.89 160 ARG E O 1
ATOM 3244 N N . ALA B 1 162 ? -3.085 -29.861 -24.858 1.00 16.80 161 ALA E N 1
ATOM 3245 C CA . ALA B 1 162 ? -3.219 -28.805 -23.841 1.00 17.47 161 ALA E CA 1
ATOM 3246 C C . ALA B 1 162 ? -2.044 -27.847 -23.974 1.00 17.59 161 ALA E C 1
ATOM 3247 O O . ALA B 1 162 ? -0.927 -28.258 -24.390 1.00 17.60 161 ALA E O 1
ATOM 3249 N N . ASN B 1 163 ? -2.324 -26.593 -23.667 1.00 18.89 162 ASN E N 1
ATOM 3250 C CA . ASN B 1 163 ? -1.340 -25.492 -23.711 1.00 21.06 162 ASN E CA 1
ATOM 3251 C C . ASN B 1 163 ? -1.572 -24.691 -22.443 1.00 20.58 162 ASN E C 1
ATOM 3252 O O . ASN B 1 163 ? -2.756 -24.509 -22.056 1.00 20.25 162 ASN E O 1
ATOM 3257 N N . PHE B 1 164 ? -0.494 -24.338 -21.761 1.00 19.44 163 PHE E N 1
ATOM 3258 C CA . PHE B 1 164 ? -0.558 -23.489 -20.557 1.00 18.11 163 PHE E CA 1
ATOM 3259 C C . PHE B 1 164 ? 0.857 -23.079 -20.169 1.00 16.66 163 PHE E C 1
ATOM 3260 O O . PHE B 1 164 ? 1.840 -23.688 -20.652 1.00 17.14 163 PHE E O 1
ATOM 3268 N N . THR B 1 165 ? 0.933 -22.031 -19.361 1.00 16.60 164 THR E N 1
ATOM 3269 C CA . THR B 1 165 ? 2.208 -21.506 -18.835 1.00 17.27 164 THR E CA 1
ATOM 3270 C C . THR B 1 165 ? 2.149 -21.560 -17.316 1.00 17.96 164 THR E C 1
ATOM 3271 O O . THR B 1 165 ? 1.228 -20.971 -16.738 1.00 19.03 164 THR E O 1
ATOM 3275 N N . ILE B 1 166 ? 3.112 -22.245 -16.707 1.00 16.69 165 ILE E N 1
ATOM 3276 C CA . ILE B 1 166 ? 3.283 -22.274 -15.233 1.00 15.97 165 ILE E CA 1
ATOM 3277 C C . ILE B 1 166 ? 4.138 -21.074 -14.832 1.00 17.02 165 ILE E C 1
ATOM 3278 O O . ILE B 1 166 ? 5.174 -20.824 -15.475 1.00 16.69 165 ILE E O 1
ATOM 3283 N N . ARG B 1 167 ? 3.717 -20.388 -13.777 1.00 17.77 166 ARG E N 1
ATOM 3284 C CA . ARG B 1 167 ? 4.448 -19.271 -13.144 1.00 20.01 166 ARG E CA 1
ATOM 3285 C C . ARG B 1 167 ? 5.114 -19.817 -11.881 1.00 18.72 166 ARG E C 1
ATOM 3286 O O . ARG B 1 167 ? 4.395 -20.162 -10.940 1.00 20.68 166 ARG E O 1
ATOM 3294 N N . HIS B 1 168 ? 6.436 -19.952 -11.894 1.00 17.93 167 HIS E N 1
ATOM 3295 C CA . HIS B 1 168 ? 7.238 -20.389 -10.725 1.00 19.61 167 HIS E CA 1
ATOM 3296 C C . HIS B 1 168 ? 7.813 -19.155 -10.029 1.00 19.95 167 HIS E C 1
ATOM 3297 O O . HIS B 1 168 ? 8.596 -18.431 -10.647 1.00 22.93 167 HIS E O 1
ATOM 3304 N N . ASN B 1 169 ? 7.466 -18.950 -8.767 1.00 19.62 168 ASN E N 1
ATOM 3305 C CA . ASN B 1 169 ? 8.043 -17.856 -7.951 1.00 21.03 168 ASN E CA 1
ATOM 3306 C C . ASN B 1 169 ? 9.536 -18.121 -7.757 1.00 21.28 168 ASN E C 1
ATOM 3307 O O . ASN B 1 169 ? 9.901 -19.251 -7.381 1.00 21.43 168 ASN E O 1
ATOM 3312 N N . VAL B 1 170 ? 10.351 -17.099 -8.002 1.00 21.11 169 VAL E N 1
ATOM 3313 C CA . VAL B 1 170 ? 11.827 -17.126 -7.816 1.00 21.96 169 VAL E CA 1
ATOM 3314 C C . VAL B 1 170 ? 12.162 -16.441 -6.486 1.00 23.73 169 VAL E C 1
ATOM 3315 O O . VAL B 1 170 ? 11.445 -15.506 -6.101 1.00 25.52 169 VAL E O 1
ATOM 3319 N N . GLU B 1 171 ? 13.226 -16.889 -5.815 1.00 24.05 170 GLU E N 1
ATOM 3320 C CA . GLU B 1 171 ? 13.636 -16.417 -4.466 1.00 26.89 170 GLU E CA 1
ATOM 3321 C C . GLU B 1 171 ? 13.821 -14.892 -4.447 1.00 27.32 170 GLU E C 1
ATOM 3322 O O . GLU B 1 171 ? 13.568 -14.285 -3.394 1.00 30.73 170 GLU E O 1
ATOM 3328 N N . ASP B 1 172 ? 14.267 -14.289 -5.552 1.00 27.82 171 ASP E N 1
ATOM 3329 C CA . ASP B 1 172 ? 14.552 -12.831 -5.607 1.00 31.78 171 ASP E CA 1
ATOM 3330 C C . ASP B 1 172 ? 13.265 -12.037 -5.863 1.00 32.07 171 ASP E C 1
ATOM 3331 O O . ASP B 1 172 ? 13.368 -10.801 -5.989 1.00 35.82 171 ASP E O 1
ATOM 3336 N N . GLY B 1 173 ? 12.107 -12.703 -5.957 1.00 29.40 172 GLY E N 1
ATOM 3337 C CA . GLY B 1 173 ? 10.799 -12.048 -6.144 1.00 28.35 172 GLY E CA 1
ATOM 3338 C C . GLY B 1 173 ? 10.372 -12.006 -7.600 1.00 27.44 172 GLY E C 1
ATOM 3339 O O . GLY B 1 173 ? 9.226 -11.593 -7.861 1.00 28.20 172 GLY E O 1
ATOM 3340 N N . SER B 1 174 ? 11.237 -12.425 -8.528 1.00 26.86 173 SER E N 1
ATOM 3341 C CA . SER B 1 174 ? 10.902 -12.519 -9.975 1.00 26.70 173 SER E CA 1
ATOM 3342 C C . SER B 1 174 ? 10.032 -13.759 -10.203 1.00 25.95 173 SER E C 1
ATOM 3343 O O . SER B 1 174 ? 9.786 -14.517 -9.244 1.00 24.87 173 SER E O 1
ATOM 3346 N N . VAL B 1 175 ? 9.550 -13.937 -11.430 1.00 25.25 174 VAL E N 1
ATOM 3347 C CA . VAL B 1 175 ? 8.761 -15.129 -11.842 1.00 25.27 174 VAL E CA 1
ATOM 3348 C C . VAL B 1 175 ? 9.498 -15.821 -12.989 1.00 24.65 174 VAL E C 1
ATOM 3349 O O . VAL B 1 175 ? 9.977 -15.128 -13.900 1.00 29.47 174 VAL E O 1
ATOM 3353 N N . GLN B 1 176 ? 9.598 -17.144 -12.895 1.00 24.69 175 GLN E N 1
ATOM 3354 C CA . GLN B 1 176 ? 10.177 -18.042 -13.923 1.00 24.44 175 GLN E CA 1
ATOM 3355 C C . GLN B 1 176 ? 9.007 -18.710 -14.650 1.00 22.19 175 GLN E C 1
ATOM 3356 O O . GLN B 1 176 ? 8.295 -19.505 -14.015 1.00 20.96 175 GLN E O 1
ATOM 3362 N N . LEU B 1 177 ? 8.820 -18.400 -15.928 1.00 19.84 176 LEU E N 1
ATOM 3363 C CA . LEU B 1 177 ? 7.736 -18.996 -16.743 1.00 20.76 176 LEU E CA 1
ATOM 3364 C C . LEU B 1 177 ? 8.196 -20.343 -17.301 1.00 18.37 176 LEU E C 1
ATOM 3365 O O . LEU B 1 177 ? 9.377 -20.481 -17.692 1.00 20.20 176 LEU E O 1
ATOM 3370 N N . ALA B 1 178 ? 7.277 -21.300 -17.347 1.00 16.48 177 ALA E N 1
ATOM 3371 C CA . ALA B 1 178 ? 7.486 -22.648 -17.913 1.00 15.02 177 ALA E CA 1
ATOM 3372 C C . ALA B 1 178 ? 6.341 -22.937 -18.888 1.00 14.29 177 ALA E C 1
ATOM 3373 O O . ALA B 1 178 ? 5.222 -23.240 -18.459 1.00 14.34 177 ALA E O 1
ATOM 3375 N N . ASN B 1 179 ? 6.622 -22.779 -20.179 1.00 14.75 178 ASN E N 1
ATOM 3376 C CA . ASN B 1 179 ? 5.628 -22.996 -21.255 1.00 14.75 178 ASN E CA 1
ATOM 3377 C C . ASN B 1 179 ? 5.439 -24.500 -21.445 1.00 14.09 178 ASN E C 1
ATOM 3378 O O . ASN B 1 179 ? 6.440 -25.194 -21.686 1.00 14.62 178 ASN E O 1
ATOM 3383 N N . HIS B 1 180 ? 4.194 -24.965 -21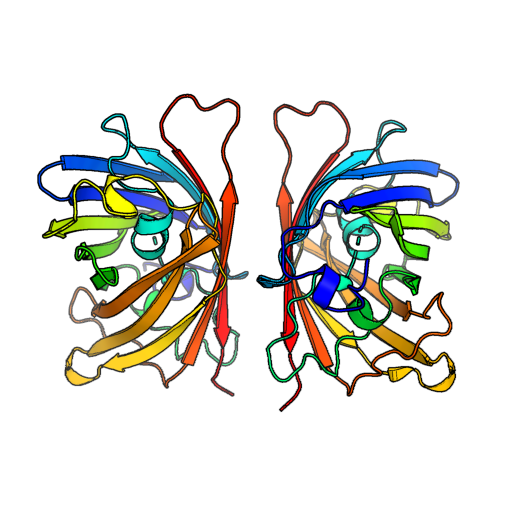.331 1.00 14.36 179 HIS E N 1
ATOM 3384 C CA . HIS B 1 180 ? 3.811 -26.392 -21.461 1.00 12.47 179 HIS E CA 1
ATOM 3385 C C . HIS B 1 180 ? 3.072 -26.626 -22.775 1.00 13.96 179 HIS E C 1
ATOM 3386 O O . HIS B 1 180 ? 2.088 -25.899 -23.052 1.00 15.23 179 HIS E O 1
ATOM 3393 N N . TYR B 1 181 ? 3.532 -27.624 -23.521 1.00 14.04 180 TYR E N 1
ATOM 3394 C CA . TYR B 1 181 ? 2.899 -28.122 -24.763 1.00 13.54 180 TYR E CA 1
ATOM 3395 C C . TYR B 1 181 ? 2.627 -29.602 -24.510 1.00 13.42 180 TYR E C 1
ATOM 3396 O O . TYR B 1 181 ? 3.580 -30.345 -24.239 1.00 15.57 180 TYR E O 1
ATOM 3405 N N . GLN B 1 182 ? 1.356 -30.001 -24.554 1.00 13.80 181 GLN E N 1
ATOM 3406 C CA . GLN B 1 182 ? 0.921 -31.339 -24.088 1.00 13.24 181 GLN E CA 1
ATOM 3407 C C . GLN B 1 182 ? 0.114 -32.025 -25.182 1.00 13.84 181 GLN E C 1
ATOM 3408 O O . GLN B 1 182 ? -0.705 -31.345 -25.844 1.00 16.09 181 GLN E O 1
ATOM 3414 N N . GLN B 1 183 ? 0.286 -33.338 -25.309 1.00 14.26 182 GLN E N 1
ATOM 3415 C CA . GLN B 1 183 ? -0.594 -34.167 -26.167 1.00 16.03 182 GLN E CA 1
ATOM 3416 C C . GLN B 1 183 ? -0.892 -35.467 -25.427 1.00 15.92 182 GLN E C 1
ATOM 3417 O O . GLN B 1 183 ? 0.007 -35.991 -24.724 1.00 16.28 182 GLN E O 1
ATOM 3423 N N . ASN B 1 184 ? -2.133 -35.933 -25.534 1.00 15.16 183 ASN E N 1
ATOM 3424 C CA . ASN B 1 184 ? -2.569 -37.206 -24.915 1.00 15.67 183 ASN E CA 1
ATOM 3425 C C . ASN B 1 184 ? -3.205 -38.064 -26.001 1.00 15.79 183 ASN E C 1
ATOM 3426 O O . ASN B 1 184 ? -4.023 -37.543 -26.774 1.00 17.42 183 ASN E O 1
ATOM 3431 N N A THR B 1 185 ? -2.837 -39.343 -26.048 0.50 17.93 184 THR E N 1
ATOM 3432 N N B THR B 1 185 ? -2.842 -39.348 -26.023 0.50 17.46 184 THR E N 1
ATOM 3433 C CA A THR B 1 185 ? -3.329 -40.317 -27.051 0.50 19.38 184 THR E CA 1
ATOM 3434 C CA B THR B 1 185 ? -3.252 -40.361 -27.028 0.50 18.35 184 THR E CA 1
ATOM 3435 C C A THR B 1 185 ? -3.764 -41.574 -26.311 0.50 18.80 184 THR E C 1
ATOM 3436 C C B THR B 1 185 ? -3.772 -41.581 -26.279 0.50 18.19 184 THR E C 1
ATOM 3437 O O A THR B 1 185 ? -3.033 -42.058 -25.449 0.50 19.34 184 THR E O 1
ATOM 3438 O O B THR B 1 185 ? -3.110 -42.057 -25.360 0.50 18.89 184 THR E O 1
ATOM 3445 N N . PRO B 1 186 ? -4.962 -42.129 -26.611 1.00 18.73 185 PRO E N 1
ATOM 3446 C CA . PRO B 1 186 ? -5.435 -43.324 -25.918 1.00 18.90 185 PRO E CA 1
ATOM 3447 C C . PRO B 1 186 ? -4.550 -44.526 -26.264 1.00 20.96 185 PRO E C 1
ATOM 3448 O O . PRO B 1 186 ? -4.021 -44.597 -27.381 1.00 21.37 185 PRO E O 1
ATOM 3452 N N . ILE B 1 187 ? -4.399 -45.436 -25.304 1.00 19.98 186 ILE E N 1
ATOM 3453 C CA . ILE B 1 187 ? -3.657 -46.712 -25.501 1.00 21.79 186 ILE E CA 1
ATOM 3454 C C . ILE B 1 187 ? -4.575 -47.765 -26.124 1.00 23.35 186 ILE E C 1
ATOM 3455 O O . ILE B 1 187 ? -4.083 -48.521 -26.965 1.00 29.41 186 ILE E O 1
ATOM 3460 N N . GLY B 1 188 ? -5.828 -47.852 -25.670 1.00 24.47 187 GLY E N 1
ATOM 3461 C CA . GLY B 1 188 ? -6.794 -48.855 -26.154 1.00 30.19 187 GLY E CA 1
ATOM 3462 C C . GLY B 1 188 ? -7.399 -48.448 -27.483 1.00 34.90 187 GLY E C 1
ATOM 3463 O O . GLY B 1 188 ? -7.213 -47.294 -27.899 1.00 32.44 187 GLY E O 1
ATOM 3464 N N . ASN B 1 189 ? -8.129 -49.364 -28.116 1.00 43.65 188 ASN E N 1
ATOM 3465 C CA . ASN B 1 189 ? -8.876 -49.126 -29.378 1.00 51.40 188 ASN E CA 1
ATOM 3466 C C . ASN B 1 189 ? -10.346 -48.819 -29.066 1.00 53.62 188 ASN E C 1
ATOM 3467 O O . ASN B 1 189 ? -11.098 -48.581 -30.027 1.00 59.90 188 ASN E O 1
ATOM 3472 N N . GLY B 1 190 ? -10.740 -48.809 -27.786 1.00 54.05 189 GLY E N 1
ATOM 3473 C CA . GLY B 1 190 ? -12.115 -48.488 -27.355 1.00 53.41 189 GLY E CA 1
ATOM 3474 C C . GLY B 1 190 ? -12.451 -47.030 -27.647 1.00 46.48 189 GLY E C 1
ATOM 3475 O O . GLY B 1 190 ? -11.564 -46.185 -27.653 1.00 45.73 189 GLY E O 1
ATOM 3476 N N . PRO B 1 191 ? -13.724 -46.684 -27.942 1.00 46.51 190 PRO E N 1
ATOM 3477 C CA . PRO B 1 191 ? -14.090 -45.286 -28.168 1.00 40.55 190 PRO E CA 1
ATOM 3478 C C . PRO B 1 191 ? -13.726 -44.399 -26.965 1.00 34.87 190 PRO E C 1
ATOM 3479 O O . PRO B 1 191 ? -13.734 -44.889 -25.840 1.00 34.06 190 PRO E O 1
ATOM 3483 N N . VAL B 1 192 ? -13.409 -43.133 -27.235 1.00 27.27 191 VAL E N 1
ATOM 3484 C CA . VAL B 1 192 ? -13.067 -42.123 -26.195 1.00 24.00 191 VAL E CA 1
ATOM 3485 C C . VAL B 1 192 ? -13.948 -40.896 -26.409 1.00 23.29 191 VAL E C 1
ATOM 3486 O O . VAL B 1 192 ? -14.576 -40.776 -27.482 1.00 25.90 191 VAL E O 1
ATOM 3490 N N . LEU B 1 193 ? -13.977 -40.020 -25.415 1.00 21.34 192 LEU E N 1
ATOM 3491 C CA . LEU B 1 193 ? -14.701 -38.736 -25.484 1.00 21.06 192 LEU E CA 1
ATOM 3492 C C . LEU B 1 193 ? -13.721 -37.663 -25.955 1.00 21.20 192 LEU E C 1
ATOM 3493 O O . LEU B 1 193 ? -12.730 -37.401 -25.274 1.00 22.63 192 LEU E O 1
ATOM 3498 N N . LEU B 1 194 ? -14.002 -37.067 -27.104 1.00 20.23 193 LEU E N 1
ATOM 3499 C CA . LEU B 1 194 ? -13.231 -35.922 -27.623 1.00 21.03 193 LEU E CA 1
ATOM 3500 C C . LEU B 1 194 ? -13.970 -34.647 -27.246 1.00 18.88 193 LEU E C 1
ATOM 3501 O O . LEU B 1 194 ? -15.125 -34.432 -27.617 1.00 23.18 193 LEU E O 1
ATOM 3506 N N . PRO B 1 195 ? -13.326 -33.784 -26.444 1.00 19.14 194 PRO E N 1
ATOM 3507 C CA . PRO B 1 195 ? -14.000 -32.640 -25.854 1.00 19.29 194 PRO E CA 1
ATOM 3508 C C . PRO B 1 195 ? -14.100 -31.409 -26.754 1.00 20.16 194 PRO E C 1
ATOM 3509 O O . PRO B 1 195 ? -13.286 -31.204 -27.611 1.00 20.12 194 PRO E O 1
ATOM 3513 N N . ASP B 1 196 ? -15.099 -30.589 -26.480 1.00 20.18 195 ASP E N 1
ATOM 3514 C CA . ASP B 1 196 ? -15.115 -29.172 -26.910 1.00 22.85 195 ASP E CA 1
ATOM 3515 C C . ASP B 1 196 ? -14.037 -28.453 -26.099 1.00 19.72 195 ASP E C 1
ATOM 3516 O O . ASP B 1 196 ? -13.618 -28.968 -25.036 1.00 20.31 195 ASP E O 1
ATOM 3521 N N . ASP B 1 197 ? -13.584 -27.305 -26.583 1.00 20.49 196 ASP E N 1
ATOM 3522 C CA . ASP B 1 197 ? -12.568 -26.488 -25.879 1.00 20.59 196 ASP E CA 1
ATOM 3523 C C . ASP B 1 197 ? -13.069 -26.205 -24.464 1.00 19.37 196 ASP E C 1
ATOM 3524 O O . ASP B 1 197 ? -14.221 -25.797 -24.297 1.00 21.18 196 ASP E O 1
ATOM 3529 N N . HIS B 1 198 ? -12.218 -26.420 -23.473 1.00 18.67 197 HIS E N 1
ATOM 3530 C CA . HIS B 1 198 ? -12.507 -26.089 -22.061 1.00 18.20 197 HIS E CA 1
ATOM 3531 C C . HIS B 1 198 ? -11.181 -25.935 -21.331 1.00 17.56 197 HIS E C 1
ATOM 3532 O O . HIS B 1 198 ? -10.123 -26.057 -21.979 1.00 19.00 197 HIS E O 1
ATOM 3539 N N . TYR B 1 199 ? -11.229 -25.702 -20.025 1.00 17.71 198 TYR E N 1
ATOM 3540 C CA . TYR B 1 199 ? -9.990 -25.634 -19.226 1.00 17.18 198 TYR E CA 1
ATOM 3541 C C . TYR B 1 199 ? -10.177 -26.366 -17.899 1.00 16.49 198 TYR E C 1
ATOM 3542 O O . TYR B 1 199 ? -11.316 -26.629 -17.469 1.00 18.15 198 TYR E O 1
ATOM 3551 N N . LEU B 1 200 ? -9.043 -26.740 -17.313 1.00 15.59 199 LEU E N 1
ATOM 3552 C CA . LEU B 1 200 ? -8.952 -27.283 -15.936 1.00 14.66 199 LEU E CA 1
ATOM 3553 C C . LEU B 1 200 ? -8.392 -26.194 -15.023 1.00 15.68 199 LEU E C 1
ATOM 3554 O O . LEU B 1 200 ? -7.260 -25.753 -15.253 1.00 17.29 199 LEU E O 1
ATOM 3559 N N . SER B 1 201 ? -9.180 -25.779 -14.041 1.00 15.89 200 SER E N 1
ATOM 3560 C CA . SER B 1 201 ? -8.787 -24.810 -12.995 1.00 15.90 200 SER E CA 1
ATOM 3561 C C . SER B 1 201 ? -8.057 -25.591 -11.899 1.00 15.70 200 SER E C 1
ATOM 3562 O O . SER B 1 201 ? -8.684 -26.433 -11.256 1.00 15.18 200 SER E O 1
ATOM 3565 N N . THR B 1 202 ? -6.758 -25.357 -11.742 1.00 15.17 201 THR E N 1
ATOM 3566 C CA . THR B 1 202 ? -5.856 -26.233 -10.963 1.00 15.80 201 THR E CA 1
ATOM 3567 C C . THR B 1 202 ? -5.253 -25.441 -9.805 1.00 15.83 201 THR E C 1
ATOM 3568 O O . THR B 1 202 ? -4.554 -24.455 -10.065 1.00 20.79 201 THR E O 1
ATOM 3572 N N . GLN B 1 203 ? -5.522 -25.879 -8.576 1.00 17.03 202 GLN E N 1
ATOM 3573 C CA . GLN B 1 203 ? -4.940 -25.306 -7.340 1.00 17.25 202 GLN E CA 1
ATOM 3574 C C . GLN B 1 203 ? -4.065 -26.357 -6.671 1.00 16.09 202 GLN E C 1
ATOM 3575 O O . GLN B 1 203 ? -4.498 -27.518 -6.548 1.00 15.81 202 GLN E O 1
ATOM 3581 N N . THR B 1 204 ? -2.870 -25.954 -6.245 1.00 16.44 203 THR E N 1
ATOM 3582 C CA . THR B 1 204 ? -1.841 -26.872 -5.715 1.00 16.64 203 THR E CA 1
ATOM 3583 C C . THR B 1 204 ? -1.253 -26.287 -4.433 1.00 15.93 203 THR E C 1
ATOM 3584 O O . THR B 1 204 ? -0.893 -25.104 -4.426 1.00 17.85 203 THR E O 1
ATOM 3588 N N . ALA B 1 205 ? -1.157 -27.109 -3.396 1.00 16.99 204 ALA E N 1
ATOM 3589 C CA . ALA B 1 205 ? -0.483 -26.758 -2.130 1.00 17.28 204 ALA E CA 1
ATOM 3590 C C . ALA B 1 205 ? 0.621 -27.776 -1.859 1.00 16.11 204 ALA E C 1
ATOM 3591 O O . ALA B 1 205 ? 0.357 -29.003 -1.885 1.00 16.76 204 ALA E O 1
ATOM 3593 N N . LEU B 1 206 ? 1.834 -27.273 -1.665 1.00 18.78 205 LEU E N 1
ATOM 3594 C CA . LEU B 1 206 ? 3.021 -28.107 -1.416 1.00 17.93 205 LEU E CA 1
ATOM 3595 C C . LEU B 1 206 ? 3.396 -27.970 0.052 1.00 18.41 205 LEU E C 1
ATOM 3596 O O . LEU B 1 206 ? 3.319 -26.846 0.590 1.00 21.59 205 LEU E O 1
ATOM 3601 N N . SER B 1 207 ? 3.788 -29.081 0.662 1.00 16.55 206 SER E N 1
ATOM 3602 C CA . SER B 1 207 ? 4.195 -29.119 2.080 1.00 19.10 206 SER E CA 1
ATOM 3603 C C . SER B 1 207 ? 5.324 -30.127 2.270 1.00 19.06 206 SER E C 1
ATOM 3604 O O . SER B 1 207 ? 5.699 -30.824 1.311 1.00 19.77 206 SER E O 1
ATOM 3607 N N . ARG B 1 208 ? 5.796 -30.205 3.511 1.00 21.31 207 ARG E N 1
ATOM 3608 C CA . ARG B 1 208 ? 6.863 -31.151 3.894 1.00 24.96 207 ARG E CA 1
ATOM 3609 C C . ARG B 1 208 ? 6.377 -31.970 5.081 1.00 26.07 207 ARG E C 1
ATOM 3610 O O . ARG B 1 208 ? 5.704 -31.407 5.955 1.00 30.26 207 ARG E O 1
ATOM 3618 N N . ASP B 1 209 ? 6.704 -33.254 5.064 1.00 25.76 208 ASP E N 1
ATOM 3619 C CA . ASP B 1 209 ? 6.434 -34.183 6.187 1.00 30.5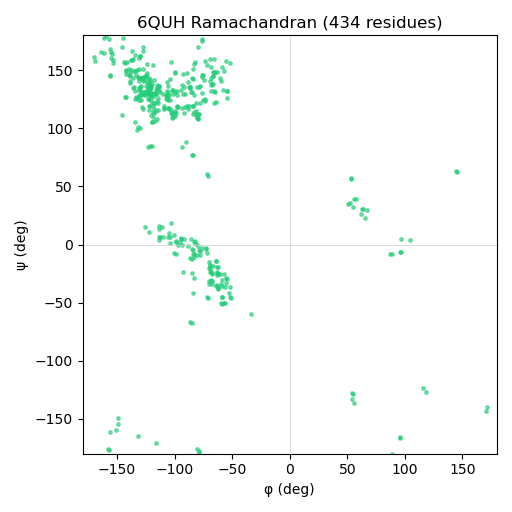1 208 ASP E CA 1
ATOM 3620 C C . ASP B 1 209 ? 7.571 -34.023 7.192 1.00 31.21 208 ASP E C 1
ATOM 3621 O O . ASP B 1 209 ? 8.705 -34.366 6.885 1.00 30.38 208 ASP E O 1
ATOM 3626 N N . PRO B 1 210 ? 7.318 -33.518 8.419 1.00 35.35 209 PRO E N 1
ATOM 3627 C CA . PRO B 1 210 ? 8.391 -33.342 9.399 1.00 36.87 209 PRO E CA 1
ATOM 3628 C C . PRO B 1 210 ? 9.059 -34.667 9.802 1.00 36.32 209 PRO E C 1
ATOM 3629 O O . PRO B 1 210 ? 10.162 -34.626 10.312 1.00 42.01 209 PRO E O 1
ATOM 3633 N N . ASN B 1 211 ? 8.385 -35.799 9.572 1.00 37.76 210 ASN E N 1
ATOM 3634 C CA . ASN B 1 211 ? 8.867 -37.151 9.962 1.00 41.39 210 ASN E CA 1
ATOM 3635 C C . ASN B 1 211 ? 9.628 -37.806 8.797 1.00 36.08 210 ASN E C 1
ATOM 3636 O O . ASN B 1 211 ? 10.107 -38.931 8.985 1.00 37.68 210 ASN E O 1
ATOM 3641 N N . GLU B 1 212 ? 9.756 -37.136 7.648 1.00 30.30 211 GLU E N 1
ATOM 3642 C CA . GLU B 1 212 ? 10.406 -37.717 6.440 1.00 29.01 211 GLU E CA 1
ATOM 3643 C C . GLU B 1 212 ? 11.808 -37.124 6.245 1.00 28.77 211 GLU E C 1
ATOM 3644 O O . GLU B 1 212 ? 11.914 -35.914 5.978 1.00 28.30 211 GLU E O 1
ATOM 3650 N N . ARG B 1 213 ? 12.845 -37.960 6.333 1.00 26.20 212 ARG E N 1
ATOM 3651 C CA . ARG B 1 213 ? 14.263 -37.518 6.231 1.00 26.49 212 ARG E CA 1
ATOM 3652 C C . ARG B 1 213 ? 14.702 -37.444 4.765 1.00 25.16 212 ARG E C 1
ATOM 3653 O O . ARG B 1 213 ? 15.634 -36.681 4.475 1.00 26.46 212 ARG E O 1
ATOM 3661 N N . ARG B 1 214 ? 14.056 -38.199 3.869 1.00 24.31 213 ARG E N 1
ATOM 3662 C CA . ARG B 1 214 ? 14.438 -38.245 2.432 1.00 22.43 213 ARG E CA 1
ATOM 3663 C C . ARG B 1 214 ? 14.005 -36.940 1.760 1.00 21.35 213 ARG E C 1
ATOM 3664 O O . ARG B 1 214 ? 13.096 -36.272 2.280 1.00 22.23 213 ARG E O 1
ATOM 3672 N N . ASP B 1 215 ? 14.633 -36.587 0.640 1.00 22.14 214 ASP E N 1
ATOM 3673 C CA . ASP B 1 215 ? 14.207 -35.446 -0.208 1.00 22.67 214 ASP E CA 1
ATOM 3674 C C . ASP B 1 215 ? 12.818 -35.799 -0.736 1.00 20.76 214 ASP E C 1
ATOM 3675 O O . ASP B 1 215 ? 12.663 -36.877 -1.329 1.00 20.47 214 ASP E O 1
ATOM 3680 N N . HIS B 1 216 ? 11.824 -34.956 -0.479 1.00 18.73 215 HIS E N 1
ATOM 3681 C CA . HIS B 1 216 ? 10.407 -35.327 -0.688 1.00 19.55 215 HIS E CA 1
ATOM 3682 C C . HIS B 1 216 ? 9.540 -34.091 -0.915 1.00 19.09 215 HIS E C 1
ATOM 3683 O O . HIS B 1 216 ? 9.962 -32.956 -0.619 1.00 20.06 215 HIS E O 1
ATOM 3690 N N . MET B 1 217 ? 8.334 -34.349 -1.399 1.00 19.93 216 MET E N 1
ATOM 3691 C CA . MET B 1 217 ? 7.294 -33.326 -1.604 1.00 17.92 216 MET E CA 1
ATOM 3692 C C . MET B 1 217 ? 5.946 -33.950 -1.240 1.00 16.67 216 MET E C 1
ATOM 3693 O O . MET B 1 217 ? 5.619 -35.029 -1.760 1.00 17.89 216 MET E O 1
ATOM 3698 N N . VAL B 1 218 ? 5.206 -33.287 -0.360 1.00 17.40 217 VAL E N 1
ATOM 3699 C CA . VAL B 1 218 ? 3.788 -33.612 -0.085 1.00 16.85 217 VAL E CA 1
ATOM 3700 C C . VAL B 1 218 ? 2.953 -32.638 -0.911 1.00 16.49 217 VAL E C 1
ATOM 3701 O O . VAL B 1 218 ? 3.247 -31.424 -0.897 1.00 17.20 217 VAL E O 1
ATOM 3705 N N . LEU B 1 219 ? 1.966 -33.164 -1.629 1.00 17.21 218 LEU E N 1
ATOM 3706 C CA . LEU B 1 219 ? 1.165 -32.370 -2.572 1.00 17.32 218 LEU E CA 1
ATOM 3707 C C . LEU B 1 219 ? -0.320 -32.604 -2.295 1.00 15.20 218 LEU E C 1
ATOM 3708 O O . LEU B 1 219 ? -0.732 -33.759 -2.092 1.00 16.31 218 LEU E O 1
ATOM 3713 N N . LEU B 1 220 ? -1.078 -31.517 -2.298 1.00 15.83 219 LEU E N 1
ATOM 3714 C CA . LEU B 1 220 ? -2.558 -31.527 -2.383 1.00 15.41 219 LEU E CA 1
ATOM 3715 C C . LEU B 1 220 ? -2.947 -30.708 -3.612 1.00 15.12 219 LEU E C 1
ATOM 3716 O O . LEU B 1 220 ? -2.411 -29.605 -3.776 1.00 15.98 219 LEU E O 1
ATOM 3721 N N . GLU B 1 221 ? -3.862 -31.218 -4.426 1.00 15.94 220 GLU E N 1
ATOM 3722 C CA . GLU B 1 221 ? -4.347 -30.492 -5.623 1.00 16.49 220 GLU E CA 1
ATOM 3723 C C . GLU B 1 221 ? -5.856 -30.620 -5.691 1.00 16.01 220 GLU E C 1
ATOM 3724 O O . GLU B 1 221 ? -6.373 -31.699 -5.377 1.00 15.53 220 GLU E O 1
ATOM 3730 N N . PHE B 1 222 ? -6.494 -29.542 -6.128 1.00 14.45 221 PHE E N 1
ATOM 3731 C CA . PHE B 1 222 ? -7.924 -29.501 -6.493 1.00 15.70 221 PHE E CA 1
ATOM 3732 C C . PHE B 1 222 ? -7.995 -29.062 -7.946 1.00 14.94 221 PHE E C 1
ATOM 3733 O O . PHE B 1 222 ? -7.409 -28.015 -8.276 1.00 17.01 221 PHE E O 1
ATOM 3741 N N . VAL B 1 223 ? -8.714 -29.824 -8.763 1.00 15.02 222 VAL E N 1
ATOM 3742 C CA . VAL B 1 223 ? -8.852 -29.527 -10.207 1.00 15.24 222 VAL E CA 1
ATOM 3743 C C . VAL B 1 223 ? -10.324 -29.650 -10.595 1.00 15.89 222 VAL E C 1
ATOM 3744 O O . VAL B 1 223 ? -10.931 -30.722 -10.364 1.00 17.66 222 VAL E O 1
ATOM 3748 N N . THR B 1 224 ? -10.845 -28.602 -11.225 1.00 14.84 223 THR E N 1
ATOM 3749 C CA . THR B 1 224 ? -12.237 -28.546 -11.721 1.00 16.63 223 THR E CA 1
ATOM 3750 C C . THR B 1 224 ? -12.241 -28.152 -13.196 1.00 16.13 223 THR E C 1
ATOM 3751 O O . THR B 1 224 ? -11.612 -27.141 -13.531 1.00 16.41 223 THR E O 1
ATOM 3755 N N . ALA B 1 225 ? -12.970 -28.893 -14.033 1.00 15.78 224 ALA E N 1
ATOM 3756 C CA . ALA B 1 225 ? -13.172 -28.518 -15.449 1.00 16.13 224 ALA E CA 1
ATOM 3757 C C . ALA B 1 225 ? -14.196 -27.380 -15.513 1.00 17.68 224 ALA E C 1
ATOM 3758 O O . ALA B 1 225 ? -15.134 -27.349 -14.689 1.00 19.95 224 ALA E O 1
ATOM 3760 N N . ALA B 1 226 ? -14.019 -26.467 -16.466 1.00 18.39 225 ALA E N 1
ATOM 3761 C CA . ALA B 1 226 ? -14.893 -25.288 -16.647 1.00 21.71 225 ALA E CA 1
ATOM 3762 C C . ALA B 1 226 ? -14.786 -24.802 -18.094 1.00 22.02 225 ALA E C 1
ATOM 3763 O O . ALA B 1 226 ? -13.920 -25.306 -18.822 1.00 20.31 225 ALA E O 1
ATOM 3765 N N . GLY B 1 227 ? -15.559 -23.772 -18.446 1.00 27.41 226 GLY E N 1
ATOM 3766 C CA . GLY B 1 227 ? -15.460 -23.155 -19.782 1.00 30.52 226 GLY E CA 1
ATOM 3767 C C . GLY B 1 227 ? -16.479 -23.665 -20.783 1.00 33.52 226 GLY E C 1
ATOM 3768 O O . GLY B 1 227 ? -16.395 -23.238 -21.945 1.00 42.69 226 GLY E O 1
ATOM 3769 N N . ILE B 1 228 ? -17.406 -24.530 -20.363 1.00 38.03 227 ILE E N 1
ATOM 3770 C CA . ILE B 1 228 ? -18.441 -25.070 -21.297 1.00 43.82 227 ILE E CA 1
ATOM 3771 C C . ILE B 1 228 ? -19.840 -24.696 -20.792 1.00 50.21 227 ILE E C 1
ATOM 3772 O O . ILE B 1 228 ? -20.128 -24.947 -19.610 1.00 53.55 227 ILE E O 1
ATOM 3777 N N . THR B 1 229 ? -20.675 -24.143 -21.680 1.00 60.23 228 THR E N 1
ATOM 3778 C CA . THR B 1 229 ? -22.055 -23.703 -21.333 1.00 65.11 228 THR E CA 1
ATOM 3779 C C . THR B 1 229 ? -23.090 -24.650 -21.952 1.00 67.06 228 THR E C 1
ATOM 3780 O O . THR B 1 229 ? -24.290 -24.427 -21.678 1.00 68.16 228 THR E O 1
#

Secondary structure (DSSP, 8-state):
----GGGGGSS-EEEEEEEEEEETTEEEEEEEEEEEETTTTEEEEEEEETTSS-SS-GGGGTTT--GGGSB--GGGGGG-HHHHTTTT-EEEEEEEEETTS-EEEEEEEEEEETTEEEEEEEEEEES--TTSTTTTT-B-S----EEEEEEEEGGGTEEEEEEEEEEEBTTS-EEEEEEEEEEEESSS-----PPSEEEEEEEEEE--TT--SSEEEEEEEEEEES--/----GGGGGSSEEEEEEEEEEEETTEEEEEEEEEEEEGGGTEEEEEEEETTSS-SS-GGGGTTT--GGGSB--GGGGGG-HHHHTTTT-EEEEEEEEETTS-EEEEEEEEEEETTEEEEEEEEEEES--TTSTTTTT-B-S----EEEEEEEEGGGTEEEEEEEEEEEBTTS-EEEEEEEEEEEESSSS--PPPPSEEEEEEEEEE--TT--SSEEEEEEEEEEE---

Sequence (456 aa):
GHKRGEQLFTGVVPILVELDGDVNGHRFSVRGEGEGDATNGRLTLRFICTTGRLPVPWPTLVTTLVQCFSRYPDHMRRHDFFKSAMPEEGYVQERTISFRDDGTTYRTRAVVRFEGNTLVNRIELRGTNFRREDGNILGHRLEYNYNSHNVYITADRQRNGIRANFTIRHNVEDGSVQLANHYQQNTPIGNGPVLLPDDHYLSTQTALSRDPNERRDHMVLLEFVTAAGITGHKRGEQLFTGVVPILVELDGDVNGHRFSVRGEGEEGDATNGRRLTLRFICTTGRLPVPWPTLVTTLVQCFSRYPDHMRRRHDFFKSAMPEGYVQERTISFRDDGTYRTRAVVRFEGNTLVNRIELRGTNFRREDGNILGHRLEYNYNSSHNVYITTADRQRNGIRANFTIRHNVEDGSVQLANHYQQNTTPIGNGPVLLPDDHYLSTQTALSRDPNERRDHMVLLEFVTAAGIT

Nearest PDB structures (foldseek):
  6quj-assembly1_B  TM=9.878E-01  e=6.694E-48  Aequorea victoria
  8qwj-assembly1_A  TM=9.994E-01  e=9.879E-45  Aequorea victoria
  5mad-assembly3_F  TM=1.001E+00  e=1.450E-44  Aequorea victoria
  5aqb-assembly1_B  TM=9.901E-01  e=9.879E-45  Aequorea victoria
  3sry-assembly1_A  TM=9.970E-01  e=6.740E-44  Aequorea victoria

GO terms:
  GO:0006091 generation of precursor metabolites and energy (P, TAS)
  GO:0008218 bioluminescence (P, TAS)

Radius of gyration: 23.12 Å; Cα contacts (8 Å, |Δi|>4): 1255; chains: 2; bounding box: 58×62×63 Å

B-factor: mean 24.1, std 11.84, range [10.69, 91.4]

Foldseek 3Di:
DDDAFCRLQQAKFKAWEWEWEAAANDTWIKIKIDIAHLCQQKTWIKMFTPRFADQWDPVVCVVVRACSRFNEPPVCSLQRQQRQLPQQGKWKWKWKDWVVAKIKTKIWTFHDDDRYTYTYMYIYIPGGDCCDCTSVVQFDQWFDKWKWKWAFPVVLLWIWTWTWGWTQGNVRDTIIITMTMIMHRDDDDHGRGHHIWIKGKDKGWDDDPPDPTHMIIMMIHIYIDDDD/DPDAFCSLQCAKFKEWEWEWEAAANDTWIKIKIFIARLCQQKTWMKIFTPRFDDLWDPVVCVVVRACSSAHEPPVRSLARQQRNLPQQGKWKWKWKQKVVFKIKTKIWTFHDDDRYTYTYMYIYIDRGDCCDCTSVVFFDQWFDKWKWKWAFDVVLLWIWTWTWGWTQGNVRDTIIITMTMIMHRRDPDHGRGHHIWIKTKDKGWDDDPPDPGHMIIMMMHIYIGDDD

Solvent-accessible surface area: 20608 Å² total

Organism: Aequorea victoria (NCBI:txid6100)